Protein 7EA1 (pdb70)

Radius of gyration: 24.56 Å; Cα contacts (8 Å, |Δi|>4): 872; chains: 4; bounding box: 54×79×48 Å

Nearest PDB structures (foldseek):
  7ea1-assembly1_A  TM=1.005E+00  e=6.441E-39  Homo sapiens
  4mzg-assembly1_B  TM=9.674E-01  e=1.718E-33  Homo sapiens
  4h75-assembly1_A  TM=9.663E-01  e=5.173E-33  Homo sapiens
  5jsj-assembly1_A  TM=9.603E-01  e=3.225E-33  Homo sapiens
  4mzg-assembly2_D  TM=9.656E-01  e=1.413E-31  Homo sapiens

GO terms:
  GO:0005634 nucleus (C, IDA)
  GO:0005730 nucleolus (C, IDA)
  GO:0045893 positive regulation of DNA-templated transcription (P, IDA)
  GO:0009303 rRNA transcription (P, IDA)
  GO:0030177 positive regulation of Wnt signaling pathway (P, IDA)
  GO:0140002 histone H3K4me3 reader activity (F, IDA)
  GO:0140566 histone reader activity (F, IDA)
  GO:0005634 nucleus (C, EXP)
  GO:0005515 protein binding (F, IPI)
  GO:0005654 nucleoplasm (C, IDA)

Solvent-accessible surface area: 23028 Å² total; per-residue (Å²): 108,70,219,184,108,20,47,9,7,57,0,50,3,3,20,112,78,15,120,10,12,20,5,41,0,74,0,4,0,1,45,46,2,111,52,42,84,28,2,6,6,0,15,0,64,51,8,47,1,0,2,1,3,55,3,106,135,35,164,60,14,15,89,55,90,62,48,118,98,185,42,88,66,64,175,63,86,44,32,150,50,0,77,85,2,46,16,82,11,0,21,0,40,40,120,61,148,136,54,72,164,48,72,38,74,6,49,0,5,22,39,1,51,32,35,25,44,51,2,9,0,14,2,131,173,2,47,0,0,0,0,28,74,0,21,94,36,80,133,134,49,31,4,114,58,46,127,93,145,170,66,61,46,28,120,152,30,105,84,84,114,160,120,56,57,151,58,56,6,50,0,7,72,49,4,153,35,90,72,27,12,1,2,0,29,1,113,99,12,15,0,0,15,11,52,47,55,90,144,178,187,34,16,82,215,130,115,221,203,113,50,45,25,27,77,1,75,2,1,15,94,141,49,166,42,119,71,67,114,26,106,0,10,0,1,21,119,5,96,55,33,101,39,6,40,4,0,18,1,70,76,70,70,14,0,24,0,3,53,4,113,145,30,161,76,19,35,86,73,105,126,24,121,130,254,107,50,86,91,140,105,28,119,85,62,50,15,124,66,25,119,25,117,78,91,104,120,146,71,41,185,73,107,57,176,3,51,9,3,22,62,8,69,56,37,66,42,49,28,6,10,6,7,117,168,18,53,13,0,13,0,38,63,148,121,188,61,44,35,14,35,37,9,99,1,79,57,70,87,161,123,20,92,174,33,65,4,34,0,4,60,43,2,128,23,111,89,19,4,6,2,0,24,0,110,97,32,55,43,0,27,11,38,83,28,95,48,121,110,99,195

InterPro domains:
  IPR003671 Spindlin/spermiogenesis-specific protein [PF02513] (54-102)
  IPR003671 Spindlin/spermiogenesis-specific protein [PF02513] (133-182)
  IPR003671 Spindlin/spermiogenesis-specific protein [PF02513] (214-259)
  IPR003671 Spindlin/spermiogenesis-specific protein [PTHR10405] (19-262)
  IPR042567 Spindlin/spermiogenesis-specific domain superfamily [G3DSA:2.80.10.70] (47-262)

Structure (mmCIF, N/CA/C/O backbone):
data_7EA1
#
_entry.id   7EA1
#
_cell.length_a   83.795
_cell.length_b   136.904
_cell.length_c   42.240
_cell.angle_alpha   90.000
_cell.angle_beta   90.000
_cell.angle_gamma   90.000
#
_symmetry.space_group_name_H-M   'P 21 21 21'
#
loop_
_entity.id
_entity.type
_entity.pdbx_description
1 polymer Spindlin-1
2 polymer 'Peptide from Spindlin interactor and repressor of chromatin-binding protein'
3 water water
#
loop_
_atom_site.group_PDB
_atom_site.id
_atom_site.type_symbol
_atom_site.label_atom_id
_atom_site.label_alt_id
_atom_site.label_comp_id
_atom_site.label_asym_id
_atom_site.label_entity_id
_atom_site.label_seq_id
_atom_site.pdbx_PDB_ins_code
_atom_site.Cartn_x
_atom_site.Cartn_y
_atom_site.Cartn_z
_atom_site.occupancy
_atom_site.B_iso_or_equiv
_atom_site.auth_seq_id
_atom_site.auth_comp_id
_atom_site.auth_asym_id
_atom_site.auth_atom_id
_atom_site.pdbx_PDB_model_num
ATOM 1 N N . GLY A 1 1 ? 25.241 -10.482 -19.878 1.00 161.92 48 GLY A N 1
ATOM 2 C CA . GLY A 1 1 ? 23.963 -10.000 -19.387 1.00 159.20 48 GLY A CA 1
ATOM 3 C C . GLY A 1 1 ? 24.055 -8.598 -18.822 1.00 154.85 48 GLY A C 1
ATOM 4 O O . GLY A 1 1 ? 24.681 -7.721 -19.418 1.00 156.85 48 GLY A O 1
ATOM 5 N N . SER A 1 2 ? 23.426 -8.386 -17.664 1.00 155.38 49 SER A N 1
ATOM 6 C CA . SER A 1 2 ? 23.498 -7.080 -17.021 1.00 153.08 49 SER A CA 1
ATOM 7 C C . SER A 1 2 ? 24.888 -6.828 -16.449 1.00 169.68 49 SER A C 1
ATOM 8 O O . SER A 1 2 ? 25.357 -5.683 -16.431 1.00 168.31 49 SER A O 1
ATOM 11 N N . ARG A 1 3 ? 25.552 -7.883 -15.966 1.00 202.07 50 ARG A N 1
ATOM 12 C CA . ARG A 1 3 ? 26.939 -7.847 -15.507 1.00 205.41 50 ARG A CA 1
ATOM 13 C C . ARG A 1 3 ? 27.133 -6.985 -14.265 1.00 198.70 50 ARG A C 1
ATOM 14 O O . ARG A 1 3 ? 28.274 -6.688 -13.893 1.00 204.55 50 ARG A O 1
ATOM 22 N N . ARG A 1 4 ? 26.035 -6.580 -13.630 1.00 185.38 51 ARG A N 1
ATOM 23 C CA . ARG A 1 4 ? 26.006 -5.918 -12.333 1.00 167.87 51 ARG A CA 1
ATOM 24 C C . ARG A 1 4 ? 24.581 -5.997 -11.807 1.00 147.01 51 ARG A C 1
ATOM 25 O O . ARG A 1 4 ? 23.626 -5.844 -12.573 1.00 149.99 51 ARG A O 1
ATOM 33 N N . ASN A 1 5 ? 24.445 -6.242 -10.506 1.00 125.98 52 ASN A N 1
ATOM 34 C CA . ASN A 1 5 ? 23.161 -6.577 -9.897 1.00 98.17 52 ASN A CA 1
ATOM 35 C C . ASN A 1 5 ? 22.573 -5.348 -9.210 1.00 84.60 52 ASN A C 1
ATOM 36 O O . ASN A 1 5 ? 23.165 -4.825 -8.259 1.00 85.39 52 ASN A O 1
ATOM 41 N N . ILE A 1 6 ? 21.402 -4.905 -9.678 1.00 71.09 53 ILE A N 1
ATOM 42 C CA . ILE A 1 6 ? 20.717 -3.755 -9.098 1.00 67.73 53 ILE A CA 1
ATOM 43 C C . ILE A 1 6 ? 19.650 -4.175 -8.093 1.00 59.80 53 ILE A C 1
ATOM 44 O O . ILE A 1 6 ? 18.884 -3.327 -7.621 1.00 53.20 53 ILE A O 1
ATOM 49 N N . VAL A 1 7 ? 19.581 -5.464 -7.752 1.00 63.06 54 VAL A N 1
ATOM 50 C CA . VAL A 1 7 ? 18.674 -5.900 -6.699 1.00 58.36 54 VAL A CA 1
ATOM 51 C C . VAL A 1 7 ? 19.130 -5.300 -5.377 1.00 54.83 54 VAL A C 1
ATOM 52 O O . VAL A 1 7 ? 20.316 -5.356 -5.024 1.00 56.57 54 VAL A O 1
ATOM 56 N N . GLY A 1 8 ? 18.190 -4.707 -4.645 1.00 60.45 55 GLY A N 1
ATOM 57 C CA . GLY A 1 8 ? 18.512 -3.994 -3.432 1.00 62.37 55 GLY A CA 1
ATOM 58 C C . GLY A 1 8 ? 19.007 -2.581 -3.636 1.00 59.61 55 GLY A C 1
ATOM 59 O O . GLY A 1 8 ? 19.328 -1.909 -2.649 1.00 66.27 55 GLY A O 1
ATOM 60 N N . CYS A 1 9 ? 19.078 -2.107 -4.875 1.00 49.02 56 CYS A N 1
ATOM 61 C CA . CYS A 1 9 ? 19.559 -0.766 -5.162 1.00 50.97 56 CYS A CA 1
ATOM 62 C C . CYS A 1 9 ? 18.398 0.215 -5.255 1.00 47.90 56 CYS A C 1
ATOM 63 O O . CYS A 1 9 ? 17.262 -0.159 -5.557 1.00 42.66 56 CYS A O 1
ATOM 66 N N . ARG A 1 10 ? 18.699 1.480 -4.976 1.00 52.57 57 ARG A N 1
ATOM 67 C CA . ARG A 1 10 ? 17.755 2.570 -5.187 1.00 41.11 57 ARG A CA 1
ATOM 68 C C . ARG A 1 10 ? 17.859 3.063 -6.626 1.00 48.89 57 ARG A C 1
ATOM 69 O O . ARG A 1 10 ? 18.955 3.355 -7.116 1.00 39.84 57 ARG A O 1
ATOM 77 N N . ILE A 1 11 ? 16.718 3.145 -7.301 1.00 38.27 58 ILE A N 1
ATOM 78 C CA . ILE A 1 11 ? 16.669 3.578 -8.688 1.00 42.91 58 ILE A CA 1
ATOM 79 C C . ILE A 1 11 ? 15.767 4.796 -8.788 1.00 44.51 58 ILE A C 1
ATOM 80 O O . ILE A 1 11 ? 14.873 5.007 -7.963 1.00 41.79 58 ILE A O 1
ATOM 85 N N . GLN A 1 12 ? 16.004 5.599 -9.821 1.00 49.84 59 GLN A N 1
ATOM 86 C CA . GLN A 1 12 ? 15.101 6.692 -10.149 1.00 46.03 59 GLN A CA 1
ATOM 87 C C . GLN A 1 12 ? 15.139 6.940 -11.648 1.00 50.43 59 GLN A C 1
ATOM 88 O O . GLN A 1 12 ? 16.181 6.775 -12.292 1.00 57.02 59 GLN A O 1
ATOM 94 N N . HIS A 1 13 ? 13.987 7.321 -12.193 1.00 48.14 60 HIS A N 1
ATOM 95 C CA . HIS A 1 13 ? 13.817 7.484 -13.629 1.00 50.08 60 HIS A CA 1
ATOM 96 C C . HIS A 1 13 ? 12.542 8.277 -13.886 1.00 54.44 60 HIS A C 1
ATOM 97 O O . HIS A 1 13 ? 11.671 8.383 -13.020 1.00 56.28 60 HIS A O 1
ATOM 104 N N . GLY A 1 14 ? 12.438 8.822 -15.099 1.00 47.45 61 GLY A N 1
ATOM 105 C CA . GLY A 1 14 ? 11.214 9.462 -15.507 1.00 50.95 61 GLY A CA 1
ATOM 106 C C . GLY A 1 14 ? 10.207 8.473 -16.059 1.00 53.43 61 GLY A C 1
ATOM 107 O O . GLY A 1 14 ? 10.547 7.360 -16.449 1.00 58.36 61 GLY A O 1
ATOM 108 N N . TRP A 1 15 ? 8.948 8.897 -16.083 1.00 53.30 62 TRP A N 1
ATOM 109 C CA . TRP A 1 15 ? 7.843 8.067 -16.550 1.00 47.88 62 TRP A CA 1
ATOM 110 C C . TRP A 1 15 ? 7.178 8.783 -17.725 1.00 52.29 62 TRP A C 1
ATOM 111 O O . TRP A 1 15 ? 6.419 9.739 -17.535 1.00 61.04 62 TRP A O 1
ATOM 122 N N . LYS A 1 16 ? 7.452 8.305 -18.941 1.00 61.00 63 LYS A N 1
ATOM 123 C CA . LYS A 1 16 ? 7.101 9.023 -20.167 1.00 62.96 63 LYS A CA 1
ATOM 124 C C . LYS A 1 16 ? 5.938 8.320 -20.863 1.00 66.27 63 LYS A C 1
ATOM 125 O O . LYS A 1 16 ? 6.113 7.594 -21.842 1.00 66.37 63 LYS A O 1
ATOM 131 N N . GLU A 1 17 ? 4.725 8.554 -20.361 1.00 82.68 64 GLU A N 1
ATOM 132 C CA . GLU A 1 17 ? 3.533 8.045 -21.028 1.00 96.16 64 GLU A CA 1
ATOM 133 C C . GLU A 1 17 ? 2.938 9.037 -22.016 1.00 115.60 64 GLU A C 1
ATOM 134 O O . GLU A 1 17 ? 1.871 8.764 -22.573 1.00 115.73 64 GLU A O 1
ATOM 140 N N . GLY A 1 18 ? 3.592 10.167 -22.253 1.00 132.65 65 GLY A N 1
ATOM 141 C CA . GLY A 1 18 ? 3.081 11.126 -23.212 1.00 143.98 65 GLY A CA 1
ATOM 142 C C . GLY A 1 18 ? 3.883 12.409 -23.203 1.00 149.78 65 GLY A C 1
ATOM 143 O O . GLY A 1 18 ? 4.845 12.567 -22.447 1.00 147.11 65 GLY A O 1
ATOM 144 N N . ASN A 1 19 ? 3.453 13.335 -24.060 1.00 157.63 66 ASN A N 1
ATOM 145 C CA . ASN A 1 19 ? 4.177 14.576 -24.312 1.00 160.04 66 ASN A CA 1
ATOM 146 C C . ASN A 1 19 ? 3.885 15.677 -23.287 1.00 154.13 66 ASN A C 1
ATOM 147 O O . ASN A 1 19 ? 4.136 16.853 -23.580 1.00 157.43 66 ASN A O 1
ATOM 152 N N . GLY A 1 20 ? 3.373 15.337 -22.108 1.00 137.74 67 GLY A N 1
ATOM 153 C CA . GLY A 1 20 ? 3.098 16.318 -21.085 1.00 120.25 67 GLY A CA 1
ATOM 154 C C . GLY A 1 20 ? 4.146 16.302 -19.992 1.00 104.15 67 GLY A C 1
ATOM 155 O O . GLY A 1 20 ? 5.288 15.883 -20.204 1.00 92.05 67 GLY A O 1
ATOM 156 N N . PRO A 1 21 ? 3.779 16.768 -18.798 1.00 95.44 68 PRO A N 1
ATOM 157 C CA . PRO A 1 21 ? 4.721 16.732 -17.673 1.00 89.08 68 PRO A CA 1
ATOM 158 C C . PRO A 1 21 ? 5.113 15.304 -17.320 1.00 78.23 68 PRO A C 1
ATOM 159 O O . PRO A 1 21 ? 4.279 14.397 -17.293 1.00 78.37 68 PRO A O 1
ATOM 163 N N . VAL A 1 22 ? 6.399 15.115 -17.043 1.00 68.86 69 VAL A N 1
ATOM 164 C CA . VAL A 1 22 ? 6.998 13.798 -16.864 1.00 63.99 69 VAL A CA 1
ATOM 165 C C . VAL A 1 22 ? 7.324 13.620 -15.386 1.00 66.56 69 VAL A C 1
ATOM 166 O O . VAL A 1 22 ? 8.229 14.277 -14.856 1.00 64.61 69 VAL A O 1
ATOM 170 N N . THR A 1 23 ? 6.590 12.731 -14.717 1.00 69.94 70 THR A N 1
ATOM 171 C CA . THR A 1 23 ? 6.831 12.463 -13.305 1.00 66.28 70 THR A CA 1
ATOM 172 C C . THR A 1 23 ? 8.147 11.713 -13.130 1.00 67.08 70 THR A C 1
ATOM 173 O O . THR A 1 23 ? 8.650 11.059 -14.047 1.00 69.46 70 THR A O 1
ATOM 177 N N . GLN A 1 24 ? 8.710 11.827 -11.930 1.00 59.71 71 GLN A N 1
ATOM 178 C CA . GLN A 1 24 ? 9.995 11.229 -11.588 1.00 54.94 71 GLN A CA 1
ATOM 179 C C . GLN A 1 24 ? 9.786 10.265 -10.432 1.00 58.79 71 GLN A C 1
ATOM 180 O O . GLN A 1 24 ? 9.360 10.679 -9.349 1.00 62.38 71 GLN A O 1
ATOM 186 N N . TRP A 1 25 ? 10.085 8.988 -10.656 1.00 57.03 72 TRP A N 1
ATOM 187 C CA . TRP A 1 25 ? 9.841 7.949 -9.666 1.00 52.93 72 TRP A CA 1
ATOM 188 C C . TRP A 1 25 ? 11.142 7.572 -8.974 1.00 55.17 72 TRP A C 1
ATOM 189 O O . TRP A 1 25 ? 12.178 7.425 -9.627 1.00 45.61 72 TRP A O 1
ATOM 200 N N . LYS A 1 26 ? 11.079 7.410 -7.653 1.00 50.20 73 LYS A N 1
ATOM 201 C CA . LYS A 1 26 ? 12.151 6.806 -6.879 1.00 55.03 73 LYS A CA 1
ATOM 202 C C . LYS A 1 26 ? 11.663 5.477 -6.324 1.00 62.08 73 LYS A C 1
ATOM 203 O O . LYS A 1 26 ? 10.483 5.326 -5.999 1.00 67.68 73 LYS A O 1
ATOM 209 N N . GLY A 1 27 ? 12.571 4.516 -6.195 1.00 61.77 74 GLY A N 1
ATOM 210 C CA . GLY A 1 27 ? 12.135 3.221 -5.707 1.00 52.47 74 GLY A CA 1
ATOM 211 C C . GLY A 1 27 ? 13.296 2.327 -5.341 1.00 54.35 74 GLY A C 1
ATOM 212 O O . GLY A 1 27 ? 14.461 2.630 -5.613 1.00 46.67 74 GLY A O 1
ATOM 213 N N . THR A 1 28 ? 12.942 1.206 -4.720 1.00 50.77 75 THR A N 1
ATOM 214 C CA . THR A 1 28 ? 13.864 0.162 -4.297 1.00 50.10 75 THR A CA 1
ATOM 215 C C . THR A 1 28 ? 13.585 -1.102 -5.098 1.00 53.57 75 THR A C 1
ATOM 216 O O . THR A 1 28 ? 12.440 -1.561 -5.163 1.00 55.53 75 THR A O 1
ATOM 220 N N . VAL A 1 29 ? 14.624 -1.654 -5.717 1.00 44.18 76 VAL A N 1
ATOM 221 C CA . VAL A 1 29 ? 14.469 -2.842 -6.551 1.00 46.45 76 VAL A CA 1
ATOM 222 C C . VAL A 1 29 ? 14.399 -4.061 -5.636 1.00 51.26 76 VAL A C 1
ATOM 223 O O . VAL A 1 29 ? 15.373 -4.394 -4.955 1.00 49.57 76 VAL A O 1
ATOM 227 N N . LEU A 1 30 ? 13.249 -4.737 -5.632 1.00 45.91 77 LEU A N 1
ATOM 228 C CA . LEU A 1 30 ? 13.022 -5.806 -4.672 1.00 46.24 77 LEU A CA 1
ATOM 229 C C . LEU A 1 30 ? 13.521 -7.152 -5.186 1.00 52.05 77 LEU A C 1
ATOM 230 O O . LEU A 1 30 ? 14.081 -7.941 -4.416 1.00 52.85 77 LEU A O 1
ATOM 235 N N . ASP A 1 31 ? 13.327 -7.442 -6.470 1.00 56.30 78 ASP A N 1
ATOM 236 C CA . ASP A 1 31 ? 13.696 -8.753 -6.979 1.00 65.32 78 ASP A CA 1
ATOM 237 C C . ASP A 1 31 ? 13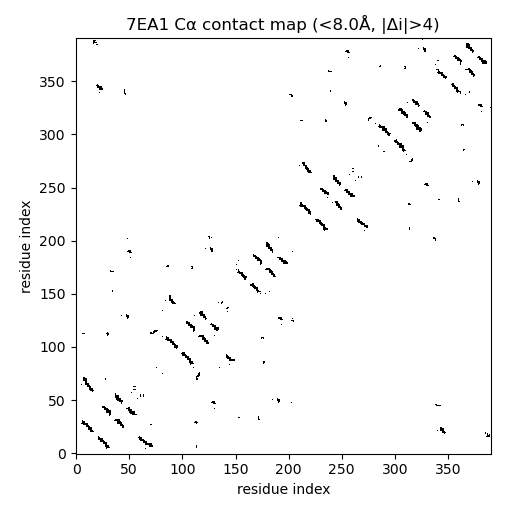.900 -8.683 -8.483 1.00 65.31 78 ASP A C 1
ATOM 238 O O . ASP A 1 31 ? 13.296 -7.857 -9.171 1.00 64.17 78 ASP A O 1
ATOM 243 N N . GLN A 1 32 ? 14.767 -9.560 -8.975 1.00 63.87 79 GLN A N 1
ATOM 244 C CA . GLN A 1 32 ? 14.884 -9.859 -10.394 1.00 57.73 79 GLN A CA 1
ATOM 245 C C . GLN A 1 32 ? 14.310 -11.252 -10.599 1.00 51.60 79 GLN A C 1
ATOM 246 O O . GLN A 1 32 ? 14.761 -12.211 -9.962 1.00 62.71 79 GLN A O 1
ATOM 252 N N . VAL A 1 33 ? 13.309 -11.357 -11.464 1.00 45.69 80 VAL A N 1
ATOM 253 C CA . VAL A 1 33 ? 12.539 -12.589 -11.624 1.00 56.17 80 VAL A CA 1
ATOM 254 C C . VAL A 1 33 ? 13.398 -13.674 -12.264 1.00 57.44 80 VAL A C 1
ATOM 255 O O . VAL A 1 33 ? 13.854 -13.513 -13.405 1.00 54.56 80 VAL A O 1
ATOM 259 N N . PRO A 1 34 ? 13.636 -14.785 -11.570 1.00 60.88 81 PRO A N 1
ATOM 260 C CA . PRO A 1 34 ? 14.440 -15.873 -12.143 1.00 61.54 81 PRO A CA 1
ATOM 261 C C . PRO A 1 34 ? 14.028 -16.318 -13.540 1.00 59.08 81 PRO A C 1
ATOM 262 O O . PRO A 1 34 ? 14.887 -16.509 -14.408 1.00 50.08 81 PRO A O 1
ATOM 266 N N . VAL A 1 35 ? 12.722 -16.491 -13.774 1.00 60.93 82 VAL A N 1
ATOM 267 C CA . VAL A 1 35 ? 12.248 -16.994 -15.064 1.00 60.72 82 VAL A CA 1
ATOM 268 C C . VAL A 1 35 ? 12.195 -15.926 -16.144 1.00 64.60 82 VAL A C 1
ATOM 269 O O . VAL A 1 35 ? 11.892 -16.250 -17.302 1.00 68.96 82 VAL A O 1
ATOM 273 N N . ASN A 1 36 ? 12.490 -14.668 -15.806 1.00 59.98 83 ASN A N 1
ATOM 274 C CA . ASN A 1 36 ? 12.626 -13.574 -16.767 1.00 51.84 83 ASN A CA 1
ATOM 275 C C . ASN A 1 36 ? 13.571 -12.536 -16.176 1.00 60.10 83 ASN A C 1
ATOM 276 O O . ASN A 1 36 ? 13.132 -11.617 -15.474 1.00 58.43 83 ASN A O 1
ATOM 281 N N . PRO A 1 37 ? 14.877 -12.649 -16.438 1.00 60.42 84 PRO A N 1
ATOM 282 C CA . PRO A 1 37 ? 15.841 -11.760 -15.771 1.00 57.13 84 PRO A CA 1
ATOM 283 C C . PRO A 1 37 ? 15.708 -10.295 -16.154 1.00 55.78 84 PRO A C 1
ATOM 284 O O . PRO A 1 37 ? 16.345 -9.457 -15.505 1.00 60.05 84 PRO A O 1
ATOM 288 N N . SER A 1 38 ? 14.922 -9.957 -17.182 1.00 58.91 85 SER A N 1
ATOM 289 C CA . SER A 1 38 ? 14.710 -8.559 -17.536 1.00 57.99 85 SER A CA 1
ATOM 290 C C . SER A 1 38 ? 13.637 -7.895 -16.685 1.00 56.25 85 SER A C 1
ATOM 291 O O . SER A 1 38 ? 13.604 -6.661 -16.606 1.00 51.89 85 SER A O 1
ATOM 294 N N . LEU A 1 39 ? 12.775 -8.688 -16.045 1.00 42.56 86 LEU A N 1
ATOM 295 C CA . LEU A 1 39 ? 11.677 -8.180 -15.229 1.00 49.68 86 LEU A CA 1
ATOM 296 C C . LEU A 1 39 ? 12.129 -7.967 -13.786 1.00 52.36 86 LEU A C 1
ATOM 297 O O . LEU A 1 39 ? 12.643 -8.888 -13.145 1.00 50.98 86 LEU A O 1
ATOM 302 N N . TYR A 1 40 ? 11.937 -6.751 -13.280 1.00 50.11 87 TYR A N 1
ATOM 303 C CA . TYR A 1 40 ? 12.273 -6.412 -11.906 1.00 41.29 87 TYR A CA 1
ATOM 304 C C . TYR A 1 40 ? 11.013 -6.015 -11.155 1.00 42.78 87 TYR A C 1
ATOM 305 O O . TYR A 1 40 ? 10.114 -5.384 -11.720 1.00 43.48 87 TYR A O 1
ATOM 314 N N . LEU A 1 41 ? 10.951 -6.395 -9.884 1.00 39.80 88 LEU A N 1
ATOM 315 C CA . LEU A 1 41 ? 9.894 -5.951 -8.988 1.00 45.98 88 LEU A CA 1
ATOM 316 C C . LEU A 1 41 ? 10.450 -4.815 -8.142 1.00 47.88 88 LEU A C 1
ATOM 317 O O . LEU A 1 41 ? 11.563 -4.915 -7.617 1.00 47.24 88 LEU A O 1
ATOM 322 N N . ILE A 1 42 ? 9.703 -3.720 -8.057 1.00 42.82 89 ILE A N 1
ATOM 323 C CA . ILE A 1 42 ? 10.209 -2.471 -7.500 1.00 43.46 89 ILE A CA 1
ATOM 324 C C . ILE A 1 42 ? 9.190 -1.896 -6.529 1.00 48.75 89 ILE A C 1
ATOM 325 O O . ILE A 1 42 ? 7.996 -1.826 -6.842 1.00 43.87 89 ILE A O 1
ATOM 330 N N . LYS A 1 43 ? 9.661 -1.473 -5.360 1.00 35.40 90 LYS A N 1
ATOM 331 C CA . LYS A 1 43 ? 8.846 -0.699 -4.432 1.00 44.19 90 LYS A CA 1
ATOM 332 C C . LYS A 1 43 ? 9.156 0.773 -4.654 1.00 40.73 90 LYS A C 1
ATOM 333 O O . LYS A 1 43 ? 10.242 1.243 -4.303 1.00 46.98 90 LYS A O 1
ATOM 339 N N . TYR A 1 44 ? 8.210 1.491 -5.248 1.00 42.35 91 TYR A N 1
ATOM 340 C CA . TYR A 1 44 ? 8.363 2.911 -5.523 1.00 43.60 91 TYR A CA 1
ATOM 341 C C . TYR A 1 44 ? 7.802 3.704 -4.359 1.00 45.52 91 TYR A C 1
ATOM 342 O O . TYR A 1 44 ? 6.707 3.404 -3.871 1.00 47.53 91 TYR A O 1
ATOM 351 N N . ASP A 1 45 ? 8.568 4.692 -3.907 1.00 48.01 92 ASP A N 1
ATOM 352 C CA . ASP A 1 45 ? 8.084 5.648 -2.922 1.00 42.57 92 ASP A CA 1
ATOM 353 C C . ASP A 1 45 ? 6.742 6.214 -3.362 1.00 44.81 92 ASP A C 1
ATOM 354 O O . ASP A 1 45 ? 6.600 6.711 -4.484 1.00 45.70 92 ASP A O 1
ATOM 359 N N . GLY A 1 46 ? 5.750 6.109 -2.484 1.00 42.03 93 GLY A N 1
ATOM 360 C CA . GLY A 1 46 ? 4.424 6.617 -2.770 1.00 52.82 93 GLY A CA 1
ATOM 361 C C . GLY A 1 46 ? 3.486 5.660 -3.472 1.00 60.84 93 GLY A C 1
ATOM 362 O O . GLY A 1 46 ? 2.344 6.040 -3.754 1.00 69.30 93 GLY A O 1
ATOM 363 N N . PHE A 1 47 ? 3.922 4.441 -3.770 1.00 57.75 94 PHE A N 1
ATOM 364 C CA . PHE A 1 47 ? 3.066 3.419 -4.360 1.00 57.96 94 PHE A CA 1
ATOM 365 C C . PHE A 1 47 ? 2.854 2.296 -3.357 1.00 57.98 94 PHE A C 1
ATOM 366 O O . PHE A 1 47 ? 3.817 1.777 -2.785 1.00 56.36 94 PHE A O 1
ATOM 374 N N . ASP A 1 48 ? 1.596 1.930 -3.140 1.00 55.65 95 ASP A N 1
ATOM 375 C CA . ASP A 1 48 ? 1.294 0.784 -2.301 1.00 53.47 95 ASP A CA 1
ATOM 376 C C . ASP A 1 48 ? 1.378 -0.542 -3.050 1.00 58.19 95 ASP A C 1
ATOM 377 O O . ASP A 1 48 ? 1.345 -1.598 -2.410 1.00 66.29 95 ASP A O 1
ATOM 382 N N . CYS A 1 49 ? 1.478 -0.516 -4.376 1.00 59.71 96 CYS A N 1
ATOM 383 C CA . CYS A 1 49 ? 1.540 -1.722 -5.190 1.00 52.01 96 CYS A CA 1
ATOM 384 C C . CYS A 1 49 ? 2.966 -1.965 -5.665 1.00 55.16 96 CYS A C 1
ATOM 385 O O . CYS A 1 49 ? 3.660 -1.026 -6.071 1.00 53.99 96 CYS A O 1
ATOM 388 N N . VAL A 1 50 ? 3.400 -3.227 -5.595 1.00 50.82 97 VAL A N 1
ATOM 389 C CA . VAL A 1 50 ? 4.666 -3.611 -6.205 1.00 50.68 97 VAL A CA 1
ATOM 390 C C . VAL A 1 50 ? 4.534 -3.519 -7.718 1.00 50.29 97 VAL A C 1
ATOM 391 O O . VAL A 1 50 ? 3.523 -3.934 -8.299 1.00 45.77 97 VAL A O 1
ATOM 395 N N . TYR A 1 51 ? 5.548 -2.957 -8.364 1.00 49.72 98 TYR A N 1
ATOM 396 C CA . TYR A 1 51 ? 5.523 -2.755 -9.803 1.00 52.00 98 TYR A CA 1
ATOM 397 C C . TYR A 1 51 ? 6.498 -3.695 -10.489 1.00 55.06 98 TYR A C 1
ATOM 398 O O . TYR A 1 51 ? 7.616 -3.905 -10.009 1.00 55.24 98 TYR A O 1
ATOM 407 N N . GLY A 1 52 ? 6.064 -4.250 -11.617 1.00 51.84 99 GLY A N 1
ATOM 408 C CA . GLY A 1 52 ? 6.915 -5.065 -12.458 1.00 45.09 99 GLY A CA 1
ATOM 409 C C . GLY A 1 52 ? 7.220 -4.385 -13.775 1.00 47.51 99 GLY A C 1
ATOM 410 O O . GLY A 1 52 ? 6.336 -4.234 -14.624 1.00 47.85 99 GLY A O 1
ATOM 411 N N . LEU A 1 53 ? 8.467 -3.956 -13.950 1.00 49.64 100 LEU A N 1
ATOM 412 C CA . LEU A 1 53 ? 8.889 -3.236 -15.141 1.00 45.53 100 LEU A CA 1
ATOM 413 C C . LEU A 1 53 ? 10.192 -3.834 -15.642 1.00 45.75 100 LEU A C 1
ATOM 414 O O . LEU A 1 53 ? 11.099 -4.118 -14.851 1.00 56.02 100 LEU A O 1
ATOM 419 N N . GLU A 1 54 ? 10.273 -4.048 -16.954 1.00 47.34 101 GLU A N 1
ATOM 420 C CA . GLU A 1 54 ? 11.534 -4.423 -17.591 1.00 53.66 101 GLU A CA 1
ATOM 421 C C . GLU A 1 54 ? 12.343 -3.141 -17.706 1.00 47.66 101 GLU A C 1
ATOM 422 O O . GLU A 1 54 ? 12.320 -2.447 -18.726 1.00 53.13 101 GLU A O 1
ATOM 428 N N . LEU A 1 55 ? 13.086 -2.848 -16.632 1.00 41.42 102 LEU A N 1
ATOM 429 C CA . LEU A 1 55 ? 13.575 -1.496 -16.378 1.00 58.43 102 LEU A CA 1
ATOM 430 C C . LEU A 1 55 ? 14.506 -0.995 -17.473 1.00 52.03 102 LEU A C 1
ATOM 431 O O . LEU A 1 55 ? 14.594 0.217 -17.691 1.00 58.81 102 LEU A O 1
ATOM 436 N N . ASN A 1 56 ? 15.194 -1.892 -18.179 1.00 48.59 103 ASN A N 1
ATOM 437 C CA . ASN A 1 56 ? 16.158 -1.504 -19.201 1.00 48.89 103 ASN A CA 1
ATOM 438 C C . ASN A 1 56 ? 15.598 -1.552 -20.618 1.00 54.77 103 ASN A C 1
ATOM 439 O O . ASN A 1 56 ? 16.265 -1.087 -21.550 1.00 48.10 103 ASN A O 1
ATOM 444 N N . LYS A 1 57 ? 14.405 -2.108 -20.809 1.00 62.04 104 LYS A N 1
ATOM 445 C CA . LYS A 1 57 ? 13.803 -2.208 -22.131 1.00 51.12 104 LYS A CA 1
ATOM 446 C C . LYS A 1 57 ? 12.588 -1.320 -22.320 1.00 50.06 104 LYS A C 1
ATOM 447 O O . LYS A 1 57 ? 12.303 -0.932 -23.455 1.00 52.04 104 LYS A O 1
ATOM 453 N N . ASP A 1 58 ? 11.864 -0.995 -21.249 1.00 46.58 105 ASP A N 1
ATOM 454 C CA . ASP A 1 58 ? 10.635 -0.217 -21.363 1.00 45.28 105 ASP A CA 1
ATOM 455 C C . ASP A 1 58 ? 10.943 1.219 -21.766 1.00 53.99 105 ASP A C 1
ATOM 456 O O . ASP A 1 58 ? 11.822 1.863 -21.189 1.00 57.89 105 ASP A O 1
ATOM 461 N N . GLU A 1 59 ? 10.205 1.730 -22.749 1.00 65.96 106 GLU A N 1
ATOM 462 C CA . GLU A 1 59 ? 10.416 3.101 -23.194 1.00 67.75 106 GLU A CA 1
ATOM 463 C C . GLU A 1 59 ? 9.798 4.125 -22.254 1.00 64.04 106 GLU A C 1
ATOM 464 O O . GLU A 1 59 ? 10.174 5.302 -22.311 1.00 70.53 106 GLU A O 1
ATOM 470 N N . ARG A 1 60 ? 8.868 3.707 -21.393 1.00 52.53 107 ARG A N 1
ATOM 471 C CA . ARG A 1 60 ? 8.316 4.610 -20.391 1.00 59.17 107 ARG A CA 1
ATOM 472 C C . ARG A 1 60 ? 9.332 4.973 -19.316 1.00 60.79 107 ARG A C 1
ATOM 473 O O . ARG A 1 60 ? 9.185 6.015 -18.669 1.00 65.93 107 ARG A O 1
ATOM 481 N N . VAL A 1 61 ? 10.360 4.148 -19.124 1.00 57.45 108 VAL A N 1
ATOM 482 C CA . VAL A 1 61 ? 11.383 4.368 -18.105 1.00 56.54 108 VAL A CA 1
ATOM 483 C C . VAL A 1 61 ? 12.503 5.182 -18.747 1.00 60.97 108 VAL A C 1
ATOM 484 O O . VAL A 1 61 ? 13.390 4.636 -19.405 1.00 65.46 108 VAL A O 1
ATOM 488 N N . SER A 1 62 ? 12.469 6.496 -18.546 1.00 52.71 109 SER A N 1
ATOM 489 C CA . SER A 1 62 ? 13.405 7.413 -19.182 1.00 58.17 109 SER A CA 1
ATOM 490 C C . SER A 1 62 ? 14.493 7.842 -18.205 1.00 57.62 109 SER A C 1
ATOM 491 O O . SER A 1 62 ? 14.221 8.082 -17.025 1.00 45.73 109 SER A O 1
ATOM 494 N N . ALA A 1 63 ? 15.722 7.938 -18.713 1.00 45.92 110 ALA A N 1
ATOM 495 C CA . ALA A 1 63 ? 16.893 8.388 -17.954 1.00 55.94 110 ALA A CA 1
ATOM 496 C C . ALA A 1 63 ? 17.034 7.622 -16.641 1.00 53.00 110 ALA A C 1
ATOM 497 O O . ALA A 1 63 ? 17.083 8.194 -15.553 1.00 55.05 110 ALA A O 1
ATOM 499 N N . LEU A 1 64 ? 17.101 6.303 -16.763 1.00 58.90 111 LEU A N 1
ATOM 500 C CA . LEU A 1 64 ? 17.162 5.437 -15.594 1.00 43.27 111 LEU A CA 1
ATOM 501 C C . LEU A 1 64 ? 18.519 5.555 -14.908 1.00 52.26 111 LEU A C 1
ATOM 502 O O . LEU A 1 64 ? 19.568 5.461 -15.553 1.00 45.19 111 LEU A O 1
ATOM 507 N N . GLU A 1 65 ? 18.496 5.771 -13.594 1.00 48.47 112 GLU A N 1
ATOM 508 C CA . GLU A 1 65 ? 19.702 5.878 -12.784 1.00 55.34 112 GLU A CA 1
ATOM 509 C C . GLU A 1 65 ? 19.637 4.881 -11.639 1.00 50.09 112 GLU A C 1
ATOM 510 O O . GLU A 1 65 ? 18.575 4.670 -11.046 1.00 48.68 112 GLU A O 1
ATOM 516 N N . VAL A 1 66 ? 20.777 4.281 -11.322 1.00 51.36 113 VAL A N 1
ATOM 517 C CA . VAL A 1 66 ? 20.916 3.439 -10.142 1.00 48.73 113 VAL A CA 1
ATOM 518 C C . VAL A 1 66 ? 21.809 4.169 -9.153 1.00 53.17 113 VAL A C 1
ATOM 519 O O . VAL A 1 66 ? 22.970 4.473 -9.456 1.00 56.76 113 VAL A O 1
ATOM 523 N N . LEU A 1 67 ? 21.265 4.450 -7.978 1.00 50.90 114 LEU A N 1
ATOM 524 C CA . LEU A 1 67 ? 21.992 5.156 -6.942 1.00 61.79 114 LEU A CA 1
ATOM 525 C C . LEU A 1 67 ? 23.025 4.236 -6.293 1.00 69.60 114 LEU A C 1
ATOM 526 O O . LEU A 1 67 ? 22.830 3.020 -6.226 1.00 78.59 114 LEU A O 1
ATOM 531 N N . PRO A 1 68 ? 24.147 4.792 -5.827 1.00 72.61 115 PRO A N 1
ATOM 532 C CA . PRO A 1 68 ? 25.149 3.941 -5.171 1.00 77.12 115 PRO A CA 1
ATOM 533 C C . PRO A 1 68 ? 24.660 3.370 -3.857 1.00 81.58 115 PRO A C 1
ATOM 534 O O . PRO A 1 68 ? 25.102 2.284 -3.459 1.00 82.27 115 PRO A O 1
ATOM 538 N N . ASP A 1 69 ? 23.757 4.075 -3.179 1.00 84.77 116 ASP A N 1
ATOM 539 C CA . ASP A 1 69 ? 23.227 3.653 -1.887 1.00 81.08 116 ASP A CA 1
ATOM 540 C C . ASP A 1 69 ? 22.422 2.372 -2.045 1.00 72.88 116 ASP A C 1
ATOM 541 O O . ASP A 1 69 ? 21.357 2.371 -2.670 1.00 78.07 116 ASP A O 1
ATOM 546 N N . ARG A 1 70 ? 22.926 1.279 -1.486 1.00 66.40 117 ARG A N 1
ATOM 547 C CA . ARG A 1 70 ? 22.095 0.105 -1.310 1.00 65.81 117 ARG A CA 1
ATOM 548 C C . ARG A 1 70 ? 21.233 0.283 -0.068 1.00 64.59 117 ARG A C 1
ATOM 549 O O . ARG A 1 70 ? 21.527 1.097 0.812 1.00 71.56 117 ARG A O 1
ATOM 557 N N . VAL A 1 71 ? 20.138 -0.462 -0.013 1.00 59.67 118 VAL A N 1
ATOM 558 C CA . VAL A 1 71 ? 19.317 -0.525 1.190 1.00 64.02 118 VAL A CA 1
ATOM 559 C C . VAL A 1 71 ? 19.740 -1.769 1.965 1.00 59.58 118 VAL A C 1
ATOM 560 O O . VAL A 1 71 ? 19.763 -2.884 1.424 1.00 56.19 118 VAL A O 1
ATOM 564 N N . ALA A 1 72 ? 20.164 -1.563 3.207 1.00 56.94 119 ALA A N 1
ATOM 565 C CA . ALA A 1 72 ? 20.544 -2.674 4.052 1.00 51.44 119 ALA A CA 1
ATOM 566 C C . ALA A 1 72 ? 19.310 -3.473 4.466 1.00 51.40 119 ALA A C 1
ATOM 567 O O . ALA A 1 72 ? 18.162 -3.066 4.260 1.00 54.21 119 ALA A O 1
ATOM 569 N N . THR A 1 73 ? 19.559 -4.638 5.051 1.00 42.68 120 THR A N 1
ATOM 570 C CA . THR A 1 73 ? 18.487 -5.466 5.588 1.00 50.54 120 THR A CA 1
ATOM 571 C C . THR A 1 73 ? 18.244 -5.045 7.031 1.00 47.73 120 THR A C 1
ATOM 572 O O . THR A 1 73 ? 19.039 -5.368 7.920 1.00 45.91 120 THR A O 1
ATOM 576 N N . SER A 1 74 ? 17.110 -4.429 7.254 1.00 48.37 121 SER A N 1
ATOM 577 C CA . SER A 1 74 ? 16.763 -4.064 8.629 1.00 52.54 121 SER A CA 1
ATOM 578 C C . SER A 1 74 ? 16.239 -5.321 9.276 1.00 57.68 121 SER A C 1
ATOM 579 O O . SER A 1 74 ? 15.166 -5.687 8.978 1.00 59.06 121 SER A O 1
ATOM 582 N N . ARG A 1 75 ? 16.995 -5.896 10.191 1.00 66.16 122 ARG A N 1
A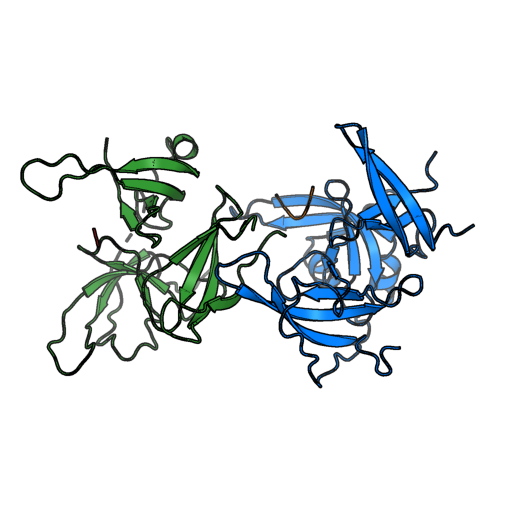TOM 583 C CA . ARG A 1 75 ? 16.593 -7.197 10.753 1.00 74.28 122 ARG A CA 1
ATOM 584 C C . ARG A 1 75 ? 15.270 -7.178 11.493 1.00 77.31 122 ARG A C 1
ATOM 585 O O . ARG A 1 75 ? 14.899 -6.171 12.060 1.00 64.26 122 ARG A O 1
ATOM 593 N N . ILE A 1 76 ? 14.628 -8.340 11.434 1.00 95.11 123 ILE A N 1
ATOM 594 C CA . ILE A 1 76 ? 13.282 -8.552 11.955 1.00 97.81 123 ILE A CA 1
ATOM 595 C C . ILE A 1 76 ? 13.126 -8.086 13.397 1.00 102.97 123 ILE A C 1
ATOM 596 O O . ILE A 1 76 ? 13.849 -8.540 14.286 1.00 99.11 123 ILE A O 1
ATOM 601 N N . SER A 1 77 ? 12.160 -7.199 13.640 1.00 99.53 124 SER A N 1
ATOM 602 C CA . SER A 1 77 ? 11.902 -6.712 14.994 1.00 109.29 124 SER A CA 1
ATOM 603 C C . SER A 1 77 ? 11.246 -7.789 15.856 1.00 111.15 124 SER A C 1
ATOM 604 O O . SER A 1 77 ? 11.782 -8.187 16.899 1.00 111.65 124 SER A O 1
ATOM 607 N N . ASP A 1 78 ? 10.078 -8.268 15.435 1.00 109.97 125 ASP A N 1
ATOM 608 C CA . ASP A 1 78 ? 9.333 -9.324 16.118 1.00 106.01 125 ASP A CA 1
ATOM 609 C C . ASP A 1 78 ? 9.276 -10.521 15.172 1.00 98.29 125 ASP A C 1
ATOM 610 O O . ASP A 1 78 ? 8.310 -10.681 14.424 1.00 98.25 125 ASP A O 1
ATOM 615 N N . ALA A 1 79 ? 10.308 -11.364 15.222 1.00 83.34 126 ALA A N 1
ATOM 616 C CA . ALA A 1 79 ? 10.461 -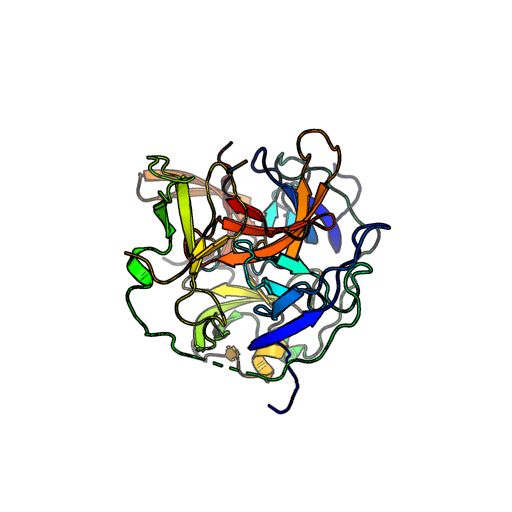12.427 14.232 1.00 80.50 126 ALA A CA 1
ATOM 617 C C . ALA A 1 79 ? 9.270 -13.377 14.237 1.00 99.02 126 ALA A C 1
ATOM 618 O O . ALA A 1 79 ? 8.635 -13.597 13.198 1.00 95.42 126 ALA A O 1
ATOM 620 N N . HIS A 1 80 ? 8.945 -13.940 15.402 1.00 124.31 127 HIS A N 1
ATOM 621 C CA . HIS A 1 80 ? 7.920 -14.978 15.463 1.00 125.80 127 HIS A CA 1
ATOM 622 C C . HIS A 1 80 ? 6.546 -14.430 15.100 1.00 120.48 127 HIS A C 1
ATOM 623 O O . HIS A 1 80 ? 5.773 -15.096 14.401 1.00 121.36 127 HIS A O 1
ATOM 630 N N . LEU A 1 81 ? 6.221 -13.225 15.570 1.00 96.33 128 LEU A N 1
ATOM 631 C CA . LEU A 1 81 ? 4.991 -12.566 15.144 1.00 81.49 128 LEU A CA 1
ATOM 632 C C . LEU A 1 81 ? 4.958 -12.421 13.628 1.00 87.51 128 LEU A C 1
ATOM 633 O O . LEU A 1 81 ? 4.041 -12.914 12.961 1.00 80.61 128 LEU A O 1
ATOM 638 N N . ALA A 1 82 ? 5.967 -11.751 13.072 1.00 85.98 129 ALA A N 1
ATOM 639 C CA . ALA A 1 82 ? 6.156 -11.623 11.633 1.00 77.80 129 ALA A CA 1
ATOM 640 C C . ALA A 1 82 ? 6.044 -12.971 10.933 1.00 78.66 129 ALA A C 1
ATOM 641 O O . ALA A 1 82 ? 5.425 -13.075 9.868 1.00 82.65 129 ALA A O 1
ATOM 643 N N . ASP A 1 83 ? 6.629 -14.013 11.533 1.00 79.35 130 ASP A N 1
ATOM 644 C CA . ASP A 1 83 ? 6.651 -15.326 10.897 1.00 87.38 130 ASP A CA 1
ATOM 645 C C . ASP A 1 83 ? 5.342 -16.086 11.087 1.00 79.84 130 ASP A C 1
ATOM 646 O O . ASP A 1 83 ? 4.992 -16.916 10.243 1.00 83.97 130 ASP A O 1
ATOM 651 N N . THR A 1 84 ? 4.605 -15.831 12.172 1.00 83.40 131 THR A N 1
ATOM 652 C CA . THR A 1 84 ? 3.260 -16.385 12.281 1.00 83.94 131 THR A CA 1
ATOM 653 C C . THR A 1 84 ? 2.236 -15.548 11.530 1.00 78.96 131 THR A C 1
ATOM 654 O O . THR A 1 84 ? 1.115 -16.019 11.299 1.00 78.51 131 THR A O 1
ATOM 658 N N . MET A 1 85 ? 2.599 -14.318 11.159 1.00 78.63 132 MET A N 1
ATOM 659 C CA . MET A 1 85 ? 1.739 -13.482 10.328 1.00 75.34 132 MET A CA 1
ATOM 660 C C . MET A 1 85 ? 1.604 -14.055 8.924 1.00 71.67 132 MET A C 1
ATOM 661 O O . MET A 1 85 ? 0.519 -14.016 8.332 1.00 66.21 132 MET A O 1
ATOM 666 N N . ILE A 1 86 ? 2.694 -14.609 8.391 1.00 70.11 133 ILE A N 1
ATOM 667 C CA . ILE A 1 86 ? 2.769 -14.976 6.982 1.00 67.43 133 ILE A CA 1
ATOM 668 C C . ILE A 1 86 ? 1.759 -16.074 6.682 1.00 68.47 133 ILE A C 1
ATOM 669 O O . ILE A 1 86 ? 1.802 -17.157 7.276 1.00 66.45 133 ILE A O 1
ATOM 674 N N . GLY A 1 87 ? 0.840 -15.796 5.756 1.00 64.73 134 GLY A N 1
ATOM 675 C CA . GLY A 1 87 ? -0.118 -16.776 5.293 1.00 60.86 134 GLY A CA 1
ATOM 676 C C . GLY A 1 87 ? -1.504 -16.662 5.892 1.00 65.35 134 GLY A C 1
ATOM 677 O O . GLY A 1 87 ? -2.423 -17.338 5.412 1.00 69.93 134 GLY A O 1
ATOM 678 N N . LYS A 1 88 ? -1.690 -15.830 6.911 1.00 69.89 135 LYS A N 1
ATOM 679 C CA . LYS A 1 88 ? -2.981 -15.741 7.573 1.00 73.19 135 LYS A CA 1
ATOM 680 C C . LYS A 1 88 ? -3.928 -14.806 6.828 1.00 72.76 135 LYS A C 1
ATOM 681 O O . LYS A 1 88 ? -3.507 -13.870 6.143 1.00 79.60 135 LYS A O 1
ATOM 687 N N . ALA A 1 89 ? -5.224 -15.075 6.970 1.00 68.37 136 ALA A N 1
ATOM 688 C CA . ALA A 1 89 ? -6.249 -14.157 6.497 1.00 64.91 136 ALA A CA 1
ATOM 689 C C . ALA A 1 89 ? -6.359 -12.991 7.468 1.00 70.66 136 ALA A C 1
ATOM 690 O O . ALA A 1 89 ? -6.338 -13.183 8.688 1.00 78.22 136 ALA A O 1
ATOM 692 N N . VAL A 1 90 ? -6.471 -11.774 6.928 1.00 66.19 137 VAL A N 1
ATOM 693 C CA . VAL A 1 90 ? -6.405 -10.566 7.741 1.00 71.10 137 VAL A CA 1
ATOM 694 C C . VAL A 1 90 ? -7.480 -9.572 7.321 1.00 73.16 137 VAL A C 1
ATOM 695 O O . VAL A 1 90 ? -7.996 -9.604 6.201 1.00 71.24 137 VAL A O 1
ATOM 699 N N . GLU A 1 91 ? -7.807 -8.677 8.251 1.00 74.05 138 GLU A N 1
ATOM 700 C CA . GLU A 1 91 ? -8.682 -7.533 8.015 1.00 69.30 138 GLU A CA 1
ATOM 701 C C . GLU A 1 91 ? -7.825 -6.278 8.116 1.00 76.44 138 GLU A C 1
ATOM 702 O O . GLU A 1 91 ? -7.365 -5.924 9.207 1.00 84.38 138 GLU A O 1
ATOM 708 N N . HIS A 1 92 ? -7.604 -5.611 6.986 1.00 76.99 139 HIS A N 1
ATOM 709 C CA . HIS A 1 92 ? -6.765 -4.420 6.939 1.00 76.71 139 HIS A CA 1
ATOM 710 C C . HIS A 1 92 ? -7.645 -3.176 6.925 1.00 78.37 139 HIS A C 1
ATOM 711 O O . HIS A 1 92 ? -8.544 -3.055 6.088 1.00 79.89 139 HIS A O 1
ATOM 718 N N . MET A 1 93 ? -7.378 -2.258 7.849 1.00 84.08 140 MET A N 1
ATOM 719 C CA . MET A 1 93 ? -8.201 -1.075 8.064 1.00 83.08 140 MET A CA 1
ATOM 720 C C . MET A 1 93 ? -7.435 0.166 7.630 1.00 84.04 140 MET A C 1
ATOM 721 O O . MET A 1 93 ? -6.343 0.436 8.142 1.00 81.23 140 MET A O 1
ATOM 726 N N . PHE A 1 94 ? -8.010 0.920 6.696 1.00 92.05 141 PHE A N 1
ATOM 727 C CA . PHE A 1 94 ? -7.456 2.189 6.253 1.00 96.38 141 PHE A CA 1
ATOM 728 C C . PHE A 1 94 ? -8.468 3.299 6.490 1.00 106.80 141 PHE A C 1
ATOM 729 O O . PHE A 1 94 ? -9.682 3.073 6.461 1.00 104.34 141 PHE A O 1
ATOM 737 N N . GLU A 1 95 ? -7.956 4.494 6.762 1.00 127.19 142 GLU A N 1
ATOM 738 C CA . GLU A 1 95 ? -8.827 5.684 6.883 1.00 141.03 142 GLU A CA 1
ATOM 739 C C . GLU A 1 95 ? -9.074 6.154 5.458 1.00 151.56 142 GLU A C 1
ATOM 740 O O . GLU A 1 95 ? -8.140 6.083 4.683 1.00 149.40 142 GLU A O 1
ATOM 746 N N . THR A 1 96 ? -10.248 6.676 5.119 1.00 162.56 143 THR A N 1
ATOM 747 C CA . THR A 1 96 ? -10.407 7.176 3.719 1.00 170.04 143 THR A CA 1
ATOM 748 C C . THR A 1 96 ? -10.083 8.676 3.633 1.00 170.92 143 THR A C 1
ATOM 749 O O . THR A 1 96 ? -9.296 9.182 4.457 1.00 170.65 143 THR A O 1
ATOM 753 N N . GLU A 1 97 ? -10.536 9.348 2.574 1.00 173.72 144 GLU A N 1
ATOM 754 C CA . GLU A 1 97 ? -10.270 10.805 2.536 1.00 174.81 144 GLU A CA 1
ATOM 755 C C . GLU A 1 97 ? -11.045 11.480 3.657 1.00 170.82 144 GLU A C 1
ATOM 756 O O . GLU A 1 97 ? -10.471 12.302 4.370 1.00 175.21 144 GLU A O 1
ATOM 762 N N . ASP A 1 98 ? -12.288 11.033 3.842 1.00 162.66 145 ASP A N 1
ATOM 763 C CA . ASP A 1 98 ? -13.222 11.541 4.875 1.00 154.61 145 ASP A CA 1
ATOM 764 C C . ASP A 1 98 ? -12.642 11.289 6.266 1.00 146.08 145 ASP A C 1
ATOM 765 O O . ASP A 1 98 ? -12.778 12.156 7.132 1.00 143.72 145 ASP A O 1
ATOM 770 N N . GLY A 1 99 ? -11.962 10.165 6.442 1.00 136.10 146 GLY A N 1
ATOM 771 C CA . GLY A 1 99 ? -11.456 9.774 7.763 1.00 132.79 146 GLY A CA 1
ATOM 772 C C . GLY A 1 99 ? -12.327 8.677 8.321 1.00 131.17 146 GLY A C 1
ATOM 773 O O . GLY A 1 99 ? -12.124 8.298 9.476 1.00 128.46 146 GLY A O 1
ATOM 774 N N . SER A 1 100 ? -13.283 8.197 7.529 1.00 133.54 147 SER A N 1
ATOM 775 C CA . SER A 1 100 ? -14.110 7.063 7.994 1.00 140.66 147 SER A CA 1
ATOM 776 C C . SER A 1 100 ? -13.332 5.776 7.740 1.00 142.08 147 SER A C 1
ATOM 777 O O . SER A 1 100 ? -12.407 5.787 6.916 1.00 139.69 147 SER A O 1
ATOM 780 N N . LYS A 1 101 ? -13.751 4.688 8.382 1.00 142.58 148 LYS A N 1
ATOM 781 C CA . LYS A 1 101 ? -13.083 3.401 8.273 1.00 135.95 148 LYS A CA 1
ATOM 782 C C . LYS A 1 101 ? -13.214 2.820 6.865 1.00 127.53 148 LYS A C 1
ATOM 783 O O . LYS A 1 101 ? -14.117 3.164 6.097 1.00 128.66 148 LYS A O 1
ATOM 789 N N . ASP A 1 102 ? -12.285 1.919 6.534 1.00 122.47 149 ASP A N 1
ATOM 790 C CA . ASP A 1 102 ? -12.315 1.198 5.261 1.00 115.54 149 ASP A CA 1
ATOM 791 C C . ASP A 1 102 ? -11.576 -0.119 5.483 1.00 105.51 149 ASP A C 1
ATOM 792 O O . ASP A 1 102 ? -10.342 -0.143 5.508 1.00 99.86 149 ASP A O 1
ATOM 797 N N . GLU A 1 103 ? -12.332 -1.202 5.636 1.00 101.47 150 GLU A N 1
ATOM 798 C CA . GLU A 1 103 ? -11.787 -2.502 6.006 1.00 98.88 150 GLU A CA 1
ATOM 799 C C . GLU A 1 103 ? -11.739 -3.415 4.787 1.00 95.11 150 GLU A C 1
ATOM 800 O O . GLU A 1 103 ? -12.741 -3.565 4.077 1.00 102.52 150 GLU A O 1
ATOM 806 N N . TRP A 1 104 ? -10.577 -4.025 4.552 1.00 86.93 151 TRP A N 1
ATOM 807 C CA . TRP A 1 104 ? -10.322 -4.817 3.354 1.00 88.54 151 TRP A CA 1
ATOM 808 C C . TRP A 1 104 ? -9.864 -6.214 3.753 1.00 86.63 151 TRP A C 1
ATOM 809 O O . TRP A 1 104 ? -8.896 -6.365 4.508 1.00 77.43 151 TRP A O 1
ATOM 820 N N . ARG A 1 105 ? -10.558 -7.226 3.241 1.00 88.20 152 ARG A N 1
ATOM 821 C CA . ARG A 1 105 ? -10.241 -8.620 3.534 1.00 86.88 152 ARG A CA 1
ATOM 822 C C . ARG A 1 105 ? -9.103 -9.094 2.635 1.00 81.64 152 ARG A C 1
ATOM 823 O O . ARG A 1 105 ? -9.232 -9.088 1.404 1.00 87.17 152 ARG A O 1
ATOM 831 N N . GLY A 1 106 ? -7.997 -9.516 3.243 1.00 77.79 153 GLY A N 1
ATOM 832 C CA . GLY A 1 106 ? -6.841 -9.928 2.469 1.00 75.44 153 GLY A CA 1
ATOM 833 C C . GLY A 1 106 ? -6.072 -11.104 3.037 1.00 70.37 153 GLY A C 1
ATOM 834 O O . GLY A 1 106 ? -6.5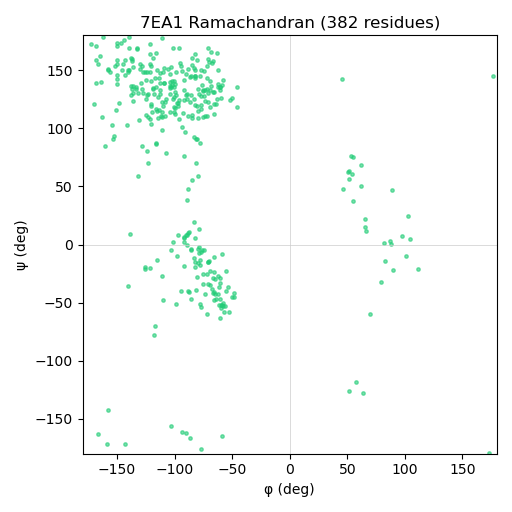15 -11.751 3.991 1.00 82.92 153 GLY A O 1
ATOM 835 N N . MET A 1 107 ? -4.915 -11.391 2.445 1.00 58.73 154 MET A N 1
ATOM 836 C CA . MET A 1 107 ? -4.040 -12.458 2.903 1.00 59.45 154 MET A CA 1
ATOM 837 C C . MET A 1 107 ? -2.602 -11.970 2.865 1.00 57.78 154 MET A C 1
ATOM 838 O O . MET A 1 107 ? -2.151 -11.442 1.844 1.00 60.52 154 MET A O 1
ATOM 843 N N . VAL A 1 108 ? -1.888 -12.138 3.974 1.00 52.44 155 VAL A N 1
ATOM 844 C CA . VAL A 1 108 ? -0.456 -11.860 4.009 1.00 51.10 155 VAL A CA 1
ATOM 845 C C . VAL A 1 108 ? 0.267 -12.992 3.293 1.00 58.31 155 VAL A C 1
ATOM 846 O O . VAL A 1 108 ? -0.003 -14.172 3.543 1.00 67.95 155 VAL A O 1
ATOM 850 N N . LEU A 1 109 ? 1.184 -12.638 2.396 1.00 54.45 156 LEU A N 1
ATOM 851 C CA . LEU A 1 109 ? 1.819 -13.603 1.507 1.00 48.50 156 LEU A CA 1
ATOM 852 C C . LEU A 1 109 ? 3.189 -14.055 1.994 1.00 50.65 156 LEU A C 1
ATOM 853 O O . LEU A 1 109 ? 3.455 -15.259 2.064 1.00 51.32 156 LEU A O 1
ATOM 858 N N . ALA A 1 110 ? 4.067 -13.113 2.323 1.00 51.23 157 ALA A N 1
ATOM 859 C CA . ALA A 1 110 ? 5.453 -13.421 2.652 1.00 55.94 157 ALA A CA 1
ATOM 860 C C . ALA A 1 110 ? 6.118 -12.147 3.155 1.00 53.67 157 ALA A C 1
ATOM 861 O O . ALA A 1 110 ? 5.542 -11.057 3.104 1.00 51.96 157 ALA A O 1
ATOM 863 N N . ARG A 1 111 ? 7.344 -12.301 3.644 1.00 53.44 158 ARG A N 1
ATOM 864 C CA . ARG A 1 111 ? 8.185 -11.152 3.940 1.00 46.89 158 ARG A CA 1
ATOM 865 C C . ARG A 1 111 ? 8.781 -10.625 2.644 1.00 48.82 158 ARG A C 1
ATOM 866 O O . ARG A 1 111 ? 9.352 -11.391 1.862 1.00 54.70 158 ARG A O 1
ATOM 874 N N . ALA A 1 112 ? 8.653 -9.323 2.424 1.00 47.33 159 ALA A N 1
ATOM 875 C CA . ALA A 1 112 ? 9.211 -8.724 1.226 1.00 59.41 159 ALA A CA 1
ATOM 876 C C . ALA A 1 112 ? 10.727 -8.898 1.224 1.00 54.36 159 ALA A C 1
ATOM 877 O O . ALA A 1 112 ? 11.375 -8.710 2.260 1.00 57.85 159 ALA A O 1
ATOM 879 N N . PRO A 1 113 ? 11.321 -9.285 0.100 1.00 46.01 160 PRO A N 1
ATOM 880 C CA . PRO A 1 113 ? 12.783 -9.279 0.012 1.00 44.22 160 PRO A CA 1
ATOM 881 C C . PRO A 1 113 ? 13.324 -7.860 0.046 1.00 47.04 160 PRO A C 1
ATOM 882 O O . PRO A 1 113 ? 12.621 -6.896 -0.272 1.00 50.65 160 PRO A O 1
ATOM 886 N N . VAL A 1 114 ? 14.585 -7.744 0.469 1.00 46.93 161 VAL A N 1
ATOM 887 C CA . VAL A 1 114 ? 15.330 -6.485 0.473 1.00 42.95 161 VAL A CA 1
ATOM 888 C C . VAL A 1 114 ? 14.782 -5.517 1.520 1.00 41.72 161 VAL A C 1
ATOM 889 O O . VAL A 1 114 ? 15.513 -5.092 2.420 1.00 50.02 161 VAL A O 1
ATOM 893 N N . MET A 1 115 ? 13.507 -5.145 1.410 1.00 47.02 162 MET A N 1
ATOM 894 C CA . MET A 1 115 ? 12.879 -4.250 2.384 1.00 44.02 162 MET A CA 1
ATOM 895 C C . MET A 1 115 ? 12.219 -5.0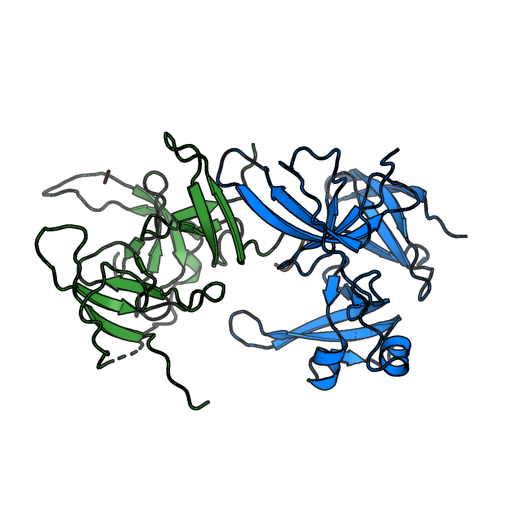89 3.475 1.00 48.02 162 MET A C 1
ATOM 896 O O . MET A 1 115 ? 10.998 -5.250 3.550 1.00 41.10 162 MET A O 1
ATOM 901 N N . ASN A 1 116 ? 13.086 -5.608 4.346 1.00 48.81 163 ASN A N 1
ATOM 902 C CA . ASN A 1 116 ? 12.771 -6.736 5.212 1.00 49.59 163 ASN A CA 1
ATOM 903 C C . ASN A 1 116 ? 11.771 -6.409 6.317 1.00 59.45 163 ASN A C 1
ATOM 904 O O . ASN A 1 116 ? 11.248 -7.341 6.932 1.00 65.17 163 ASN A O 1
ATOM 909 N N . THR A 1 117 ? 11.485 -5.136 6.594 1.00 58.70 164 THR A N 1
ATOM 910 C CA . THR A 1 117 ? 10.433 -4.786 7.546 1.00 58.89 164 THR A CA 1
ATOM 911 C C . THR A 1 117 ? 9.061 -4.694 6.887 1.00 57.03 164 THR A C 1
ATOM 912 O O . THR A 1 117 ? 8.110 -4.222 7.519 1.00 50.75 164 THR A O 1
ATOM 916 N N . TRP A 1 118 ? 8.939 -5.146 5.639 1.00 47.35 165 TRP A N 1
ATOM 917 C CA . TRP A 1 118 ? 7.706 -5.050 4.873 1.00 49.21 165 TRP A CA 1
ATOM 918 C C . TRP A 1 118 ? 7.217 -6.436 4.463 1.00 52.95 165 TRP A C 1
ATOM 919 O O . TRP A 1 118 ? 8.007 -7.376 4.317 1.00 48.85 165 TRP A O 1
ATOM 930 N N . PHE A 1 119 ? 5.904 -6.551 4.266 1.00 47.87 166 PHE A N 1
ATOM 931 C CA . PHE A 1 119 ? 5.260 -7.821 3.961 1.00 51.76 166 PHE A CA 1
ATOM 932 C C . PHE A 1 119 ? 4.472 -7.727 2.662 1.00 56.92 166 PHE A C 1
ATOM 933 O O . PHE A 1 119 ? 3.640 -6.830 2.501 1.00 52.01 166 PHE A O 1
ATOM 941 N N . TYR A 1 120 ? 4.718 -8.666 1.749 1.00 59.46 167 TYR A N 1
ATOM 942 C CA . TYR A 1 120 ? 3.817 -8.863 0.621 1.00 52.49 167 TYR A CA 1
ATOM 943 C C . TYR A 1 120 ? 2.422 -9.195 1.134 1.00 54.31 167 TYR A C 1
ATOM 944 O O . TYR A 1 120 ? 2.258 -9.983 2.069 1.00 60.35 167 TYR A O 1
ATOM 953 N N . ILE A 1 121 ? 1.408 -8.598 0.517 1.00 51.58 168 ILE A N 1
ATOM 954 C CA . ILE A 1 121 ? 0.025 -8.886 0.873 1.00 54.80 168 ILE A CA 1
ATOM 955 C C . ILE A 1 121 ? -0.850 -8.546 -0.325 1.00 53.69 168 ILE A C 1
ATOM 956 O O . ILE A 1 121 ? -0.523 -7.662 -1.120 1.00 59.15 168 ILE A O 1
ATOM 961 N N . THR A 1 122 ? -1.948 -9.287 -0.474 1.00 52.96 169 THR A N 1
ATOM 962 C CA . THR A 1 122 ? -2.940 -9.023 -1.503 1.00 53.29 169 THR A CA 1
ATOM 963 C C . THR A 1 122 ? -4.317 -9.050 -0.857 1.00 60.05 169 THR A C 1
ATOM 964 O O . THR A 1 122 ? -4.479 -9.477 0.289 1.00 58.91 169 THR A O 1
ATOM 968 N N . TYR A 1 123 ? -5.320 -8.590 -1.600 1.00 64.51 170 TYR A N 1
ATOM 969 C CA . TYR A 1 123 ? -6.645 -8.372 -1.040 1.00 66.52 170 TYR A CA 1
ATOM 970 C C . TYR A 1 123 ? -7.710 -9.021 -1.912 1.00 72.86 170 TYR A C 1
ATOM 971 O O . TYR A 1 123 ? -7.541 -9.174 -3.125 1.00 68.98 170 TYR A O 1
ATOM 980 N N . GLU A 1 124 ? -8.806 -9.421 -1.264 1.00 82.30 171 GLU A N 1
ATOM 981 C CA . GLU A 1 124 ? -9.895 -10.080 -1.977 1.00 88.45 171 GLU A CA 1
ATOM 982 C C . GLU A 1 124 ? -10.472 -9.173 -3.057 1.00 85.88 171 GLU A C 1
ATOM 983 O O . GLU A 1 124 ? -10.678 -9.597 -4.200 1.00 92.04 171 GLU A O 1
ATOM 989 N N . LYS A 1 125 ? -10.743 -7.919 -2.709 1.00 84.23 172 LYS A N 1
ATOM 990 C CA . LYS A 1 125 ? -11.320 -6.966 -3.646 1.00 89.06 172 LYS A CA 1
ATOM 991 C C . LYS A 1 125 ? -10.280 -6.315 -4.551 1.00 82.38 172 LYS A C 1
ATOM 992 O O . LYS A 1 125 ? -10.634 -5.418 -5.322 1.00 81.04 172 LYS A O 1
ATOM 998 N N . ASP A 1 126 ? -9.019 -6.743 -4.480 1.00 76.19 173 ASP A N 1
ATOM 999 C CA . ASP A 1 126 ? -7.979 -6.262 -5.382 1.00 70.46 173 ASP A CA 1
ATOM 1000 C C . ASP A 1 126 ? -6.818 -7.249 -5.385 1.00 67.24 173 ASP A C 1
ATOM 1001 O O . ASP A 1 126 ? -5.841 -7.062 -4.648 1.00 66.63 173 ASP A O 1
ATOM 1006 N N . PRO A 1 127 ? -6.882 -8.310 -6.199 1.00 64.54 174 PRO A N 1
ATOM 1007 C CA . PRO A 1 127 ? -5.872 -9.384 -6.143 1.00 64.20 174 PRO A CA 1
ATOM 1008 C C . PRO A 1 127 ? -4.574 -9.030 -6.865 1.00 65.06 174 PRO A C 1
ATOM 1009 O O . PRO A 1 127 ? -4.137 -9.718 -7.791 1.00 75.36 174 PRO A O 1
ATOM 1013 N N . VAL A 1 128 ? -3.938 -7.943 -6.432 1.00 57.17 175 VAL A N 1
ATOM 1014 C CA . VAL A 1 128 ? -2.603 -7.583 -6.890 1.00 53.54 175 VAL A CA 1
ATOM 1015 C C . VAL A 1 128 ? -1.683 -7.505 -5.677 1.00 48.84 175 VAL A C 1
ATOM 1016 O O . VAL A 1 128 ? -2.121 -7.588 -4.530 1.00 48.21 175 VAL A O 1
ATOM 1020 N N . LEU A 1 129 ? -0.392 -7.328 -5.952 1.00 49.12 176 LEU A N 1
ATOM 1021 C CA . LEU A 1 129 ? 0.641 -7.397 -4.925 1.00 46.78 176 LEU A CA 1
ATOM 1022 C C . LEU A 1 129 ? 0.787 -6.046 -4.232 1.00 57.60 176 LEU A C 1
ATOM 1023 O O . LEU A 1 129 ? 1.234 -5.071 -4.840 1.00 58.59 176 LEU A O 1
ATOM 1028 N N . TYR A 1 130 ? 0.400 -5.989 -2.965 1.00 61.11 177 TYR A N 1
ATOM 1029 C CA . TYR A 1 130 ? 0.608 -4.819 -2.132 1.00 55.24 177 TYR A CA 1
ATOM 1030 C C . TYR A 1 130 ? 1.797 -5.049 -1.212 1.00 56.01 177 TYR A C 1
ATOM 1031 O O . TYR A 1 130 ? 2.307 -6.164 -1.072 1.00 69.64 177 TYR A O 1
ATOM 1040 N N . MET A 1 131 ? 2.226 -3.970 -0.562 1.00 58.06 178 MET A N 1
ATOM 1041 C CA . MET A 1 131 ? 3.404 -4.004 0.296 1.00 54.64 178 MET A CA 1
ATOM 1042 C C . MET A 1 131 ? 3.208 -3.010 1.428 1.00 58.23 178 MET A C 1
ATOM 1043 O O . MET A 1 131 ? 3.010 -1.816 1.179 1.00 59.62 178 MET A O 1
ATOM 1048 N N . TYR A 1 132 ? 3.264 -3.500 2.663 1.00 63.57 179 TYR A N 1
ATOM 1049 C CA . TYR A 1 132 ? 3.013 -2.679 3.833 1.00 70.63 179 TYR A CA 1
ATOM 1050 C C . TYR A 1 132 ? 3.892 -3.142 4.983 1.00 68.48 179 TYR A C 1
ATOM 1051 O O . TYR A 1 132 ? 4.261 -4.315 5.069 1.00 66.71 179 TYR A O 1
ATOM 1060 N N . GLN A 1 133 ? 4.237 -2.193 5.854 1.00 68.60 180 GLN A N 1
ATOM 1061 C CA . GLN A 1 133 ? 4.888 -2.474 7.133 1.00 59.87 180 GLN A CA 1
ATOM 1062 C C . GLN A 1 133 ? 3.791 -2.889 8.104 1.00 62.07 180 GLN A C 1
ATOM 1063 O O . GLN A 1 133 ? 3.199 -2.059 8.796 1.00 72.65 180 GLN A O 1
ATOM 1069 N N . LEU A 1 134 ? 3.518 -4.196 8.162 1.00 62.00 181 LEU A N 1
ATOM 1070 C CA . LEU A 1 134 ? 2.316 -4.695 8.821 1.00 65.97 181 LEU A CA 1
ATOM 1071 C C . LEU A 1 134 ? 2.431 -4.764 10.339 1.00 73.80 181 LEU A C 1
ATOM 1072 O O . LEU A 1 134 ? 1.401 -4.892 11.011 1.00 73.46 181 LEU A O 1
ATOM 1077 N N . LEU A 1 135 ? 3.644 -4.696 10.896 1.00 80.24 182 LEU A N 1
ATOM 1078 C CA . LEU A 1 135 ? 3.786 -4.759 12.348 1.00 78.91 182 LEU A CA 1
ATOM 1079 C C . LEU A 1 135 ? 3.118 -3.564 13.014 1.00 85.20 182 LEU A C 1
ATOM 1080 O O . LEU A 1 135 ? 2.364 -3.722 13.979 1.00 70.82 182 LEU A O 1
ATOM 1085 N N . ASP A 1 136 ? 3.378 -2.359 12.501 1.00 112.92 183 ASP A N 1
ATOM 1086 C CA . ASP A 1 136 ? 2.784 -1.150 13.065 1.00 118.71 183 ASP A CA 1
ATOM 1087 C C . ASP A 1 136 ? 1.263 -1.243 13.082 1.00 117.85 183 ASP A C 1
ATOM 1088 O O . ASP A 1 136 ? 0.626 -1.058 14.126 1.00 124.27 183 ASP A O 1
ATOM 1093 N N . ASP A 1 137 ? 0.666 -1.544 11.926 1.00 106.34 184 ASP A N 1
ATOM 1094 C CA . ASP A 1 137 ? -0.788 -1.612 11.827 1.00 98.87 184 ASP A CA 1
ATOM 1095 C C . ASP A 1 137 ? -1.371 -2.675 12.751 1.00 98.05 184 ASP A C 1
ATOM 1096 O O . ASP A 1 137 ? -2.514 -2.542 13.203 1.00 100.88 184 ASP A O 1
ATOM 1101 N N . TYR A 1 138 ? -0.607 -3.729 13.047 1.00 93.75 185 TYR A N 1
ATOM 1102 C CA . TYR A 1 138 ? -1.093 -4.752 13.966 1.00 94.20 185 TYR A CA 1
ATOM 1103 C C . TYR A 1 138 ? -1.087 -4.259 15.408 1.00 98.93 185 TYR A C 1
ATOM 1104 O O . TYR A 1 138 ? -2.032 -4.524 16.161 1.00 86.60 185 TYR A O 1
ATOM 1113 N N . LYS A 1 139 ? -0.029 -3.559 15.821 1.00 117.81 186 LYS A N 1
ATOM 1114 C CA . LYS A 1 139 ? 0.007 -3.040 17.185 1.00 125.54 186 LYS A CA 1
ATOM 1115 C C . LYS A 1 139 ? -0.901 -1.828 17.342 1.00 119.19 186 LYS A C 1
ATOM 1116 O O . LYS A 1 139 ? -1.372 -1.548 18.451 1.00 125.39 186 LYS A O 1
ATOM 1122 N N . GLU A 1 140 ? -1.162 -1.107 16.252 1.00 107.34 187 GLU A N 1
ATOM 1123 C CA . GLU A 1 140 ? -2.159 -0.047 16.254 1.00 102.49 187 GLU A CA 1
ATOM 1124 C C . GLU A 1 140 ? -3.583 -0.590 16.176 1.00 98.29 187 GLU A C 1
ATOM 1125 O O . GLU A 1 140 ? -4.534 0.152 16.447 1.00 102.11 187 GLU A O 1
ATOM 1131 N N . GLY A 1 141 ? -3.752 -1.867 15.844 1.00 93.23 188 GLY A N 1
ATOM 1132 C CA . GLY A 1 141 ? -5.066 -2.457 15.731 1.00 92.86 188 GLY A CA 1
ATOM 1133 C C . GLY A 1 141 ? -5.721 -2.300 14.379 1.00 93.38 188 GLY A C 1
ATOM 1134 O O . GLY A 1 141 ? -6.875 -2.717 14.216 1.00 93.46 188 GLY A O 1
ATOM 1135 N N . ASP A 1 142 ? -5.030 -1.704 13.407 1.00 85.86 189 ASP A N 1
ATOM 1136 C CA . ASP A 1 142 ? -5.551 -1.587 12.052 1.00 90.54 189 ASP A CA 1
ATOM 1137 C C . ASP A 1 142 ? -5.506 -2.902 11.285 1.00 87.36 189 ASP A C 1
ATOM 1138 O O . ASP A 1 142 ? -6.002 -2.956 10.153 1.00 83.53 189 ASP A O 1
ATOM 1143 N N . LEU A 1 143 ? -4.925 -3.952 11.859 1.00 85.81 190 LEU A N 1
ATOM 1144 C CA . LEU A 1 143 ? -4.826 -5.248 11.202 1.00 79.93 190 LEU A CA 1
ATOM 1145 C C . LEU A 1 143 ? -5.285 -6.327 12.170 1.00 77.49 190 LEU A C 1
ATOM 1146 O O . LEU A 1 143 ? -4.829 -6.367 13.317 1.00 84.86 190 LEU A O 1
ATOM 1151 N N . ARG A 1 144 ? -6.174 -7.203 11.705 1.00 75.78 191 ARG A N 1
ATOM 1152 C CA . ARG A 1 144 ? -6.765 -8.247 12.534 1.00 79.23 191 ARG A CA 1
ATOM 1153 C C . ARG A 1 144 ? -6.439 -9.607 11.936 1.00 81.14 191 ARG A C 1
ATOM 1154 O O . ARG A 1 144 ? -6.803 -9.886 10.789 1.00 81.44 191 ARG A O 1
ATOM 1162 N N . ILE A 1 145 ? -5.762 -10.450 12.710 1.00 76.83 192 ILE A N 1
ATOM 1163 C CA . ILE A 1 145 ? -5.477 -11.816 12.286 1.00 71.76 192 ILE A CA 1
ATOM 1164 C C . ILE A 1 145 ? -6.766 -12.616 12.428 1.00 85.48 192 ILE A C 1
ATOM 1165 O O . ILE A 1 145 ? -7.220 -12.887 13.542 1.00 92.03 192 ILE A O 1
ATOM 1170 N N . MET A 1 146 ? -7.361 -12.989 11.305 1.00 90.70 193 MET A N 1
ATOM 1171 C CA . MET A 1 146 ? -8.611 -13.728 11.450 1.00 102.25 193 MET A CA 1
ATOM 1172 C C . MET A 1 146 ? -8.329 -15.219 11.622 1.00 108.03 193 MET A C 1
ATOM 1173 O O . MET A 1 146 ? -7.381 -15.743 11.028 1.00 109.52 193 MET A O 1
ATOM 1178 N N . PRO A 1 147 ? -9.139 -15.921 12.422 1.00 116.17 194 PRO A N 1
ATOM 1179 C CA . PRO A 1 147 ? -8.866 -17.344 12.672 1.00 128.38 194 PRO A CA 1
ATOM 1180 C C . PRO A 1 147 ? -9.136 -18.231 11.473 1.00 146.94 194 PRO A C 1
ATOM 1181 O O . PRO A 1 147 ? -8.679 -19.382 11.459 1.00 144.81 194 PRO A O 1
ATOM 1185 N N . ASP A 1 148 ? -9.855 -17.732 10.472 1.00 179.30 195 ASP A N 1
ATOM 1186 C CA . ASP A 1 148 ? -10.248 -18.547 9.331 1.00 183.52 195 ASP A CA 1
ATOM 1187 C C . ASP A 1 148 ? -9.020 -18.965 8.532 1.00 177.04 195 ASP A C 1
ATOM 1188 O O . ASP A 1 148 ? -8.268 -18.115 8.046 1.00 176.06 195 ASP A O 1
ATOM 1193 N N . SER A 1 149 ? -8.820 -20.273 8.397 1.00 163.33 196 SER A N 1
ATOM 1194 C CA . SER A 1 149 ? -7.707 -20.800 7.620 1.00 144.07 196 SER A CA 1
ATOM 1195 C C . SER A 1 149 ? -8.146 -22.008 6.799 1.00 138.01 196 SER A C 1
ATOM 1196 O O . SER A 1 149 ? -8.836 -21.862 5.788 1.00 132.88 196 SER A O 1
ATOM 1199 N N . ASP A 1 164 ? 5.127 -29.827 -8.240 1.00 88.88 211 ASP A N 1
ATOM 1200 C CA . ASP A 1 164 ? 4.358 -29.440 -9.414 1.00 88.57 211 ASP A CA 1
ATOM 1201 C C . ASP A 1 164 ? 4.201 -27.924 -9.506 1.00 80.85 211 ASP A C 1
ATOM 1202 O O . ASP A 1 164 ? 3.095 -27.411 -9.668 1.00 77.81 211 ASP A O 1
ATOM 1207 N N . SER A 1 165 ? 5.316 -27.207 -9.398 1.00 72.53 212 SER A N 1
ATOM 1208 C CA . SER A 1 165 ? 5.300 -25.758 -9.545 1.00 82.20 212 SER A CA 1
ATOM 1209 C C . SER A 1 165 ? 5.209 -25.396 -11.021 1.00 89.62 212 SER A C 1
ATOM 1210 O O . SER A 1 165 ? 6.117 -25.710 -11.799 1.00 90.88 212 SER A O 1
ATOM 1213 N N . LEU A 1 166 ? 4.116 -24.743 -11.410 1.00 90.46 213 LEU A N 1
ATOM 1214 C CA . LEU A 1 166 ? 3.994 -24.226 -12.769 1.00 88.34 213 LEU A CA 1
ATOM 1215 C C . LEU A 1 166 ? 4.541 -22.811 -12.885 1.00 76.44 213 LEU A C 1
ATOM 1216 O O . LEU A 1 166 ? 3.982 -21.965 -13.595 1.00 78.48 213 LEU A O 1
ATOM 1221 N N . VAL A 1 167 ? 5.640 -22.534 -12.186 1.00 66.89 214 VAL A N 1
ATOM 1222 C CA . VAL A 1 167 ? 6.395 -21.303 -12.374 1.00 66.06 214 VAL A CA 1
ATOM 1223 C C . VAL A 1 167 ? 7.192 -21.407 -13.663 1.00 67.24 214 VAL A C 1
ATOM 1224 O O . VAL A 1 167 ? 7.849 -22.422 -13.927 1.00 72.69 214 VAL A O 1
ATOM 1228 N N . GLY A 1 168 ? 7.128 -20.359 -14.477 1.00 63.26 215 GLY A N 1
ATOM 1229 C CA . GLY A 1 168 ? 7.856 -20.326 -15.723 1.00 63.31 215 GLY A CA 1
ATOM 1230 C C . GLY A 1 168 ? 7.065 -20.710 -16.952 1.00 68.55 215 GLY A C 1
ATOM 1231 O O . GLY A 1 168 ? 7.660 -20.836 -18.029 1.00 66.66 215 GLY A O 1
ATOM 1232 N N . LYS A 1 169 ? 5.755 -20.905 -16.831 1.00 73.74 216 LYS A N 1
ATOM 1233 C CA . LYS A 1 169 ? 4.904 -21.246 -17.959 1.00 77.69 216 LYS A CA 1
ATOM 1234 C C . LYS A 1 169 ? 4.105 -20.024 -18.389 1.00 77.65 216 LYS A C 1
ATOM 1235 O O . LYS A 1 169 ? 3.742 -19.176 -17.569 1.00 85.93 216 LYS A O 1
ATOM 1241 N N . GLN A 1 170 ? 3.849 -19.929 -19.692 1.00 83.04 217 GLN A N 1
ATOM 1242 C CA . GLN A 1 170 ? 3.001 -18.859 -20.197 1.00 80.12 217 GLN A CA 1
ATOM 1243 C C . GLN A 1 170 ? 1.552 -19.097 -19.784 1.00 79.64 217 GLN A C 1
ATOM 1244 O O . GLN A 1 170 ? 1.149 -20.213 -19.443 1.00 82.14 217 GLN A O 1
ATOM 1250 N N . VAL A 1 171 ? 0.768 -18.019 -19.802 1.00 71.46 218 VAL A N 1
ATOM 1251 C CA . VAL A 1 171 ? -0.584 -18.026 -19.260 1.00 78.92 218 VAL A CA 1
ATOM 1252 C C . VAL A 1 171 ? -1.479 -17.209 -20.179 1.00 79.22 218 VAL A C 1
ATOM 1253 O O . VAL A 1 171 ? -1.036 -16.250 -20.815 1.00 78.98 218 VAL A O 1
ATOM 1257 N N . GLU A 1 172 ? -2.750 -17.600 -20.255 1.00 77.79 219 GLU A N 1
ATOM 1258 C CA . GLU A 1 172 ? -3.725 -16.883 -21.065 1.00 82.36 219 GLU A CA 1
ATOM 1259 C C . GLU A 1 172 ? -5.044 -16.755 -20.318 1.00 92.15 219 GLU A C 1
ATOM 1260 O O . GLU A 1 172 ? -5.514 -17.719 -19.706 1.00 89.15 219 GLU A O 1
ATOM 1266 N N . TYR A 1 173 ? -5.634 -15.563 -20.380 1.00 101.67 220 TYR A N 1
ATOM 1267 C CA . TYR A 1 173 ? -6.951 -15.285 -19.832 1.00 105.39 220 TYR A CA 1
ATOM 1268 C C . TYR A 1 173 ? -7.888 -14.850 -20.949 1.00 108.38 220 TYR A C 1
ATOM 1269 O O . TYR A 1 173 ? -7.457 -14.416 -22.021 1.00 112.74 220 TYR A O 1
ATOM 1278 N N . ALA A 1 174 ? -9.185 -14.962 -20.677 1.00 97.88 221 ALA A N 1
ATOM 1279 C CA . ALA A 1 174 ? -10.233 -14.489 -21.575 1.00 97.12 221 ALA A CA 1
ATOM 1280 C C . ALA A 1 174 ? -11.124 -13.545 -20.781 1.00 101.01 221 ALA A C 1
ATOM 1281 O O . ALA A 1 174 ? -11.831 -13.979 -19.865 1.00 103.71 221 ALA A O 1
ATOM 1283 N N . LYS A 1 175 ? -11.082 -12.260 -21.121 1.00 102.29 222 LYS A N 1
ATOM 1284 C CA . LYS A 1 175 ? -11.877 -11.257 -20.431 1.00 110.30 222 LYS A CA 1
ATOM 1285 C C . LYS A 1 175 ? -13.234 -11.131 -21.129 1.00 122.85 222 LYS A C 1
ATOM 1286 O O . LYS A 1 175 ? -13.635 -12.019 -21.885 1.00 114.91 222 LYS A O 1
ATOM 1292 N N . GLU A 1 176 ? -13.951 -10.030 -20.887 1.00 148.01 223 GLU A N 1
ATOM 1293 C CA . GLU A 1 176 ? -15.331 -9.924 -21.355 1.00 154.05 223 GLU A CA 1
ATOM 1294 C C . GLU A 1 176 ? -15.412 -9.918 -22.876 1.00 151.88 223 GLU A C 1
ATOM 1295 O O . GLU A 1 176 ? -16.289 -10.569 -23.458 1.00 158.54 223 GLU A O 1
ATOM 1301 N N . ASP A 1 177 ? -14.512 -9.189 -23.539 1.00 133.46 224 ASP A N 1
ATOM 1302 C CA . ASP A 1 177 ? -14.490 -9.194 -24.996 1.00 122.52 224 ASP A CA 1
ATOM 1303 C C . ASP A 1 177 ? -14.101 -10.554 -25.560 1.00 130.14 224 ASP A C 1
ATOM 1304 O O . ASP A 1 177 ? -14.463 -10.865 -26.700 1.00 134.27 224 ASP A O 1
ATOM 1309 N N . GLY A 1 178 ? -13.388 -11.369 -24.787 1.00 128.19 225 GLY A N 1
ATOM 1310 C CA . GLY A 1 178 ? -13.011 -12.701 -25.218 1.00 128.70 225 GLY A CA 1
ATOM 1311 C C . GLY A 1 178 ? -11.692 -12.744 -25.959 1.00 122.33 225 GLY A C 1
ATOM 1312 O O . GLY A 1 178 ? -11.589 -13.374 -27.015 1.00 126.57 225 GLY A O 1
ATOM 1313 N N . SER A 1 179 ? -10.672 -12.087 -25.414 1.00 110.75 226 SER A N 1
ATOM 1314 C CA . SER A 1 179 ? -9.364 -12.027 -26.048 1.00 99.34 226 SER A CA 1
ATOM 1315 C C . SER A 1 179 ? -8.293 -12.509 -25.080 1.00 93.81 226 SER A C 1
ATOM 1316 O O . SER A 1 179 ? -8.401 -12.334 -23.862 1.00 89.91 226 SER A O 1
ATOM 1319 N N . LYS A 1 180 ? -7.253 -13.118 -25.641 1.00 88.64 227 LYS A N 1
ATOM 1320 C CA . LYS A 1 180 ? -6.138 -13.587 -24.836 1.00 81.80 227 LYS A CA 1
ATOM 1321 C C . LYS A 1 180 ? -5.481 -12.427 -24.100 1.00 78.41 227 LYS A C 1
ATOM 1322 O O . LYS A 1 180 ? -5.210 -11.374 -24.683 1.00 75.40 227 LYS A O 1
ATOM 1328 N N . ARG A 1 181 ? -5.242 -12.620 -22.807 1.00 85.98 228 ARG A N 1
ATOM 1329 C CA . ARG A 1 181 ? -4.384 -11.754 -22.005 1.00 78.87 228 ARG A CA 1
ATOM 1330 C C . ARG A 1 181 ? -3.154 -12.590 -21.678 1.00 81.77 228 ARG A C 1
ATOM 1331 O O . ARG A 1 181 ? -3.184 -13.420 -20.766 1.00 85.66 228 ARG A O 1
ATOM 1339 N N . THR A 1 182 ? -2.083 -12.395 -22.445 1.00 82.36 229 THR A N 1
ATOM 1340 C CA . THR A 1 182 ? -0.902 -13.233 -22.299 1.00 82.70 229 THR A CA 1
ATOM 1341 C C . THR A 1 182 ? -0.083 -12.809 -21.087 1.00 79.72 229 THR A C 1
ATOM 1342 O O . THR A 1 182 ? 0.006 -11.622 -20.748 1.00 71.40 229 THR A O 1
ATOM 1346 N N . GLY A 1 183 ? 0.515 -13.797 -20.427 1.00 82.29 230 GLY A N 1
ATOM 1347 C CA . GLY A 1 183 ? 1.311 -13.518 -19.250 1.00 76.11 230 GLY A CA 1
ATOM 1348 C C . GLY A 1 183 ? 2.285 -14.644 -18.967 1.00 61.13 230 GLY A C 1
ATOM 1349 O O . GLY A 1 183 ? 2.466 -15.566 -19.769 1.00 62.83 230 GLY A O 1
ATOM 1350 N N . MET A 1 184 ? 2.926 -14.546 -17.802 1.00 51.41 231 MET A N 1
ATOM 1351 C CA . MET A 1 184 ? 3.854 -15.560 -17.333 1.00 53.53 231 MET A CA 1
ATOM 1352 C C . MET A 1 184 ? 3.668 -15.746 -15.838 1.00 66.47 231 MET A C 1
ATOM 1353 O O . MET A 1 184 ? 3.282 -14.817 -15.127 1.00 68.75 231 MET A O 1
ATOM 1358 N N . VAL A 1 185 ? 3.943 -16.962 -15.375 1.00 64.22 232 VAL A N 1
ATOM 1359 C CA . VAL A 1 185 ? 4.013 -17.262 -13.947 1.00 57.84 232 VAL A CA 1
ATOM 1360 C C . VAL A 1 185 ? 5.442 -17.038 -13.476 1.00 61.41 232 VAL A C 1
ATOM 1361 O O . VAL A 1 185 ? 6.392 -17.558 -14.072 1.00 62.17 232 VAL A O 1
ATOM 1365 N N . ILE A 1 186 ? 5.603 -16.262 -12.407 1.00 64.65 233 ILE A N 1
ATOM 1366 C CA . ILE A 1 186 ? 6.923 -15.791 -12.013 1.00 64.04 233 ILE A CA 1
ATOM 1367 C C . ILE A 1 186 ? 7.315 -16.202 -10.603 1.00 57.78 233 ILE A C 1
ATOM 1368 O O . ILE A 1 186 ? 8.517 -16.206 -10.293 1.00 55.30 233 ILE A O 1
ATOM 1373 N N . HIS A 1 187 ? 6.368 -16.556 -9.736 1.00 55.88 234 HIS A N 1
ATOM 1374 C CA A HIS A 1 187 ? 6.682 -16.831 -8.340 0.48 55.86 234 HIS A CA 1
ATOM 1375 C CA B HIS A 1 187 ? 6.703 -16.881 -8.357 0.52 55.90 234 HIS A CA 1
ATOM 1376 C C . HIS A 1 187 ? 5.594 -17.713 -7.738 1.00 54.42 234 HIS A C 1
ATOM 1377 O O . HIS A 1 187 ? 4.433 -17.648 -8.149 1.00 48.03 234 HIS A O 1
ATOM 1390 N N . GLN A 1 188 ? 5.981 -18.520 -6.756 1.00 62.48 235 GLN A N 1
ATOM 1391 C CA . GLN A 1 188 ? 5.056 -19.305 -5.955 1.00 62.17 235 GLN A CA 1
ATOM 1392 C C . GLN A 1 188 ? 5.241 -18.870 -4.512 1.00 52.10 235 GLN A C 1
ATOM 1393 O O . GLN A 1 188 ? 6.366 -18.624 -4.071 1.00 59.05 235 GLN A O 1
ATOM 1399 N N . VAL A 1 189 ? 4.160 -18.768 -3.758 1.00 54.44 236 VAL A N 1
ATOM 1400 C CA . VAL A 1 189 ? 4.302 -18.386 -2.326 1.00 64.85 236 VAL A CA 1
ATOM 1401 C C . VAL A 1 189 ? 4.642 -19.636 -1.531 1.00 58.62 236 VAL A C 1
ATOM 1402 O O . VAL A 1 189 ? 3.862 -20.523 -1.613 1.00 72.70 236 VAL A O 1
ATOM 1406 N N . GLU A 1 190 ? 5.731 -19.659 -0.765 1.00 56.87 237 GLU A N 1
ATOM 1407 C CA . GLU A 1 190 ? 6.092 -20.903 -0.058 1.00 54.42 237 GLU A CA 1
ATOM 1408 C C . GLU A 1 190 ? 4.968 -21.233 0.899 1.00 59.49 237 GLU A C 1
ATOM 1409 O O . GLU A 1 190 ? 4.406 -22.276 0.789 1.00 74.30 237 GLU A O 1
ATOM 1415 N N . ALA A 1 191 ? 4.449 -20.246 1.596 1.00 63.76 238 ALA A N 1
ATOM 1416 C CA . ALA A 1 191 ? 3.184 -20.531 2.294 1.00 73.43 238 ALA A CA 1
ATOM 1417 C C . ALA A 1 191 ? 2.144 -20.607 1.177 1.00 85.87 238 ALA A C 1
ATOM 1418 O O . ALA A 1 191 ? 2.222 -19.808 0.258 1.00 96.12 238 ALA A O 1
ATOM 1420 N N . LYS A 1 192 ? 1.165 -21.484 1.265 1.00 87.96 239 LYS A N 1
ATOM 1421 C CA . LYS A 1 192 ? 0.137 -21.571 0.197 1.00 88.74 239 LYS A CA 1
ATOM 1422 C C . LYS A 1 192 ? 0.762 -21.756 -1.183 1.00 84.15 239 LYS A C 1
ATOM 1423 O O . LYS A 1 192 ? 0.578 -20.937 -2.021 1.00 79.70 239 LYS A O 1
ATOM 1429 N N . PRO A 1 193 ? 1.515 -22.823 -1.445 1.00 87.22 240 PRO A N 1
ATOM 1430 C CA . PRO A 1 193 ? 2.076 -23.036 -2.753 1.00 81.35 240 PRO A CA 1
ATOM 1431 C C . PRO A 1 193 ? 1.027 -23.133 -3.860 1.00 73.92 240 PRO A C 1
ATOM 1432 O O . PRO A 1 193 ? 1.433 -23.268 -4.949 1.00 76.83 240 PRO A O 1
ATOM 1436 N N . SER A 1 194 ? -0.261 -23.182 -3.546 1.00 61.19 241 SER A N 1
ATOM 1437 C CA . SER A 1 194 ? -1.223 -23.138 -4.639 1.00 60.82 241 SER A CA 1
ATOM 1438 C C . SER A 1 194 ? -1.400 -21.738 -5.213 1.00 68.33 241 SER A C 1
ATOM 1439 O O . SER A 1 194 ? -2.113 -21.581 -6.209 1.00 70.39 241 SER A O 1
ATOM 1442 N N . VAL A 1 195 ? -0.760 -20.733 -4.620 1.00 67.93 242 VAL A N 1
ATOM 1443 C CA . VAL A 1 195 ? -0.948 -19.332 -4.976 1.00 65.66 242 VAL A CA 1
ATOM 1444 C C . VAL A 1 195 ? 0.309 -18.823 -5.673 1.00 68.63 242 VAL A C 1
ATOM 1445 O O . VAL A 1 195 ? 1.430 -19.151 -5.268 1.00 67.54 242 VAL A O 1
ATOM 1449 N N . TYR A 1 196 ? 0.120 -18.027 -6.729 1.00 63.38 243 TYR A N 1
ATOM 1450 C CA . TYR A 1 196 ? 1.203 -17.676 -7.642 1.00 57.34 243 TYR A CA 1
ATOM 1451 C C . TYR A 1 196 ? 1.155 -16.197 -8.011 1.00 55.51 243 TYR A C 1
ATOM 1452 O O . TYR A 1 196 ? 0.121 -15.534 -7.895 1.00 50.90 243 TYR A O 1
ATOM 1461 N N . PHE A 1 197 ? 2.300 -15.692 -8.470 1.00 56.81 244 PHE A N 1
ATOM 1462 C CA . PHE A 1 197 ? 2.426 -14.342 -9.008 1.00 45.97 244 PHE A CA 1
ATOM 1463 C C . PHE A 1 197 ? 2.428 -14.424 -10.527 1.00 53.30 244 PHE A C 1
ATOM 1464 O O . PHE A 1 197 ? 3.110 -15.281 -11.100 1.00 65.08 244 PHE A O 1
ATOM 1472 N N . ILE A 1 198 ? 1.680 -13.531 -11.178 1.00 49.79 245 ILE A N 1
ATOM 1473 C CA . ILE A 1 198 ? 1.541 -13.536 -12.630 1.00 47.12 245 ILE A CA 1
ATOM 1474 C C . ILE A 1 198 ? 1.846 -12.149 -13.184 1.00 54.58 245 ILE A C 1
ATOM 1475 O O . ILE A 1 198 ? 1.363 -11.138 -12.657 1.00 51.63 245 ILE A O 1
ATOM 1480 N N . LYS A 1 199 ? 2.647 -12.105 -14.247 1.00 56.35 246 LYS A N 1
ATOM 1481 C CA . LYS A 1 199 ? 3.000 -10.867 -14.931 1.00 56.21 246 LYS A CA 1
ATOM 1482 C C . LYS A 1 199 ? 2.420 -10.904 -16.338 1.00 60.37 246 LYS A C 1
ATOM 1483 O O . LYS A 1 199 ? 2.900 -11.654 -17.194 1.00 61.23 246 LYS A O 1
ATOM 1489 N N . PHE A 1 200 ? 1.399 -10.092 -16.574 1.00 61.22 247 PHE A N 1
ATOM 1490 C CA . PHE A 1 200 ? 0.857 -9.944 -17.912 1.00 62.15 247 PHE A CA 1
ATOM 1491 C C . PHE A 1 200 ? 1.695 -8.949 -18.707 1.00 69.59 247 PHE A C 1
ATOM 1492 O O . PHE A 1 200 ? 2.298 -8.031 -18.148 1.00 71.40 247 PHE A O 1
ATOM 1500 N N . ASP A 1 201 ? 1.734 -9.147 -20.030 1.00 72.79 248 ASP A N 1
ATOM 1501 C CA . ASP A 1 201 ? 2.541 -8.283 -20.889 1.00 71.60 248 ASP A CA 1
ATOM 1502 C C . ASP A 1 201 ? 2.037 -6.846 -20.886 1.00 69.75 248 ASP A C 1
ATOM 1503 O O . ASP A 1 201 ? 2.827 -5.911 -21.057 1.00 69.32 248 ASP A O 1
ATOM 1508 N N . ASP A 1 202 ? 0.736 -6.657 -20.684 1.00 72.93 249 ASP A N 1
ATOM 1509 C CA . ASP A 1 202 ? 0.067 -5.376 -20.869 1.00 76.82 249 ASP A CA 1
ATOM 1510 C C . ASP A 1 202 ? 0.049 -4.508 -19.621 1.00 79.47 249 ASP A C 1
ATOM 1511 O O . ASP A 1 202 ? -0.508 -3.404 -19.665 1.00 87.72 249 ASP A O 1
ATOM 1516 N N . ASP A 1 203 ? 0.616 -4.970 -18.511 1.00 70.13 250 ASP A N 1
ATOM 1517 C CA . ASP A 1 203 ? 0.491 -4.218 -17.275 1.00 59.70 250 ASP A CA 1
ATOM 1518 C C . ASP A 1 203 ? 1.707 -4.460 -16.397 1.00 54.31 250 ASP A C 1
ATOM 1519 O O . ASP A 1 203 ? 2.412 -5.463 -16.530 1.00 57.54 250 ASP A O 1
ATOM 1524 N N . PHE A 1 204 ? 1.931 -3.520 -15.484 1.00 45.86 251 PHE A N 1
ATOM 1525 C CA . PHE A 1 204 ? 3.038 -3.555 -14.544 1.00 45.43 251 PHE A CA 1
ATOM 1526 C C . PHE A 1 204 ? 2.633 -4.016 -13.149 1.00 47.82 251 PHE A C 1
ATOM 1527 O O . PHE A 1 204 ? 3.477 -4.020 -12.250 1.00 51.95 251 PHE A O 1
ATOM 1535 N N . HIS A 1 205 ? 1.373 -4.381 -12.936 1.00 47.97 252 HIS A N 1
ATOM 1536 C CA . HIS A 1 205 ? 0.939 -4.892 -11.644 1.00 54.76 252 HIS A CA 1
ATOM 1537 C C . HIS A 1 205 ? 1.172 -6.396 -11.556 1.00 55.02 252 HIS A C 1
ATOM 1538 O O . HIS A 1 205 ? 1.030 -7.121 -12.545 1.00 50.47 252 HIS A O 1
ATOM 1545 N N . ILE A 1 206 ? 1.533 -6.861 -10.365 1.00 48.01 253 ILE A N 1
ATOM 1546 C CA . ILE A 1 206 ? 1.726 -8.284 -10.110 1.00 40.67 253 ILE A CA 1
ATOM 1547 C C . ILE A 1 206 ? 0.409 -8.843 -9.589 1.00 50.74 253 ILE A C 1
ATOM 1548 O O . ILE A 1 206 ? -0.038 -8.492 -8.496 1.00 40.78 253 ILE A O 1
ATOM 1553 N N . TYR A 1 207 ? -0.217 -9.707 -10.377 1.00 50.38 254 TYR A N 1
ATOM 1554 C CA . TYR A 1 207 ? -1.502 -10.288 -10.014 1.00 52.83 254 TYR A CA 1
ATOM 1555 C C . TYR A 1 207 ? -1.287 -11.577 -9.232 1.00 57.99 254 TYR A C 1
ATOM 1556 O O . TYR A 1 207 ? -0.315 -12.304 -9.452 1.00 57.46 254 TYR A O 1
ATOM 1565 N N . VAL A 1 208 ? -2.195 -11.838 -8.297 1.00 59.60 255 VAL A N 1
ATOM 1566 C CA . VAL A 1 208 ? -2.080 -12.950 -7.360 1.00 60.95 255 VAL A CA 1
ATOM 1567 C C . VAL A 1 208 ? -3.281 -13.862 -7.565 1.00 61.51 255 VAL A C 1
ATOM 1568 O O . VAL A 1 208 ? -4.423 -13.471 -7.289 1.00 62.64 255 VAL A O 1
ATOM 1572 N N . TYR A 1 209 ? -3.028 -15.078 -8.036 1.00 67.04 256 TYR A N 1
ATOM 1573 C CA . TYR A 1 209 ? -4.082 -16.045 -8.290 1.00 71.55 256 TYR A CA 1
ATOM 1574 C C . TYR A 1 209 ? -3.817 -17.337 -7.533 1.00 71.92 256 TYR A C 1
ATOM 1575 O O . TYR A 1 209 ? -2.666 -17.724 -7.307 1.00 63.91 256 TYR A O 1
ATOM 1584 N N . ASP A 1 210 ? -4.905 -17.995 -7.140 1.00 79.41 257 ASP A N 1
ATOM 1585 C CA . ASP A 1 210 ? -4.860 -19.347 -6.594 1.00 83.21 257 ASP A CA 1
ATOM 1586 C C . ASP A 1 210 ? -5.098 -20.291 -7.766 1.00 83.55 257 ASP A C 1
ATOM 1587 O O . ASP A 1 210 ? -6.234 -20.472 -8.212 1.00 91.68 257 ASP A O 1
ATOM 1592 N N . LEU A 1 211 ? -4.022 -20.882 -8.282 1.00 79.09 258 LEU A N 1
ATOM 1593 C CA . LEU A 1 211 ? -4.145 -21.687 -9.490 1.00 83.53 258 LEU A CA 1
ATOM 1594 C C . LEU A 1 211 ? -4.721 -23.066 -9.187 1.00 100.21 258 LEU A C 1
ATOM 1595 O O . LEU A 1 211 ? -5.695 -23.488 -9.818 1.00 103.08 258 LEU A O 1
ATOM 1600 N N . VAL A 1 212 ? -4.147 -23.771 -8.215 1.00 108.75 259 VAL A N 1
ATOM 1601 C CA . VAL A 1 212 ? -4.579 -25.123 -7.873 1.00 119.44 259 VAL A CA 1
ATOM 1602 C C . VAL A 1 212 ? -5.811 -25.065 -6.976 1.00 122.06 259 VAL A C 1
ATOM 1603 O O . VAL A 1 212 ? -5.746 -25.408 -5.791 1.00 119.33 259 VAL A O 1
ATOM 1607 N N . LYS A 1 213 ? -6.947 -24.653 -7.538 1.00 126.77 260 LYS A N 1
ATOM 1608 C CA . LYS A 1 213 ? -8.154 -24.403 -6.759 1.00 132.50 260 LYS A CA 1
ATOM 1609 C C . LYS A 1 213 ? -9.258 -25.418 -7.012 1.00 134.77 260 LYS A C 1
ATOM 1610 O O . LYS A 1 213 ? -9.847 -25.936 -6.056 1.00 138.18 260 LYS A O 1
ATOM 1616 N N . THR A 1 214 ? -9.557 -25.705 -8.277 1.00 132.80 261 THR A N 1
ATOM 1617 C CA . THR A 1 214 ? -10.622 -26.636 -8.658 1.00 127.77 261 THR A CA 1
ATOM 1618 C C . THR A 1 214 ? -11.971 -26.239 -8.062 1.00 127.37 261 THR A C 1
ATOM 1619 O O . THR A 1 214 ? -12.315 -25.058 -7.999 1.00 125.38 261 THR A O 1
ATOM 1623 N N . VAL B 2 1 ? -11.020 2.840 -8.081 1.00 170.08 228 VAL B N 1
ATOM 1624 C CA . VAL B 2 1 ? -10.403 3.219 -6.813 1.00 169.00 228 VAL B CA 1
ATOM 1625 C C . VAL B 2 1 ? -9.272 2.232 -6.518 1.00 164.19 228 VAL B C 1
ATOM 1626 O O . VAL B 2 1 ? -9.190 1.180 -7.146 1.00 167.93 228 VAL B O 1
ATOM 1630 N N . ARG B 2 2 ? -8.395 2.605 -5.576 1.00 157.14 229 ARG B N 1
ATOM 1631 C CA . ARG B 2 2 ? -7.229 1.814 -5.194 1.00 147.15 229 ARG B CA 1
ATOM 1632 C C . ARG B 2 2 ? -6.282 1.687 -6.386 1.00 151.61 229 ARG B C 1
ATOM 1633 O O . ARG B 2 2 ? -5.909 2.704 -6.980 1.00 144.45 229 ARG B O 1
ATOM 1641 N N . LYS B 2 3 ? -5.885 0.468 -6.749 1.00 156.86 230 LYS B N 1
ATOM 1642 C CA . LYS B 2 3 ? -4.876 0.272 -7.792 1.00 161.41 230 LYS B CA 1
ATOM 1643 C C . LYS B 2 3 ? -5.247 -0.936 -8.647 1.00 162.71 230 LYS B C 1
ATOM 1644 O O . LYS B 2 3 ? -5.062 -2.084 -8.231 1.00 162.35 230 LYS B O 1
ATOM 1650 N N . LYS B 2 4 ? -5.777 -0.659 -9.839 1.00 167.69 231 LYS B N 1
ATOM 1651 C CA . LYS B 2 4 ? -5.946 -1.629 -10.922 1.00 168.98 231 LYS B CA 1
ATOM 1652 C C . LYS B 2 4 ? -6.879 -2.772 -10.513 1.00 172.67 231 LYS B C 1
ATOM 1653 O O . LYS B 2 4 ? -6.475 -3.927 -10.352 1.00 167.39 231 LYS B O 1
ATOM 1659 N N . ARG B 2 5 ? -8.149 -2.404 -10.357 1.00 175.90 232 ARG B N 1
ATOM 1660 C CA . ARG B 2 5 ? -9.248 -3.362 -10.247 1.00 175.42 232 ARG B CA 1
ATOM 1661 C C . ARG B 2 5 ? -9.025 -4.417 -9.167 1.00 173.29 232 ARG B C 1
ATOM 1662 O O . ARG B 2 5 ? -8.858 -5.600 -9.469 1.00 170.98 232 ARG B O 1
ATOM 1670 N N . GLY C 1 1 ? -7.180 17.581 20.644 1.00 123.12 48 GLY C N 1
ATOM 1671 C CA . GLY C 1 1 ? -6.132 17.687 19.645 1.00 130.36 48 GLY C CA 1
ATOM 1672 C C . GLY C 1 1 ? -5.523 19.074 19.602 1.00 145.48 48 GLY C C 1
ATOM 1673 O O . GLY C 1 1 ? -5.573 19.756 18.579 1.00 141.56 48 GLY C O 1
ATOM 1674 N N . SER C 1 2 ? -4.928 19.484 20.720 1.00 163.36 49 SER C N 1
ATOM 1675 C CA . SER C 1 2 ? -4.501 20.868 20.906 1.00 170.58 49 SER C CA 1
ATOM 1676 C C . SER C 1 2 ? -3.267 21.164 20.060 1.00 170.83 49 SER C C 1
ATOM 1677 O O . SER C 1 2 ? -2.175 20.659 20.341 1.00 171.80 49 SER C O 1
ATOM 1680 N N . ARG C 1 3 ? -3.440 21.990 19.032 1.00 168.87 50 ARG C N 1
ATOM 1681 C CA . ARG C 1 3 ? -2.347 22.442 18.179 1.00 163.44 50 ARG C CA 1
ATOM 1682 C C . ARG C 1 3 ? -2.817 23.682 17.430 1.00 169.30 50 ARG C C 1
ATOM 1683 O O . ARG C 1 3 ? -3.961 24.120 17.576 1.00 168.56 50 ARG C O 1
ATOM 1691 N N . ARG C 1 4 ? -1.928 24.248 16.618 1.00 174.84 51 ARG C N 1
ATOM 1692 C CA . ARG C 1 4 ? -2.238 25.452 15.860 1.00 182.97 51 ARG C CA 1
ATOM 1693 C C . ARG C 1 4 ? -2.138 25.185 14.366 1.00 180.80 51 ARG C C 1
ATOM 1694 O O . ARG C 1 4 ? -1.175 24.570 13.898 1.00 179.11 51 ARG C O 1
ATOM 1702 N N . ASN C 1 5 ? -3.133 25.669 13.627 1.00 181.19 52 ASN C N 1
ATOM 1703 C CA . ASN C 1 5 ? -3.192 25.587 12.177 1.00 177.24 52 ASN C CA 1
ATOM 1704 C C . ASN C 1 5 ? -3.672 26.938 11.666 1.00 173.30 52 ASN C C 1
ATOM 1705 O O . ASN C 1 5 ? -4.624 27.502 12.212 1.00 181.32 52 ASN C O 1
ATOM 1710 N N . ILE C 1 6 ? -3.004 27.470 10.638 1.00 153.77 53 ILE C N 1
ATOM 1711 C CA . ILE C 1 6 ? -3.340 28.793 10.123 1.00 135.54 53 ILE C CA 1
ATOM 1712 C C . ILE C 1 6 ? -4.359 28.736 8.993 1.00 128.53 53 ILE C C 1
ATOM 1713 O O . ILE C 1 6 ? -4.721 29.789 8.445 1.00 121.02 53 ILE C O 1
ATOM 1718 N N . VAL C 1 7 ? -4.847 27.546 8.640 1.00 124.03 54 VAL C N 1
ATOM 1719 C CA . VAL C 1 7 ? -5.837 27.426 7.577 1.00 128.29 54 VAL C CA 1
ATOM 1720 C C . VAL C 1 7 ? -7.189 27.916 8.078 1.00 129.80 54 VAL C C 1
ATOM 1721 O O . VAL C 1 7 ? -7.620 27.570 9.187 1.00 136.80 54 VAL C O 1
ATOM 1725 N N . GLY C 1 8 ? -7.851 28.743 7.274 1.00 135.19 55 GLY C N 1
ATOM 1726 C CA . GLY C 1 8 ? -9.196 29.191 7.563 1.00 140.98 55 GLY C CA 1
ATOM 1727 C C . GLY C 1 8 ? -9.337 30.593 8.115 1.00 162.16 55 GLY C C 1
ATOM 1728 O O . GLY C 1 8 ? -10.331 30.868 8.798 1.00 146.94 55 GLY C O 1
ATOM 1729 N N . CYS C 1 9 ? -8.383 31.486 7.851 1.00 218.65 56 CYS C N 1
ATOM 1730 C CA . CYS C 1 9 ? -8.442 32.843 8.380 1.00 224.85 56 CYS C CA 1
ATOM 1731 C C . CYS C 1 9 ? -7.823 33.808 7.368 1.00 220.68 56 CYS C C 1
ATOM 1732 O O . CYS C 1 9 ? -7.239 33.393 6.364 1.00 222.26 56 CYS C O 1
ATOM 1735 N N . ARG C 1 10 ? -7.926 35.107 7.660 1.00 193.35 57 ARG C N 1
ATOM 1736 C CA . ARG C 1 10 ? -7.673 36.161 6.677 1.00 163.59 57 ARG C CA 1
ATOM 1737 C C . ARG C 1 10 ? -6.245 36.703 6.791 1.00 153.62 57 ARG C C 1
ATOM 1738 O O . ARG C 1 10 ? -5.866 37.270 7.822 1.00 149.22 57 ARG C O 1
ATOM 1746 N N . ILE C 1 11 ? -5.464 36.561 5.704 1.00 145.15 58 ILE C N 1
ATOM 1747 C CA . ILE C 1 11 ? -4.061 36.968 5.657 1.00 140.08 58 ILE C CA 1
ATOM 1748 C C . ILE C 1 11 ? -3.944 38.426 5.228 1.00 132.51 58 ILE C C 1
ATOM 1749 O O . ILE C 1 11 ? -4.788 38.959 4.499 1.00 133.88 58 ILE C O 1
ATOM 1754 N N . GLN C 1 12 ? -2.876 39.074 5.696 1.00 115.80 59 GLN C N 1
ATOM 1755 C CA . GLN C 1 12 ? -2.363 40.310 5.126 1.00 108.80 59 GLN C CA 1
ATOM 1756 C C . GLN C 1 12 ? -0.849 40.193 5.034 1.00 107.55 59 GLN C C 1
ATOM 1757 O O . GLN C 1 12 ? -0.206 39.696 5.964 1.00 103.13 59 GLN C O 1
ATOM 1763 N N . HIS C 1 13 ? -0.285 40.619 3.905 1.00 108.62 60 HIS C N 1
ATOM 1764 C CA . HIS C 1 13 ? 1.164 40.618 3.733 1.00 104.23 60 HIS C CA 1
ATOM 1765 C C . HIS C 1 13 ? 1.525 41.451 2.510 1.00 102.68 60 HIS C C 1
ATOM 1766 O O . HIS C 1 13 ? 0.718 41.629 1.592 1.00 101.87 60 HIS C O 1
ATOM 1773 N N . GLY C 1 14 ? 2.754 41.965 2.519 1.00 101.64 61 GLY C N 1
ATOM 1774 C CA . GLY C 1 14 ? 3.274 42.734 1.411 1.00 101.28 61 GLY C CA 1
ATOM 1775 C C . GLY C 1 14 ? 3.701 41.859 0.249 1.00 103.79 61 GLY C C 1
ATOM 1776 O O . GLY C 1 14 ? 3.539 40.638 0.249 1.00 109.19 61 GLY C O 1
ATOM 1777 N N . TRP C 1 15 ? 4.270 42.514 -0.765 1.00 106.56 62 TRP C N 1
ATOM 1778 C CA . TRP C 1 15 ? 4.649 41.824 -1.996 1.00 104.75 62 TRP C CA 1
ATOM 1779 C C . TRP C 1 15 ? 5.623 42.707 -2.765 1.00 110.62 62 TRP C C 1
ATOM 1780 O O . TRP C 1 15 ? 5.221 43.743 -3.302 1.00 121.00 62 TRP C O 1
ATOM 1791 N N . LYS C 1 16 ? 6.888 42.292 -2.830 1.00 110.17 63 LYS C N 1
ATOM 1792 C CA . LYS C 1 16 ? 7.955 43.064 -3.471 1.00 120.14 63 LYS C CA 1
ATOM 1793 C C . LYS C 1 16 ? 8.617 42.199 -4.541 1.00 140.82 63 LYS C C 1
ATOM 1794 O O . LYS C 1 16 ? 9.691 41.633 -4.325 1.00 134.22 63 LYS C O 1
ATOM 1800 N N . GLU C 1 17 ? 7.979 42.115 -5.712 1.00 183.01 64 GLU C N 1
ATOM 1801 C CA . GLU C 1 17 ? 8.495 41.287 -6.797 1.00 189.53 64 GLU C CA 1
ATOM 1802 C C . GLU C 1 17 ? 9.752 41.858 -7.438 1.00 192.57 64 GLU C C 1
ATOM 1803 O O . GLU C 1 17 ? 10.436 41.136 -8.171 1.00 193.47 64 GLU C O 1
ATOM 1809 N N . GLY C 1 18 ? 10.063 43.126 -7.187 1.00 166.88 65 GLY C N 1
ATOM 1810 C CA . GLY C 1 18 ? 11.291 43.727 -7.674 1.00 156.22 65 GLY C CA 1
ATOM 1811 C C . GLY C 1 18 ? 11.680 44.931 -6.844 1.00 157.69 65 GLY C C 1
ATOM 1812 O O . GLY C 1 18 ? 11.512 44.923 -5.622 1.00 147.63 65 GLY C O 1
ATOM 1813 N N . ASN C 1 19 ? 12.203 45.971 -7.487 1.00 177.18 66 ASN C N 1
ATOM 1814 C CA . ASN C 1 19 ? 12.484 47.236 -6.819 1.00 190.45 66 ASN C CA 1
ATOM 1815 C C . ASN C 1 19 ? 11.298 48.193 -6.869 1.00 200.78 66 ASN C C 1
ATOM 1816 O O . ASN C 1 19 ? 11.440 49.361 -6.489 1.00 202.10 66 ASN C O 1
ATOM 1821 N N . GLY C 1 20 ? 10.143 47.726 -7.338 1.00 208.21 67 GLY C N 1
ATOM 1822 C CA . GLY C 1 20 ? 8.963 48.543 -7.432 1.00 207.76 67 GLY C CA 1
ATOM 1823 C C . GLY C 1 20 ? 8.168 48.538 -6.144 1.00 202.75 67 GLY C C 1
ATOM 1824 O O . GLY C 1 20 ? 8.635 48.071 -5.099 1.00 205.01 67 GLY C O 1
ATOM 1825 N N . PRO C 1 21 ? 6.933 49.032 -6.203 1.00 194.12 68 PRO C N 1
ATOM 1826 C CA . PRO C 1 21 ? 6.177 49.272 -4.972 1.00 185.51 68 PRO C CA 1
ATOM 1827 C C . PRO C 1 21 ? 5.717 47.984 -4.316 1.00 168.90 68 PRO C C 1
ATOM 1828 O O . PRO C 1 21 ? 5.532 46.951 -4.964 1.00 170.57 68 PRO C O 1
ATOM 1832 N N . VAL C 1 22 ? 5.536 48.062 -3.006 1.00 152.92 69 VAL C N 1
ATOM 1833 C CA . VAL C 1 22 ? 4.972 46.971 -2.228 1.00 136.62 69 VAL C CA 1
ATOM 1834 C C . VAL C 1 22 ? 3.461 47.132 -2.214 1.00 123.98 69 VAL C C 1
ATOM 1835 O O . VAL C 1 22 ? 2.947 48.218 -1.923 1.00 127.04 69 VAL C O 1
ATOM 1839 N N . THR C 1 23 ? 2.751 46.058 -2.537 1.00 109.88 70 THR C N 1
ATOM 1840 C CA . THR C 1 23 ? 1.296 46.037 -2.515 1.00 98.34 70 THR C CA 1
ATOM 1841 C C . THR C 1 23 ? 0.824 45.107 -1.407 1.00 95.66 70 THR C C 1
ATOM 1842 O O . THR C 1 23 ? 1.394 44.030 -1.203 1.00 87.36 70 THR C O 1
ATOM 1846 N N . GLN C 1 24 ? -0.218 45.527 -0.693 1.00 109.68 71 GLN C N 1
ATOM 1847 C CA . GLN C 1 24 ? -0.744 44.766 0.433 1.00 113.32 71 GLN C CA 1
ATOM 1848 C C . GLN C 1 24 ? -1.845 43.834 -0.057 1.00 112.92 71 GLN C C 1
ATOM 1849 O O . GLN C 1 24 ? -2.821 44.282 -0.668 1.00 115.03 71 GLN C O 1
ATOM 1855 N N . TRP C 1 25 ? -1.686 42.543 0.214 1.00 108.93 72 TRP C N 1
ATOM 1856 C CA . TRP C 1 25 ? -2.632 41.522 -0.211 1.00 102.34 72 TRP C CA 1
ATOM 1857 C C . TRP C 1 25 ? -3.421 41.028 0.992 1.00 102.69 72 TRP C C 1
ATOM 1858 O O . TRP C 1 25 ? -2.833 40.600 1.990 1.00 94.13 72 TRP C O 1
ATOM 1869 N N . LYS C 1 26 ? -4.746 41.088 0.894 1.00 115.97 73 LYS C N 1
ATOM 1870 C CA . LYS C 1 26 ? -5.635 40.487 1.878 1.00 121.41 73 LYS C CA 1
ATOM 1871 C C . LYS C 1 26 ? -6.142 39.163 1.316 1.00 122.54 73 LYS C C 1
ATOM 1872 O O . LYS C 1 26 ? -6.861 39.146 0.311 1.00 128.44 73 LYS C O 1
ATOM 1878 N N . GLY C 1 27 ? -5.754 38.059 1.954 1.00 112.34 74 GLY C N 1
ATOM 1879 C CA . GLY C 1 27 ? -6.074 36.736 1.453 1.00 110.46 74 GLY C CA 1
ATOM 1880 C C . GLY C 1 27 ? -6.366 35.719 2.538 1.00 106.64 74 GLY C C 1
ATOM 1881 O O . GLY C 1 27 ? -6.401 36.061 3.723 1.00 115.24 74 GLY C O 1
ATOM 1882 N N . THR C 1 28 ? -6.753 34.514 2.124 1.00 96.38 75 THR C N 1
ATOM 1883 C CA . THR C 1 28 ? -7.178 33.457 3.074 1.00 94.29 75 THR C CA 1
ATOM 1884 C C . THR C 1 28 ? -6.493 32.116 2.797 1.00 86.07 75 THR C C 1
ATOM 1885 O O . THR C 1 28 ? -6.930 31.442 1.889 1.00 75.98 75 THR C O 1
ATOM 1889 N N . VAL C 1 29 ? -5.539 31.702 3.632 1.00 93.55 76 VAL C N 1
ATOM 1890 C CA . VAL C 1 29 ? -4.820 30.417 3.389 1.00 103.22 76 VAL C CA 1
ATOM 1891 C C . VAL C 1 29 ? -5.847 29.300 3.408 1.00 103.93 76 VAL C C 1
ATOM 1892 O O . VAL C 1 29 ? -6.646 29.285 4.312 1.00 105.62 76 VAL C O 1
ATOM 1896 N N . LEU C 1 30 ? -5.783 28.372 2.459 1.00 102.77 77 LEU C N 1
ATOM 1897 C CA . LEU C 1 30 ? -6.895 27.399 2.447 1.00 105.93 77 LEU C CA 1
ATOM 1898 C C . LEU C 1 30 ? -6.511 25.938 2.191 1.00 106.54 77 LEU C C 1
ATOM 1899 O O . LEU C 1 30 ? -7.436 25.147 2.035 1.00 103.19 77 LEU C O 1
ATOM 1904 N N . ASP C 1 31 ? -5.237 25.561 2.176 1.00 115.46 78 ASP C N 1
ATOM 1905 C CA . ASP C 1 31 ? -4.984 24.109 1.981 1.00 123.57 78 ASP C CA 1
ATOM 1906 C C . ASP C 1 31 ? -3.704 23.701 2.684 1.00 129.39 78 ASP C C 1
ATOM 1907 O O . ASP C 1 31 ? -2.959 24.566 3.102 1.00 129.24 78 ASP C O 1
ATOM 1912 N N . GLN C 1 32 ? -3.470 22.400 2.743 1.00 131.88 79 GLN C N 1
ATOM 1913 C CA . GLN C 1 32 ? -2.356 21.869 3.514 1.00 137.49 79 GLN C CA 1
ATOM 1914 C C . GLN C 1 32 ? -1.096 21.645 2.691 1.00 129.19 79 GLN C C 1
ATOM 1915 O O . GLN C 1 32 ? 0.003 21.945 3.169 1.00 131.36 79 GLN C O 1
ATOM 1921 N N . VAL C 1 33 ? -1.235 21.143 1.466 1.00 122.90 80 VAL C N 1
ATOM 1922 C CA . VAL C 1 33 ? -0.125 20.600 0.685 1.00 112.22 80 VAL C CA 1
ATOM 1923 C C . VAL C 1 33 ? 0.578 19.560 1.550 1.00 96.68 80 VAL C C 1
ATOM 1924 O O . VAL C 1 33 ? 1.646 19.841 2.114 1.00 93.13 80 VAL C O 1
ATOM 1928 N N . PRO C 1 34 ? 0.008 18.362 1.701 1.00 87.87 81 PRO C N 1
ATOM 1929 C CA . PRO C 1 34 ? 0.643 17.354 2.567 1.00 83.76 81 PRO C CA 1
ATOM 1930 C C . PRO C 1 34 ? 2.081 17.049 2.198 1.00 79.32 81 PRO C C 1
ATOM 1931 O O . PRO C 1 34 ? 2.931 16.891 3.084 1.00 77.05 81 PRO C O 1
ATOM 1935 N N . VAL C 1 35 ? 2.377 16.971 0.904 1.00 76.13 82 VAL C N 1
ATOM 1936 C CA . VAL C 1 35 ? 3.687 16.554 0.413 1.00 74.19 82 VAL C CA 1
ATOM 1937 C C . VAL C 1 35 ? 4.710 17.680 0.539 1.00 74.40 82 VAL C C 1
ATOM 1938 O O . VAL C 1 35 ? 5.901 17.478 0.281 1.00 70.46 82 VAL C O 1
ATOM 1942 N N . ASN C 1 36 ? 4.258 18.870 0.934 1.00 80.67 83 ASN C N 1
ATOM 1943 C CA . ASN C 1 36 ? 5.156 19.992 1.210 1.00 86.35 83 ASN C CA 1
ATOM 1944 C C . ASN C 1 36 ? 4.490 20.897 2.237 1.00 96.24 83 ASN C C 1
ATOM 1945 O O . ASN C 1 36 ? 3.725 21.805 1.887 1.00 98.66 83 ASN C O 1
ATOM 1950 N N . PRO C 1 37 ? 4.773 20.687 3.526 1.00 102.80 84 PRO C N 1
ATOM 1951 C CA . PRO C 1 37 ? 4.050 21.439 4.565 1.00 105.44 84 PRO C CA 1
ATOM 1952 C C . PRO C 1 37 ? 4.428 22.912 4.656 1.00 100.40 84 PRO C C 1
ATOM 1953 O O . PRO C 1 37 ? 3.600 23.708 5.114 1.00 103.82 84 PRO C O 1
ATOM 1957 N N . SER C 1 38 ? 5.634 23.309 4.247 1.00 84.77 85 SER C N 1
ATOM 1958 C CA . SER C 1 38 ? 5.974 24.726 4.217 1.00 83.58 85 SER C CA 1
ATOM 1959 C C . SER C 1 38 ? 5.386 25.436 3.004 1.00 91.10 85 SER C C 1
ATOM 1960 O O . SER C 1 38 ? 5.782 26.567 2.709 1.00 97.27 85 SER C O 1
ATOM 1963 N N . LEU C 1 39 ? 4.456 24.796 2.303 1.00 87.81 86 LEU C N 1
ATOM 1964 C CA . LEU C 1 39 ? 3.766 25.376 1.162 1.00 89.88 86 LEU C CA 1
ATOM 1965 C C . LEU C 1 39 ? 2.279 25.436 1.481 1.00 89.18 86 LEU C C 1
ATOM 1966 O O . LEU C 1 39 ? 1.707 24.461 1.981 1.00 81.76 86 LEU C O 1
ATOM 1971 N N . TYR C 1 40 ? 1.662 26.582 1.207 1.00 92.37 87 TYR C N 1
ATOM 1972 C CA . TYR C 1 40 ? 0.244 26.786 1.465 1.00 91.18 87 TYR C CA 1
ATOM 1973 C C . TYR C 1 40 ? -0.432 27.309 0.207 1.00 85.67 87 TYR C C 1
ATOM 1974 O O . TYR C 1 40 ? 0.200 27.949 -0.638 1.00 91.93 87 TYR C O 1
ATOM 1983 N N . LEU C 1 41 ? -1.724 27.034 0.094 1.00 72.41 88 LEU C N 1
ATOM 1984 C CA . LEU C 1 41 ? -2.558 27.599 -0.956 1.00 71.66 88 LEU C CA 1
ATOM 1985 C C . LEU C 1 41 ? -3.357 28.767 -0.394 1.00 80.75 88 LEU C C 1
ATOM 1986 O O . LEU C 1 41 ? -3.827 28.712 0.744 1.00 81.70 88 LEU C O 1
ATOM 1991 N N . ILE C 1 42 ? -3.502 29.829 -1.187 1.00 83.04 89 ILE C N 1
ATOM 1992 C CA . ILE C 1 42 ? -4.131 31.061 -0.717 1.00 83.68 89 ILE C CA 1
ATOM 1993 C C . ILE C 1 42 ? -5.088 31.584 -1.779 1.00 83.33 89 ILE C C 1
ATOM 1994 O O . ILE C 1 42 ? -4.719 31.706 -2.952 1.00 87.39 89 ILE C O 1
ATOM 1999 N N . LYS C 1 43 ? -6.316 31.897 -1.365 1.00 80.05 90 LYS C N 1
ATOM 2000 C CA . LYS C 1 43 ? -7.268 32.646 -2.177 1.00 81.83 90 LYS C CA 1
ATOM 2001 C C . LYS C 1 43 ? -7.226 34.096 -1.710 1.00 80.87 90 LYS C C 1
ATOM 2002 O O . LYS C 1 43 ? -7.625 34.401 -0.581 1.00 80.45 90 LYS C O 1
ATOM 2008 N N . TYR C 1 44 ? -6.733 34.985 -2.568 1.00 83.13 91 TYR C N 1
ATOM 2009 C CA . TYR C 1 44 ? -6.646 36.401 -2.241 1.00 81.64 91 TYR C CA 1
ATOM 2010 C C . TYR C 1 44 ? -7.881 37.149 -2.730 1.00 85.93 91 TYR C C 1
ATOM 2011 O O . TYR C 1 44 ? -8.494 36.790 -3.738 1.00 75.82 91 TYR C O 1
ATOM 2020 N N . ASP C 1 45 ? -8.239 38.200 -1.996 1.00 98.85 92 ASP C N 1
ATOM 2021 C CA . ASP C 1 45 ? -9.342 39.064 -2.393 1.00 106.52 92 ASP C CA 1
ATOM 2022 C C . ASP C 1 45 ? -9.058 39.696 -3.749 1.00 99.30 92 ASP C C 1
ATOM 2023 O O . ASP C 1 45 ? -7.950 40.176 -4.010 1.00 99.00 92 ASP C O 1
ATOM 2028 N N . GLY C 1 46 ? -10.064 39.697 -4.613 1.00 101.13 93 GLY C N 1
ATOM 2029 C CA . GLY C 1 46 ? -9.939 40.232 -5.960 1.00 104.10 93 GLY C CA 1
ATOM 2030 C C . GLY C 1 46 ? -9.256 39.318 -6.952 1.00 103.15 93 GLY C C 1
ATOM 2031 O O . GLY C 1 46 ? -9.581 39.344 -8.142 1.00 102.23 93 GLY C O 1
ATOM 2032 N N . PHE C 1 47 ? -8.306 38.508 -6.485 1.00 106.27 94 PHE C N 1
ATOM 2033 C CA . PHE C 1 47 ? -7.606 37.595 -7.375 1.00 102.77 94 PHE C CA 1
ATOM 2034 C C . PHE C 1 47 ? -8.491 36.393 -7.682 1.00 101.31 94 PHE C C 1
ATOM 2035 O O . PHE C 1 47 ? -9.021 35.748 -6.773 1.00 96.43 94 PHE C O 1
ATOM 2043 N N . ASP C 1 48 ? -8.667 36.105 -8.969 1.00 104.90 95 ASP C N 1
ATOM 2044 C CA . ASP C 1 48 ? -9.478 34.979 -9.409 1.00 105.16 95 ASP C CA 1
ATOM 2045 C C . ASP C 1 48 ? -8.700 33.673 -9.456 1.00 98.73 95 ASP C C 1
ATOM 2046 O O . ASP C 1 48 ? -9.291 32.630 -9.748 1.00 103.91 95 ASP C O 1
ATOM 2051 N N . CYS C 1 49 ? -7.401 33.697 -9.179 1.00 93.29 96 CYS C N 1
ATOM 2052 C CA . CYS C 1 49 ? -6.577 32.499 -9.212 1.00 87.18 96 CYS C CA 1
ATOM 2053 C C . CYS C 1 49 ? -6.298 31.991 -7.803 1.00 85.23 96 CYS C C 1
ATOM 2054 O O . CYS C 1 49 ? -6.302 32.754 -6.833 1.00 90.66 96 CYS C O 1
ATOM 2057 N N . VAL C 1 50 ? -6.069 30.686 -7.701 1.00 78.25 97 VAL C N 1
ATOM 2058 C CA . VAL C 1 50 ? -5.550 30.084 -6.481 1.00 78.25 97 VAL C CA 1
ATOM 2059 C C . VAL C 1 50 ? -4.034 30.173 -6.542 1.00 74.66 97 VAL C C 1
ATOM 2060 O O . VAL C 1 50 ? -3.413 29.688 -7.493 1.00 74.74 97 VAL C O 1
ATOM 2064 N N . TYR C 1 51 ? -3.441 30.814 -5.545 1.00 70.77 98 TYR C N 1
ATOM 2065 C CA . TYR C 1 51 ? -2.000 30.982 -5.479 1.00 71.97 98 TYR C CA 1
ATOM 2066 C C . TYR C 1 51 ? -1.398 29.940 -4.551 1.00 76.61 98 TYR C C 1
ATOM 2067 O O . TYR C 1 51 ? -2.026 29.505 -3.583 1.00 70.50 98 TYR C O 1
ATOM 2076 N N . GLY C 1 52 ? -0.170 29.541 -4.863 1.00 75.20 99 GLY C N 1
ATOM 2077 C CA . GLY C 1 52 ? 0.573 28.638 -4.011 1.00 66.21 99 GLY C CA 1
ATOM 2078 C C . GLY C 1 52 ? 1.887 29.265 -3.605 1.00 60.17 99 GLY C C 1
ATOM 2079 O O . GLY C 1 52 ? 2.781 29.443 -4.436 1.00 66.23 99 GLY C O 1
ATOM 2080 N N . LEU C 1 53 ? 2.009 29.627 -2.337 1.00 59.69 100 LEU C N 1
ATOM 2081 C CA . LEU C 1 53 ? 3.182 30.327 -1.845 1.00 72.27 100 LEU C CA 1
ATOM 2082 C C . LEU C 1 53 ? 3.719 29.625 -0.612 1.00 87.34 100 LEU C C 1
ATOM 2083 O O . LEU C 1 53 ? 2.951 29.177 0.244 1.00 93.46 100 LEU C O 1
ATOM 2088 N N . GLU C 1 54 ? 5.041 29.517 -0.536 1.00 87.42 101 GLU C N 1
ATOM 2089 C CA . GLU C 1 54 ? 5.700 29.134 0.707 1.00 86.59 101 GLU C CA 1
ATOM 2090 C C . GLU C 1 54 ? 5.778 30.397 1.556 1.00 86.13 101 GLU C C 1
ATOM 2091 O O . GLU C 1 54 ? 6.724 31.183 1.475 1.00 84.57 101 GLU C O 1
ATOM 2097 N N . LEU C 1 55 ? 4.735 30.588 2.369 1.00 84.48 102 LEU C N 1
ATOM 2098 C CA . LEU C 1 55 ? 4.498 31.863 3.037 1.00 91.12 102 LEU C CA 1
ATOM 2099 C C . LEU C 1 55 ? 5.680 32.276 3.902 1.00 100.53 102 LEU C C 1
ATOM 2100 O O . LEU C 1 55 ? 6.172 33.406 3.804 1.00 113.33 102 LEU C O 1
ATOM 2105 N N . ASN C 1 56 ? 6.152 31.370 4.755 1.00 97.99 103 ASN C N 1
ATOM 2106 C CA . ASN C 1 56 ? 7.199 31.694 5.714 1.00 103.65 103 ASN C CA 1
ATOM 2107 C C . ASN C 1 56 ? 8.595 31.718 5.104 1.00 105.27 103 ASN C C 1
ATOM 2108 O O . ASN C 1 56 ? 9.554 32.028 5.819 1.00 108.81 103 ASN C O 1
ATOM 2113 N N . LYS C 1 57 ? 8.743 31.418 3.814 1.00 104.26 104 LYS C N 1
ATOM 2114 C CA . LYS C 1 57 ? 10.065 31.335 3.203 1.00 109.96 104 LYS C CA 1
ATOM 2115 C C . LYS C 1 57 ? 10.247 32.205 1.966 1.00 112.52 104 LYS C C 1
ATOM 2116 O O . LYS C 1 57 ? 11.397 32.494 1.613 1.00 117.08 104 LYS C O 1
ATOM 2122 N N . ASP C 1 58 ? 9.174 32.638 1.308 1.00 108.65 105 ASP C N 1
ATOM 2123 C CA . ASP C 1 58 ? 9.303 33.404 0.074 1.00 109.02 105 ASP C CA 1
ATOM 2124 C C . ASP C 1 58 ? 9.817 34.811 0.363 1.00 114.82 105 ASP C C 1
ATOM 2125 O O . ASP C 1 58 ? 9.321 35.492 1.265 1.00 113.45 105 ASP C O 1
ATOM 2130 N N . GLU C 1 59 ? 10.802 35.253 -0.423 1.00 115.85 106 GLU C N 1
ATOM 2131 C CA . GLU C 1 59 ? 11.445 36.542 -0.200 1.00 115.77 106 GLU C CA 1
ATOM 2132 C C . GLU C 1 59 ? 10.628 37.722 -0.710 1.00 116.02 106 GLU C C 1
ATOM 2133 O O . GLU C 1 59 ? 11.011 38.871 -0.459 1.00 124.82 106 GLU C O 1
ATOM 2139 N N . ARG C 1 60 ? 9.522 37.476 -1.411 1.00 113.02 107 ARG C N 1
ATOM 2140 C CA . ARG C 1 60 ? 8.642 38.552 -1.849 1.00 111.22 107 ARG C CA 1
ATOM 2141 C C . ARG C 1 60 ? 7.524 38.840 -0.857 1.00 106.22 107 ARG C C 1
ATOM 2142 O O . ARG C 1 60 ? 6.935 39.924 -0.908 1.00 100.68 107 ARG C O 1
ATOM 2150 N N . VAL C 1 61 ? 7.232 37.907 0.045 1.00 99.82 108 VAL C N 1
ATOM 2151 C CA . VAL C 1 61 ? 6.184 38.080 1.046 1.00 93.21 108 VAL C CA 1
ATOM 2152 C C . VAL C 1 61 ? 6.779 38.825 2.237 1.00 98.11 108 VAL C C 1
ATOM 2153 O O . VAL C 1 61 ? 7.579 38.269 2.993 1.00 84.51 108 VAL C O 1
ATOM 2157 N N . SER C 1 62 ? 6.384 40.085 2.409 1.00 117.66 109 SER C N 1
ATOM 2158 C CA . SER C 1 62 ? 6.836 40.909 3.521 1.00 124.03 109 SER C CA 1
ATOM 2159 C C . SER C 1 62 ? 5.724 41.073 4.548 1.00 123.89 109 SER C C 1
ATOM 2160 O O . SER C 1 62 ? 4.537 41.032 4.215 1.00 129.90 109 SER C O 1
ATOM 2163 N N . ALA C 1 63 ? 6.130 41.253 5.804 1.00 118.72 110 ALA C N 1
ATOM 2164 C CA . ALA C 1 63 ? 5.231 41.554 6.918 1.00 114.28 110 ALA C CA 1
ATOM 2165 C C . ALA C 1 63 ? 4.068 40.562 6.982 1.00 113.93 110 ALA C C 1
ATOM 2166 O O . ALA C 1 63 ? 2.897 40.916 6.832 1.00 119.78 110 ALA C O 1
ATOM 2168 N N . LEU C 1 64 ? 4.415 39.298 7.209 1.00 105.25 111 LEU C N 1
ATOM 2169 C CA . LEU C 1 64 ? 3.409 38.250 7.339 1.00 98.99 111 LEU C CA 1
ATOM 2170 C C . LEU C 1 64 ? 2.688 38.419 8.671 1.00 106.35 111 LEU C C 1
ATOM 2171 O O . LEU C 1 64 ? 3.274 38.203 9.736 1.00 106.05 111 LEU C O 1
ATOM 2176 N N . GLU C 1 65 ? 1.419 38.813 8.613 1.00 115.91 112 GLU C N 1
ATOM 2177 C CA . GLU C 1 65 ? 0.633 39.116 9.801 1.00 123.94 112 GLU C CA 1
ATOM 2178 C C . GLU C 1 65 ? -0.334 37.979 10.097 1.00 139.00 112 GLU C C 1
ATOM 2179 O O . GLU C 1 65 ? -0.940 37.412 9.181 1.00 127.47 112 GLU C O 1
ATOM 2185 N N . VAL C 1 66 ? -0.475 37.654 11.389 1.00 174.25 113 VAL C N 1
ATOM 2186 C CA . VAL C 1 66 ? -1.374 36.582 11.792 1.00 178.60 113 VAL C CA 1
ATOM 2187 C C . VAL C 1 66 ? -2.816 37.010 11.546 1.00 183.37 113 VAL C C 1
ATOM 2188 O O . VAL C 1 66 ? -3.114 38.186 11.315 1.00 186.50 113 VAL C O 1
ATOM 2192 N N . LEU C 1 67 ? -3.726 36.035 11.594 1.00 178.63 114 LEU C N 1
ATOM 2193 C CA . LEU C 1 67 ? -5.039 36.215 11.012 1.00 180.36 114 LEU C CA 1
ATOM 2194 C C . LEU C 1 67 ? -6.130 36.152 12.074 1.00 181.98 114 LEU C C 1
ATOM 2195 O O . LEU C 1 67 ? -6.108 35.266 12.935 1.00 179.46 114 LEU C O 1
ATOM 2200 N N . PRO C 1 68 ? -7.105 37.070 12.033 1.00 183.66 115 PRO C N 1
ATOM 2201 C CA . PRO C 1 68 ? -8.084 37.166 13.127 1.00 185.25 115 PRO C CA 1
ATOM 2202 C C . PRO C 1 68 ? -9.166 36.094 13.093 1.00 180.71 115 PRO C C 1
ATOM 2203 O O . PRO C 1 68 ? -9.375 35.396 14.090 1.00 181.90 115 PRO C O 1
ATOM 2207 N N . ASP C 1 69 ? -9.861 35.961 11.965 1.00 172.57 116 ASP C N 1
ATOM 2208 C CA . ASP C 1 69 ? -10.989 35.035 11.848 1.00 166.46 116 ASP C CA 1
ATOM 2209 C C . ASP C 1 69 ? -10.561 33.596 12.129 1.00 158.50 116 ASP C C 1
ATOM 2210 O O . ASP C 1 69 ? -10.943 32.665 11.418 1.00 151.01 116 ASP C O 1
ATOM 2215 N N . ARG C 1 75 ? -18.451 28.548 8.391 1.00 157.92 122 ARG C N 1
ATOM 2216 C CA . ARG C 1 75 ? -18.568 27.437 7.413 1.00 158.18 122 ARG C CA 1
ATOM 2217 C C . ARG C 1 75 ? -20.044 27.274 7.061 1.00 165.98 122 ARG C C 1
ATOM 2218 O O . ARG C 1 75 ? -20.850 27.054 7.978 1.00 168.09 122 ARG C O 1
ATOM 2226 N N . ILE C 1 76 ? -20.376 27.412 5.778 1.00 170.86 123 ILE C N 1
ATOM 2227 C CA . ILE C 1 76 ? -21.783 27.307 5.300 1.00 175.16 123 ILE C CA 1
ATOM 2228 C C . ILE C 1 76 ? -21.780 26.361 4.097 1.00 181.15 123 ILE C C 1
ATOM 2229 O O . ILE C 1 76 ? -22.244 26.771 3.019 1.00 180.63 123 ILE C O 1
ATOM 2234 N N . SER C 1 77 ? -21.323 25.122 4.301 1.00 184.64 124 SER C N 1
ATOM 2235 C CA . SER C 1 77 ? -21.158 24.149 3.178 1.00 186.23 124 SER C CA 1
ATOM 2236 C C . SER C 1 77 ? -22.378 24.037 2.264 1.00 187.69 124 SER C C 1
ATOM 2237 O O . SER C 1 77 ? -22.178 23.750 1.082 1.00 188.50 124 SER C O 1
ATOM 2240 N N . ASP C 1 78 ? -23.569 23.957 2.853 1.00 184.70 125 ASP C N 1
ATOM 2241 C C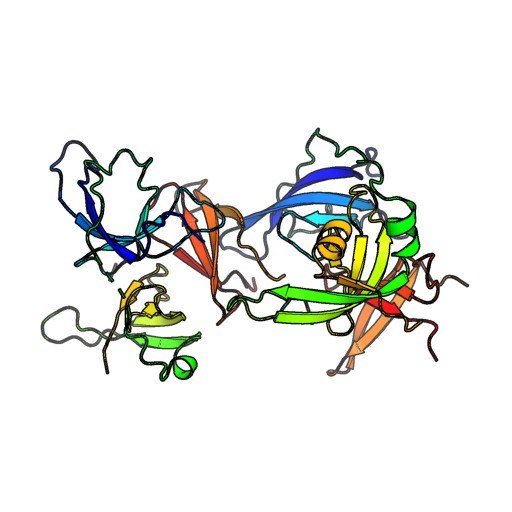A . ASP C 1 78 ? -24.884 23.862 2.158 1.00 181.46 125 ASP C CA 1
ATOM 2242 C C . ASP C 1 78 ? -25.221 22.423 1.726 1.00 176.95 125 ASP C C 1
ATOM 2243 O O . ASP C 1 78 ? -26.394 22.199 1.376 1.00 179.62 125 ASP C O 1
ATOM 2248 N N . ALA C 1 79 ? -24.252 21.494 1.739 1.00 166.71 126 ALA C N 1
ATOM 2249 C CA . ALA C 1 79 ? -24.458 20.053 1.482 1.00 159.92 126 ALA C CA 1
ATOM 2250 C C . ALA C 1 79 ? -25.327 19.842 0.244 1.00 161.14 126 ALA C C 1
ATOM 2251 O O . ALA C 1 79 ? -26.245 19.021 0.351 1.00 160.53 126 ALA C O 1
ATOM 2253 N N . HIS C 1 80 ? -25.058 20.515 -0.882 1.00 155.76 127 HIS C N 1
ATOM 2254 C CA . HIS C 1 80 ? -26.047 20.384 -1.980 1.00 148.12 127 HIS C CA 1
ATOM 2255 C C . HIS C 1 80 ? -25.454 20.513 -3.377 1.00 136.77 127 HIS C C 1
ATOM 2256 O O . HIS C 1 80 ? -24.571 21.345 -3.553 1.00 133.56 127 HIS C O 1
ATOM 2263 N N . LEU C 1 81 ? -25.925 19.645 -4.276 1.00 134.17 128 LEU C N 1
ATOM 2264 C CA . LEU C 1 81 ? -25.668 19.702 -5.716 1.00 127.58 128 LEU C CA 1
ATOM 2265 C C . LEU C 1 81 ? -24.201 19.477 -6.084 1.00 129.72 128 LEU C C 1
ATOM 2266 O O . LEU C 1 81 ? -23.799 19.751 -7.219 1.00 129.65 128 LEU C O 1
ATOM 2271 N N . ALA C 1 82 ? -23.383 18.960 -5.166 1.00 133.66 129 ALA C N 1
ATOM 2272 C CA . ALA C 1 82 ? -21.980 18.712 -5.493 1.00 140.29 129 ALA C CA 1
ATOM 2273 C C . ALA C 1 82 ? -21.844 17.759 -6.675 1.00 152.16 129 ALA C C 1
ATOM 2274 O O . ALA C 1 82 ? -21.168 18.067 -7.664 1.00 151.07 129 ALA C O 1
ATOM 2276 N N . ASP C 1 83 ? -22.512 16.605 -6.595 1.00 162.39 130 ASP C N 1
ATOM 2277 C CA . ASP C 1 83 ? -22.301 15.507 -7.537 1.00 167.48 130 ASP C CA 1
ATOM 2278 C C . ASP C 1 83 ? -22.458 15.937 -8.993 1.00 164.12 130 ASP C C 1
ATOM 2279 O O . ASP C 1 83 ? -21.729 15.458 -9.870 1.00 163.90 130 ASP C O 1
ATOM 2284 N N . THR C 1 84 ? -23.394 16.848 -9.266 1.00 160.06 131 THR C N 1
ATOM 2285 C CA . THR C 1 84 ? -23.806 17.117 -10.643 1.00 152.08 131 THR C CA 1
ATOM 2286 C C . THR C 1 84 ? -22.652 17.639 -11.495 1.00 147.40 131 THR C C 1
ATOM 2287 O O . THR C 1 84 ? -22.383 17.114 -12.581 1.00 138.55 131 THR C O 1
ATOM 2291 N N . MET C 1 85 ? -21.960 18.675 -11.020 1.00 146.78 132 MET C N 1
ATOM 2292 C CA . MET C 1 85 ? -20.993 19.385 -11.851 1.00 149.57 132 MET C CA 1
ATOM 2293 C C . MET C 1 85 ? -19.596 18.780 -11.808 1.00 141.83 132 MET C C 1
ATOM 2294 O O . MET C 1 85 ? -18.923 18.720 -12.842 1.00 138.46 132 MET C O 1
ATOM 2299 N N . ILE C 1 86 ? -19.146 18.361 -10.624 1.00 135.47 133 ILE C N 1
ATOM 2300 C CA . ILE C 1 86 ? -17.799 17.843 -10.407 1.00 125.95 133 ILE C CA 1
ATOM 2301 C C . ILE C 1 86 ? -17.436 16.845 -11.499 1.00 126.46 133 ILE C C 1
ATOM 2302 O O . ILE C 1 86 ? -18.103 15.816 -11.664 1.00 125.55 133 ILE C O 1
ATOM 2307 N N . GLY C 1 87 ? -16.395 17.157 -12.269 1.00 125.04 134 GLY C N 1
ATOM 2308 C CA . GLY C 1 87 ? -15.970 16.326 -13.369 1.00 127.23 134 GLY C CA 1
ATOM 2309 C C . GLY C 1 87 ? -16.617 16.641 -14.702 1.00 128.77 134 GLY C C 1
ATOM 2310 O O . GLY C 1 87 ? -16.049 16.296 -15.745 1.00 133.48 134 GLY C O 1
ATOM 2311 N N . LYS C 1 88 ? -17.785 17.281 -14.705 1.00 134.14 135 LYS C N 1
ATOM 2312 C CA . LYS C 1 88 ? -18.436 17.623 -15.962 1.00 137.88 135 LYS C CA 1
ATOM 2313 C C . LYS C 1 88 ? -17.723 18.794 -16.622 1.00 159.19 135 LYS C C 1
ATOM 2314 O O . LYS C 1 88 ? -17.504 19.834 -15.994 1.00 153.81 135 LYS C O 1
ATOM 2320 N N . ALA C 1 89 ? -17.352 18.619 -17.887 1.00 198.09 136 ALA C N 1
ATOM 2321 C CA . ALA C 1 89 ? -16.903 19.748 -18.688 1.00 200.49 136 ALA C CA 1
ATOM 2322 C C . ALA C 1 89 ? -18.046 20.742 -18.838 1.00 201.15 136 ALA C C 1
ATOM 2323 O O . ALA C 1 89 ? -19.144 20.380 -19.269 1.00 206.16 136 ALA C O 1
ATOM 2325 N N . VAL C 1 90 ? -17.796 21.993 -18.462 1.00 170.35 137 VAL C N 1
ATOM 2326 C CA . VAL C 1 90 ? -18.835 23.011 -18.442 1.00 143.86 137 VAL C CA 1
ATOM 2327 C C . VAL C 1 90 ? -18.429 24.156 -19.358 1.00 137.81 137 VAL C C 1
ATOM 2328 O O . VAL C 1 90 ? -17.270 24.291 -19.757 1.00 124.31 137 VAL C O 1
ATOM 2332 N N . GLU C 1 91 ? -19.414 24.984 -19.693 1.00 141.66 138 GLU C N 1
ATOM 2333 C CA . GLU C 1 91 ? -19.204 26.207 -20.454 1.00 147.47 138 GLU C CA 1
ATOM 2334 C C . GLU C 1 91 ? -19.225 27.391 -19.498 1.00 150.98 138 GLU C C 1
ATOM 2335 O O . GLU C 1 91 ? -20.184 27.561 -18.739 1.00 154.52 138 GLU C O 1
ATOM 2341 N N . HIS C 1 92 ? -18.170 28.199 -19.524 1.00 150.03 139 HIS C N 1
ATOM 2342 C CA . HIS C 1 92 ? -18.111 29.406 -18.711 1.00 152.35 139 HIS C CA 1
ATOM 2343 C C . HIS C 1 92 ? -18.057 30.610 -19.635 1.00 161.88 139 HIS C C 1
ATOM 2344 O O . HIS C 1 92 ? -17.092 30.780 -20.388 1.00 160.80 139 HIS C O 1
ATOM 2351 N N . MET C 1 93 ? -19.092 31.444 -19.568 1.00 167.57 140 MET C N 1
ATOM 2352 C CA . MET C 1 93 ? -19.285 32.575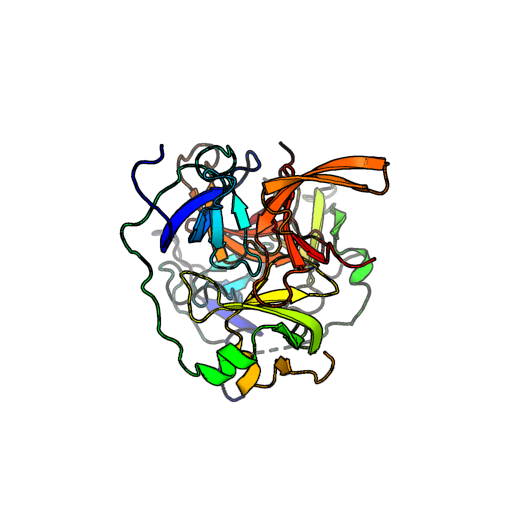 -20.471 1.00 174.62 140 MET C CA 1
ATOM 2353 C C . MET C 1 93 ? -19.515 33.819 -19.615 1.00 179.15 140 MET C C 1
ATOM 2354 O O . MET C 1 93 ? -20.654 34.183 -19.321 1.00 181.45 140 MET C O 1
ATOM 2359 N N . PHE C 1 94 ? -18.434 34.463 -19.182 1.00 184.44 141 PHE C N 1
ATOM 2360 C CA . PHE C 1 94 ? -18.545 35.772 -18.550 1.00 193.19 141 PHE C CA 1
ATOM 2361 C C . PHE C 1 94 ? -17.943 36.816 -19.479 1.00 199.96 141 PHE C C 1
ATOM 2362 O O . PHE C 1 94 ? -16.784 36.699 -19.896 1.00 200.56 141 PHE C O 1
ATOM 2370 N N . GLU C 1 95 ? -18.838 37.698 -19.956 1.00 207.23 142 GLU C N 1
ATOM 2371 C CA . GLU C 1 95 ? -18.592 38.784 -20.945 1.00 210.65 142 GLU C CA 1
ATOM 2372 C C . GLU C 1 95 ? -17.328 39.549 -20.587 1.00 205.79 142 GLU C C 1
ATOM 2373 O O . GLU C 1 95 ? -17.187 39.945 -19.423 1.00 208.89 142 GLU C O 1
ATOM 2379 N N . THR C 1 96 ? -16.506 39.825 -21.591 1.00 198.29 143 THR C N 1
ATOM 2380 C CA . THR C 1 96 ? -15.241 40.533 -21.332 1.00 188.59 143 THR C CA 1
ATOM 2381 C C . THR C 1 96 ? -15.582 41.883 -20.717 1.00 184.57 143 THR C C 1
ATOM 2382 O O . THR C 1 96 ? -15.111 42.171 -19.627 1.00 180.30 143 THR C O 1
ATOM 2386 N N . GLU C 1 97 ? -16.461 42.634 -21.362 1.00 183.39 144 GLU C N 1
ATOM 2387 C CA . GLU C 1 97 ? -17.001 43.936 -20.876 1.00 184.48 144 GLU C CA 1
ATOM 2388 C C . GLU C 1 97 ? -18.180 44.308 -21.775 1.00 183.61 144 GLU C C 1
ATOM 2389 O O . GLU C 1 97 ? -18.261 43.749 -22.901 1.00 187.86 144 GLU C O 1
ATOM 2395 N N . ASP C 1 98 ? -19.062 45.178 -21.282 1.00 180.34 145 ASP C N 1
ATOM 2396 C CA . ASP C 1 98 ? -20.264 45.539 -22.077 1.00 179.88 145 ASP C CA 1
ATOM 2397 C C . ASP C 1 98 ? -20.996 44.228 -22.368 1.00 192.53 145 ASP C C 1
ATOM 2398 O O . ASP C 1 98 ? -21.441 43.579 -21.418 1.00 187.15 145 ASP C O 1
ATOM 2403 N N . GLY C 1 99 ? -21.131 43.877 -23.643 1.00 214.14 146 GLY C N 1
ATOM 2404 C CA . GLY C 1 99 ? -21.757 42.595 -24.015 1.00 216.32 146 GLY C CA 1
ATOM 2405 C C . GLY C 1 99 ? -20.817 41.762 -24.867 1.00 214.87 146 GLY C C 1
ATOM 2406 O O . GLY C 1 99 ? -20.280 42.310 -25.848 1.00 217.41 146 GLY C O 1
ATOM 2407 N N . SER C 1 100 ? -20.609 40.495 -24.507 1.00 208.42 147 SER C N 1
ATOM 2408 C CA . SER C 1 100 ? -19.741 39.603 -25.313 1.00 202.40 147 SER C CA 1
ATOM 2409 C C . SER C 1 100 ? -20.197 38.159 -25.151 1.00 191.71 147 SER C C 1
ATOM 2410 O O . SER C 1 100 ? -20.757 37.826 -24.101 1.00 194.13 147 SER C O 1
ATOM 2413 N N . LYS C 1 101 ? -19.928 37.337 -26.159 1.00 180.61 148 LYS C N 1
ATOM 2414 C CA . LYS C 1 101 ? -20.373 35.946 -26.084 1.00 165.44 148 LYS C CA 1
ATOM 2415 C C . LYS C 1 101 ? -19.165 35.027 -26.239 1.00 157.62 148 LYS C C 1
ATOM 2416 O O . LYS C 1 101 ? -19.027 34.343 -27.257 1.00 151.87 148 LYS C O 1
ATOM 2422 N N . ASP C 1 102 ? -18.299 34.994 -25.232 1.00 157.23 149 ASP C N 1
ATOM 2423 C CA . ASP C 1 102 ? -17.133 34.119 -25.252 1.00 159.81 149 ASP C CA 1
ATOM 2424 C C . ASP C 1 102 ? -17.257 33.095 -24.134 1.00 160.83 149 ASP C C 1
ATOM 2425 O O . ASP C 1 102 ? -17.253 33.452 -22.950 1.00 158.50 149 ASP C O 1
ATOM 2430 N N . GLU C 1 103 ? -17.372 31.829 -24.520 1.00 163.05 150 GLU C N 1
ATOM 2431 C CA . GLU C 1 103 ? -17.597 30.717 -23.608 1.00 166.25 150 GLU C CA 1
ATOM 2432 C C . GLU C 1 103 ? -16.292 29.958 -23.411 1.00 172.80 150 GLU C C 1
ATOM 2433 O O . GLU C 1 103 ? -15.575 29.689 -24.380 1.00 173.89 150 GLU C O 1
ATOM 2439 N N . TRP C 1 104 ? -15.984 29.617 -22.163 1.00 179.84 151 TRP C N 1
ATOM 2440 C CA . TRP C 1 104 ? -14.706 29.005 -21.817 1.00 181.41 151 TRP C CA 1
ATOM 2441 C C . TRP C 1 104 ? -14.864 27.498 -21.676 1.00 176.71 151 TRP C C 1
ATOM 2442 O O . TRP C 1 104 ? -15.594 27.022 -20.800 1.00 177.49 151 TRP C O 1
ATOM 2453 N N . ARG C 1 105 ? -14.170 26.754 -22.530 1.00 171.69 152 ARG C N 1
ATOM 2454 C CA . ARG C 1 105 ? -14.125 25.304 -22.410 1.00 166.22 152 ARG C CA 1
ATOM 2455 C C . ARG C 1 105 ? -13.177 24.936 -21.275 1.00 161.71 152 ARG C C 1
ATOM 2456 O O . ARG C 1 105 ? -11.996 25.297 -21.301 1.00 158.77 152 ARG C O 1
ATOM 2464 N N . GLY C 1 106 ? -13.704 24.238 -20.272 1.00 156.37 153 GLY C N 1
ATOM 2465 C CA . GLY C 1 106 ? -12.940 23.858 -19.100 1.00 153.35 153 GLY C CA 1
ATOM 2466 C C . GLY C 1 106 ? -13.804 23.138 -18.086 1.00 152.37 153 GLY C C 1
ATOM 2467 O O . GLY C 1 106 ? -14.984 23.467 -17.933 1.00 155.28 153 GLY C O 1
ATOM 2468 N N . MET C 1 107 ? -13.238 22.160 -17.388 1.00 148.78 154 MET C N 1
ATOM 2469 C CA . MET C 1 107 ? -14.005 21.288 -16.513 1.00 147.82 154 MET C CA 1
ATOM 2470 C C . MET C 1 107 ? -13.953 21.769 -15.065 1.00 139.64 154 MET C C 1
ATOM 2471 O O . MET C 1 107 ? -13.179 22.655 -14.696 1.00 140.14 154 MET C O 1
ATOM 2476 N N . VAL C 1 108 ? -14.805 21.161 -14.241 1.00 121.77 155 VAL C N 1
ATOM 2477 C CA . VAL C 1 108 ? -14.878 21.458 -12.821 1.00 107.54 155 VAL C CA 1
ATOM 2478 C C . VAL C 1 108 ? -14.026 20.444 -12.069 1.00 111.16 155 VAL C C 1
ATOM 2479 O O . VAL C 1 108 ? -13.773 19.331 -12.538 1.00 103.62 155 VAL C O 1
ATOM 2483 N N . LEU C 1 109 ? -13.573 20.831 -10.875 1.00 111.89 156 LEU C N 1
ATOM 2484 C CA . LEU C 1 109 ? -12.664 19.986 -10.110 1.00 113.85 156 LEU C CA 1
ATOM 2485 C C . LEU C 1 109 ? -13.269 19.550 -8.782 1.00 116.71 156 LEU C C 1
ATOM 2486 O O . LEU C 1 109 ? -13.718 18.409 -8.650 1.00 121.80 156 LEU C O 1
ATOM 2491 N N . ALA C 1 110 ? -13.278 20.437 -7.790 1.00 118.68 157 ALA C N 1
ATOM 2492 C CA . ALA C 1 110 ? -13.829 20.105 -6.484 1.00 118.64 157 ALA C CA 1
ATOM 2493 C C . ALA C 1 110 ? -14.387 21.367 -5.845 1.00 122.40 157 ALA C C 1
ATOM 2494 O O . ALA C 1 110 ? -14.232 22.474 -6.366 1.00 127.09 157 ALA C O 1
ATOM 2496 N N . ARG C 1 111 ? -15.049 21.188 -4.707 1.00 116.32 158 ARG C N 1
ATOM 2497 C CA . ARG C 1 111 ? -15.499 22.326 -3.922 1.00 113.01 158 ARG C CA 1
ATOM 2498 C C . ARG C 1 111 ? -14.350 22.827 -3.058 1.00 107.98 158 ARG C C 1
ATOM 2499 O O . ARG C 1 111 ? -13.515 22.042 -2.598 1.00 101.17 158 ARG C O 1
ATOM 2507 N N . ALA C 1 112 ? -14.301 24.141 -2.860 1.00 113.43 159 ALA C N 1
ATOM 2508 C CA . ALA C 1 112 ? -13.215 24.732 -2.096 1.00 117.30 159 ALA C CA 1
ATOM 2509 C C . ALA C 1 112 ? -13.165 24.124 -0.697 1.00 116.22 159 ALA C C 1
ATOM 2510 O O . ALA C 1 112 ? -14.214 23.857 -0.099 1.00 116.65 159 ALA C O 1
ATOM 2512 N N . PRO C 1 113 ? -11.970 23.877 -0.152 1.00 117.04 160 PRO C N 1
ATOM 2513 C CA . PRO C 1 113 ? -11.875 23.267 1.182 1.00 123.65 160 PRO C CA 1
ATOM 2514 C C . PRO C 1 113 ? -12.527 24.108 2.270 1.00 128.05 160 PRO C C 1
ATOM 2515 O O . PRO C 1 113 ? -13.506 23.681 2.890 1.00 130.81 160 PRO C O 1
ATOM 2519 N N . VAL C 1 114 ? -11.999 25.305 2.503 1.00 125.01 161 VAL C N 1
ATOM 2520 C CA . VAL C 1 114 ? -12.496 26.171 3.570 1.00 124.16 161 VAL C CA 1
ATOM 2521 C C . VAL C 1 114 ? -13.670 27.018 3.104 1.00 125.81 161 VAL C C 1
ATOM 2522 O O . VAL C 1 114 ? -14.691 27.117 3.789 1.00 129.48 161 VAL C O 1
ATOM 2526 N N . MET C 1 115 ? -13.540 27.634 1.932 1.00 129.63 162 MET C N 1
ATOM 2527 C CA . MET C 1 115 ? -14.457 28.690 1.524 1.00 132.04 162 MET C CA 1
ATOM 2528 C C . MET C 1 115 ? -15.865 28.154 1.300 1.00 138.98 162 MET C C 1
ATOM 2529 O O . MET C 1 115 ? -16.064 27.152 0.606 1.00 131.01 162 MET C O 1
ATOM 2534 N N . ASN C 1 116 ? -16.842 28.842 1.886 1.00 157.49 163 ASN C N 1
ATOM 2535 C CA . ASN C 1 116 ? -18.235 28.426 1.807 1.00 164.97 163 ASN C CA 1
ATOM 2536 C C . ASN C 1 116 ? -18.778 28.648 0.400 1.00 166.81 163 ASN C C 1
ATOM 2537 O O . ASN C 1 116 ? -18.749 29.771 -0.115 1.00 167.97 163 ASN C O 1
ATOM 2542 N N . THR C 1 117 ? -19.276 27.574 -0.215 1.00 161.75 164 THR C N 1
ATOM 2543 C CA . THR C 1 117 ? -19.890 27.627 -1.543 1.00 162.02 164 THR C CA 1
ATOM 2544 C C . THR C 1 117 ? -18.946 28.258 -2.569 1.00 157.36 164 THR C C 1
ATOM 2545 O O . THR C 1 117 ? -19.363 29.003 -3.458 1.00 157.72 164 THR C O 1
ATOM 2549 N N . TRP C 1 118 ? -17.655 27.966 -2.436 1.00 154.23 165 TRP C N 1
ATOM 2550 C CA . TRP C 1 118 ? -16.666 28.261 -3.463 1.00 152.88 165 TRP C CA 1
ATOM 2551 C C . TRP C 1 118 ? -16.210 26.952 -4.098 1.00 153.64 165 TRP C C 1
ATOM 2552 O O . TRP C 1 118 ? -16.236 25.895 -3.460 1.00 151.17 165 TRP C O 1
ATOM 2563 N N . PHE C 1 119 ? -15.793 27.024 -5.362 1.00 153.59 166 PHE C N 1
ATOM 2564 C CA . PHE C 1 119 ? -15.499 25.834 -6.150 1.00 152.59 166 PHE C CA 1
ATOM 2565 C C . PHE C 1 119 ? -14.140 25.947 -6.826 1.00 145.76 166 PHE C C 1
ATOM 2566 O O . PHE C 1 119 ? -13.636 27.046 -7.069 1.00 151.01 166 PHE C O 1
ATOM 2574 N N . TYR C 1 120 ? -13.556 24.791 -7.131 1.00 130.12 167 TYR C N 1
ATOM 2575 C CA . TYR C 1 120 ? -12.358 24.710 -7.955 1.00 113.04 167 TYR C CA 1
ATOM 2576 C C . TYR C 1 120 ? -12.749 24.538 -9.417 1.00 113.32 167 TYR C C 1
ATOM 2577 O O . TYR C 1 120 ? -13.699 23.817 -9.735 1.00 120.48 167 TYR C O 1
ATOM 2586 N N . ILE C 1 121 ? -12.005 25.195 -10.307 1.00 106.83 168 ILE C N 1
ATOM 2587 C CA . ILE C 1 121 ? -12.278 25.112 -11.737 1.00 105.24 168 ILE C CA 1
ATOM 2588 C C . ILE C 1 121 ? -11.007 25.468 -12.492 1.00 101.26 168 ILE C C 1
ATOM 2589 O O . ILE C 1 121 ? -10.171 26.234 -12.005 1.00 105.39 168 ILE C O 1
ATOM 2594 N N . THR C 1 122 ? -10.855 24.888 -13.683 1.00 98.12 169 THR C N 1
ATOM 2595 C CA . THR C 1 122 ? -9.803 25.252 -14.622 1.00 97.01 169 THR C CA 1
ATOM 2596 C C . THR C 1 122 ? -10.396 25.261 -16.026 1.00 101.95 169 THR C C 1
ATOM 2597 O O . THR C 1 122 ? -11.580 24.969 -16.224 1.00 99.59 169 THR C O 1
ATOM 2601 N N . TYR C 1 123 ? -9.566 25.601 -17.011 1.00 111.88 170 TYR C N 1
ATOM 2602 C CA . TYR C 1 123 ? -10.030 25.795 -18.377 1.00 117.40 170 TYR C CA 1
ATOM 2603 C C . TYR C 1 123 ? -9.070 25.129 -19.354 1.00 120.93 170 TYR C C 1
ATOM 2604 O O . TYR C 1 123 ? -7.880 24.977 -19.073 1.00 123.57 170 TYR C O 1
ATOM 2613 N N . GLU C 1 124 ? -9.605 24.726 -20.509 1.00 119.96 171 GLU C N 1
ATOM 2614 C CA . GLU C 1 124 ? -8.796 23.996 -21.483 1.00 122.44 171 GLU C CA 1
ATOM 2615 C C . GLU C 1 124 ? -7.679 24.868 -22.049 1.00 127.69 171 GLU C C 1
ATOM 2616 O O . GLU C 1 124 ? -6.522 24.437 -22.128 1.00 124.43 171 GLU C O 1
ATOM 2622 N N . LYS C 1 125 ? -8.006 26.096 -22.464 1.00 135.03 172 LYS C N 1
ATOM 2623 C CA . LYS C 1 125 ? -6.968 26.990 -22.967 1.00 143.09 172 LYS C CA 1
ATOM 2624 C C . LYS C 1 125 ? -6.123 27.566 -21.837 1.00 142.01 172 LYS C C 1
ATOM 2625 O O . LYS C 1 125 ? -4.922 27.791 -22.020 1.00 144.66 172 LYS C O 1
ATOM 2631 N N . ASP C 1 126 ? -6.723 27.810 -20.669 1.00 138.36 173 ASP C N 1
ATOM 2632 C CA . ASP C 1 126 ? -6.020 28.333 -19.497 1.00 129.90 173 ASP C CA 1
ATOM 2633 C C . ASP C 1 126 ? -6.080 27.278 -18.392 1.00 116.01 173 ASP C C 1
ATOM 2634 O O . ASP C 1 126 ? -6.988 27.302 -17.550 1.00 117.64 173 ASP C O 1
ATOM 2639 N N . PRO C 1 127 ? -5.122 26.340 -18.369 1.00 103.79 174 PRO C N 1
ATOM 2640 C CA . PRO C 1 127 ? -5.217 25.177 -17.460 1.00 98.76 174 PRO C CA 1
ATOM 2641 C C . PRO C 1 127 ? -4.626 25.400 -16.076 1.00 99.58 174 PRO C C 1
ATOM 2642 O O . PRO C 1 127 ? -3.869 24.572 -15.557 1.00 99.88 174 PRO C O 1
ATOM 2646 N N . VAL C 1 128 ? -4.978 26.520 -15.449 1.00 96.36 175 VAL C N 1
ATOM 2647 C CA . VAL C 1 128 ? -4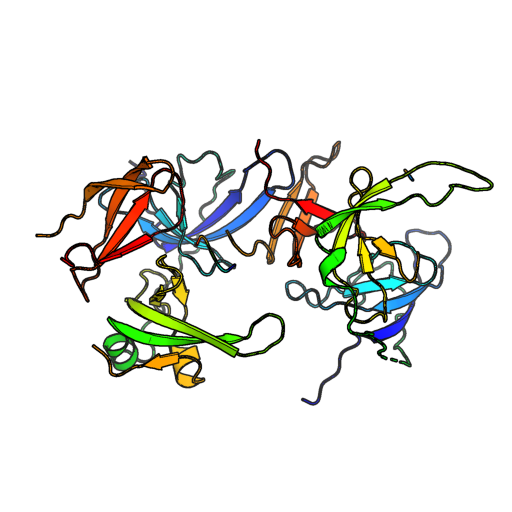.542 26.784 -14.087 1.00 91.01 175 VAL C CA 1
ATOM 2648 C C . VAL C 1 128 ? -5.767 26.839 -13.182 1.00 82.88 175 VAL C C 1
ATOM 2649 O O . VAL C 1 128 ? -6.907 26.954 -13.638 1.00 77.49 175 VAL C O 1
ATOM 2653 N N . LEU C 1 129 ? -5.513 26.755 -11.879 1.00 78.17 176 LEU C N 1
ATOM 2654 C CA . LEU C 1 129 ? -6.575 26.575 -10.894 1.00 78.83 176 LEU C CA 1
ATOM 2655 C C . LEU C 1 129 ? -7.255 27.903 -10.575 1.00 85.75 176 LEU C C 1
ATOM 2656 O O . LEU C 1 129 ? -6.615 28.835 -10.075 1.00 85.94 176 LEU C O 1
ATOM 2661 N N . TYR C 1 130 ? -8.552 27.978 -10.849 1.00 91.60 177 TYR C N 1
ATOM 2662 C CA . TYR C 1 130 ? -9.366 29.141 -10.540 1.00 95.45 177 TYR C CA 1
ATOM 2663 C C . TYR C 1 130 ? -10.342 28.802 -9.422 1.00 101.74 177 TYR C C 1
ATOM 2664 O O . TYR C 1 130 ? -10.412 27.667 -8.946 1.00 102.77 177 TYR C O 1
ATOM 2673 N N . MET C 1 131 ? -11.112 29.807 -9.016 1.00 110.97 178 MET C N 1
ATOM 2674 C CA . MET C 1 131 ? -12.046 29.665 -7.906 1.00 121.26 178 MET C CA 1
ATOM 2675 C C . MET C 1 131 ? -13.207 30.620 -8.132 1.00 128.38 178 MET C C 1
ATOM 2676 O O . MET C 1 131 ? -13.011 31.839 -8.141 1.00 130.45 178 MET C O 1
ATOM 2681 N N . TYR C 1 132 ? -14.407 30.067 -8.317 1.00 130.90 179 TYR C N 1
ATOM 2682 C CA . TYR C 1 132 ? -15.603 30.858 -8.577 1.00 134.18 179 TYR C CA 1
ATOM 2683 C C . TYR C 1 132 ? -16.766 30.296 -7.770 1.00 140.66 179 TYR C C 1
ATOM 2684 O O . TYR C 1 132 ? -16.741 29.146 -7.326 1.00 133.43 179 TYR C O 1
ATOM 2693 N N . GLN C 1 133 ? -17.793 31.124 -7.581 1.00 154.70 180 GLN C N 1
ATOM 2694 C CA . GLN C 1 133 ? -18.839 30.806 -6.621 1.00 162.16 180 GLN C CA 1
ATOM 2695 C C . GLN C 1 133 ? -20.169 31.406 -7.050 1.00 165.44 180 GLN C C 1
ATOM 2696 O O . GLN C 1 133 ? -20.220 32.391 -7.792 1.00 171.54 180 GLN C O 1
ATOM 2702 N N . LEU C 1 134 ? -21.246 30.784 -6.563 1.00 159.55 181 LEU C N 1
ATOM 2703 C CA . LEU C 1 134 ? -22.571 31.398 -6.431 1.00 157.84 181 LEU C CA 1
ATOM 2704 C C . LEU C 1 134 ? -23.036 32.058 -7.732 1.00 154.39 181 LEU C C 1
ATOM 2705 O O . LEU C 1 134 ? -23.252 33.268 -7.809 1.00 150.35 181 LEU C O 1
ATOM 2710 N N . LEU C 1 135 ? -23.195 31.238 -8.767 1.00 147.63 182 LEU C N 1
ATOM 2711 C CA . LEU C 1 135 ? -23.720 31.721 -10.035 1.00 146.05 182 LEU C CA 1
ATOM 2712 C C . LEU C 1 135 ? -24.805 30.776 -10.530 1.00 141.46 182 LEU C C 1
ATOM 2713 O O . LEU C 1 135 ? -24.996 29.675 -10.004 1.00 147.50 182 LEU C O 1
ATOM 2718 N N . ASP C 1 136 ? -25.517 31.229 -11.556 1.00 134.08 183 ASP C N 1
ATOM 2719 C CA . ASP C 1 136 ? -26.630 30.487 -12.126 1.00 127.38 183 ASP C CA 1
ATOM 2720 C C . ASP C 1 136 ? -26.139 29.476 -13.157 1.00 123.86 183 ASP C C 1
ATOM 2721 O O . ASP C 1 136 ? -26.404 28.280 -13.044 1.00 120.78 183 ASP C O 1
ATOM 2726 N N . VAL C 1 163 ? -1.969 2.439 -11.707 1.00 125.26 210 VAL C N 1
ATOM 2727 C CA . VAL C 1 163 ? -1.530 3.631 -11.000 1.00 124.87 210 VAL C CA 1
ATOM 2728 C C . VAL C 1 163 ? -2.664 4.182 -10.139 1.00 133.37 210 VAL C C 1
ATOM 2729 O O . VAL C 1 163 ? -3.826 4.149 -10.541 1.00 130.40 210 VAL C O 1
ATOM 2733 N N . ASP C 1 164 ? -2.320 4.679 -8.952 1.00 148.50 211 ASP C N 1
ATOM 2734 C CA . ASP C 1 164 ? -3.268 5.414 -8.127 1.00 153.02 211 ASP C CA 1
ATOM 2735 C C . ASP C 1 164 ? -2.807 6.857 -7.922 1.00 148.71 211 ASP C C 1
ATOM 2736 O O . ASP C 1 164 ? -3.416 7.779 -8.465 1.00 155.27 211 ASP C O 1
ATOM 2741 N N . SER C 1 165 ? -1.745 7.069 -7.149 1.00 131.19 212 SER C N 1
ATOM 2742 C CA . SER C 1 165 ? -1.424 8.382 -6.598 1.00 116.99 212 SER C CA 1
ATOM 2743 C C . SER C 1 165 ? -0.042 8.817 -7.066 1.00 103.72 212 SER C C 1
ATOM 2744 O O . SER C 1 165 ? 0.970 8.268 -6.617 1.00 94.48 212 SER C O 1
ATOM 2747 N N . LEU C 1 166 ? -0.003 9.802 -7.963 1.00 87.88 213 LEU C N 1
ATOM 2748 C CA . LEU C 1 166 ? 1.236 10.469 -8.337 1.00 75.40 213 LEU C CA 1
ATOM 2749 C C . LEU C 1 166 ? 1.588 11.613 -7.390 1.00 74.26 213 LEU C C 1
ATOM 2750 O O . LEU C 1 166 ? 2.665 12.212 -7.536 1.00 71.21 213 LEU C O 1
ATOM 2755 N N . VAL C 1 167 ? 0.710 11.926 -6.429 1.00 74.23 214 VAL C N 1
ATOM 2756 C CA . VAL C 1 167 ? 1.014 12.956 -5.447 1.00 69.92 214 VAL C CA 1
ATOM 2757 C C . VAL C 1 167 ? 2.264 12.565 -4.672 1.00 69.23 214 VAL C C 1
ATOM 2758 O O . VAL C 1 167 ? 2.353 11.466 -4.107 1.00 72.42 214 VAL C O 1
ATOM 2762 N N . GLY C 1 168 ? 3.244 13.467 -4.657 1.00 64.50 215 GLY C N 1
ATOM 2763 C CA . GLY C 1 168 ? 4.525 13.234 -4.028 1.00 56.97 215 GLY C CA 1
ATOM 2764 C C . GLY C 1 168 ? 5.669 13.116 -5.006 1.00 54.14 215 GLY C C 1
ATOM 2765 O O . GLY C 1 168 ? 6.826 13.319 -4.614 1.00 55.01 215 GLY C O 1
ATOM 2766 N N . LYS C 1 169 ? 5.382 12.807 -6.266 1.00 51.77 216 LYS C N 1
ATOM 2767 C CA . LYS C 1 169 ? 6.423 12.694 -7.276 1.00 58.25 216 LYS C CA 1
ATOM 2768 C C . LYS C 1 169 ? 6.832 14.071 -7.777 1.00 66.67 216 LYS C C 1
ATOM 2769 O O . LYS C 1 169 ? 5.977 14.903 -8.094 1.00 64.43 216 LYS C O 1
ATOM 2775 N N . GLN C 1 170 ? 8.138 14.304 -7.871 1.00 59.25 217 GLN C N 1
ATOM 2776 C CA . GLN C 1 170 ? 8.608 15.459 -8.611 1.00 63.56 217 GLN C CA 1
ATOM 2777 C C . GLN C 1 170 ? 8.207 15.323 -10.077 1.00 69.59 217 GLN C C 1
ATOM 2778 O O . GLN C 1 170 ? 7.827 14.252 -10.553 1.00 75.27 217 GLN C O 1
ATOM 2784 N N . VAL C 1 171 ? 8.288 16.435 -10.800 1.00 68.39 218 VAL C N 1
ATOM 2785 C CA . VAL C 1 171 ? 7.829 16.477 -12.180 1.00 73.15 218 VAL C CA 1
ATOM 2786 C C . VAL C 1 171 ? 8.776 17.374 -12.959 1.00 75.46 218 VAL C C 1
ATOM 2787 O O . VAL C 1 171 ? 9.326 18.338 -12.421 1.00 83.05 218 VAL C O 1
ATOM 2791 N N . GLU C 1 172 ? 8.990 17.028 -14.226 1.00 67.47 219 GLU C N 1
ATOM 2792 C CA . GLU C 1 172 ? 9.853 17.781 -15.125 1.00 67.55 219 GLU C CA 1
ATOM 2793 C C . GLU C 1 172 ? 9.085 18.101 -16.395 1.00 73.35 219 GLU C C 1
ATOM 2794 O O . GLU C 1 172 ? 8.464 17.214 -16.988 1.00 72.49 219 GLU C O 1
ATOM 2800 N N . TYR C 1 173 ? 9.118 19.365 -16.803 1.00 94.13 220 TYR C N 1
ATOM 2801 C CA . TYR C 1 173 ? 8.459 19.797 -18.024 1.00 109.84 220 TYR C CA 1
ATOM 2802 C C . TYR C 1 173 ? 9.455 20.546 -18.894 1.00 129.77 220 TYR C C 1
ATOM 2803 O O . TYR C 1 173 ? 10.379 21.193 -18.394 1.00 127.47 220 TYR C O 1
ATOM 2812 N N . ALA C 1 174 ? 9.267 20.431 -20.206 1.00 155.39 221 ALA C N 1
ATOM 2813 C CA . ALA C 1 174 ? 10.118 21.107 -21.172 1.00 161.89 221 ALA C CA 1
ATOM 2814 C C . ALA C 1 174 ? 9.625 22.509 -21.498 1.00 165.80 221 ALA C C 1
ATOM 2815 O O . ALA C 1 174 ? 10.150 23.135 -22.424 1.00 172.63 221 ALA C O 1
ATOM 2817 N N . LYS C 1 175 ? 8.638 23.010 -20.750 1.00 160.57 222 LYS C N 1
ATOM 2818 C CA . LYS C 1 175 ? 8.029 24.330 -20.948 1.00 160.22 222 LYS C CA 1
ATOM 2819 C C . LYS C 1 175 ? 7.624 24.438 -22.418 1.00 160.27 222 LYS C C 1
ATOM 2820 O O . LYS C 1 175 ? 6.915 23.557 -22.919 1.00 160.78 222 LYS C O 1
ATOM 2826 N N . GLU C 1 176 ? 8.051 25.472 -23.132 1.00 154.25 223 GLU C N 1
ATOM 2827 C CA . GLU C 1 176 ? 7.786 25.684 -24.546 1.00 154.49 223 GLU C CA 1
ATOM 2828 C C . GLU C 1 176 ? 9.055 26.240 -25.167 1.00 156.00 223 GLU C C 1
ATOM 2829 O O . GLU C 1 176 ? 9.401 25.932 -26.311 1.00 157.13 223 GLU C O 1
ATOM 2835 N N . ASP C 1 177 ? 9.751 27.058 -24.386 1.00 159.14 224 ASP C N 1
ATOM 2836 C CA . ASP C 1 177 ? 11.043 27.614 -24.749 1.00 159.91 224 ASP C CA 1
ATOM 2837 C C . ASP C 1 177 ? 12.123 27.349 -23.713 1.00 161.99 224 ASP C C 1
ATOM 2838 O O . ASP C 1 177 ? 13.310 27.429 -24.054 1.00 158.02 224 ASP C O 1
ATOM 2843 N N . GLY C 1 178 ? 11.760 27.054 -22.467 1.00 164.05 225 GLY C N 1
ATOM 2844 C CA . GLY C 1 178 ? 12.720 26.835 -21.412 1.00 166.04 225 GLY C CA 1
ATOM 2845 C C . GLY C 1 178 ? 13.000 25.347 -21.225 1.00 161.39 225 GLY C C 1
ATOM 2846 O O . GLY C 1 178 ? 12.083 24.571 -20.976 1.00 163.11 225 GLY C O 1
ATOM 2847 N N . SER C 1 179 ? 14.277 24.992 -21.323 1.00 156.32 226 SER C N 1
ATOM 2848 C CA . SER C 1 179 ? 14.677 23.584 -21.369 1.00 148.41 226 SER C CA 1
ATOM 2849 C C . SER C 1 179 ? 14.097 22.781 -20.209 1.00 144.28 226 SER C C 1
ATOM 2850 O O . SER C 1 179 ? 13.381 21.795 -20.416 1.00 140.03 226 SER C O 1
ATOM 2853 N N . LYS C 1 180 ? 14.393 23.190 -18.979 1.00 144.72 227 LYS C N 1
ATOM 2854 C CA . LYS C 1 180 ? 14.060 22.408 -17.796 1.00 142.13 227 LYS C CA 1
ATOM 2855 C C . LYS C 1 180 ? 13.096 23.186 -16.915 1.00 133.66 227 LYS C C 1
ATOM 2856 O O . LYS C 1 180 ? 13.342 24.354 -16.597 1.00 137.14 227 LYS C O 1
ATOM 2862 N N . ARG C 1 181 ? 12.000 22.535 -16.528 1.00 112.15 228 ARG C N 1
ATOM 2863 C CA . ARG C 1 181 ? 11.019 23.097 -15.608 1.00 93.23 228 ARG C CA 1
ATOM 2864 C C . ARG C 1 181 ? 10.647 22.021 -14.600 1.00 85.08 228 ARG C C 1
ATOM 2865 O O . ARG C 1 181 ? 10.209 20.933 -14.990 1.00 78.71 228 ARG C O 1
ATOM 2873 N N . THR C 1 182 ? 10.818 22.321 -13.313 1.00 75.85 229 THR C N 1
ATOM 2874 C CA . THR C 1 182 ? 10.630 21.343 -12.252 1.00 79.24 229 THR C CA 1
ATOM 2875 C C . THR C 1 182 ? 9.466 21.744 -11.355 1.00 80.19 229 THR C C 1
ATOM 2876 O O . THR C 1 182 ? 9.167 22.930 -11.184 1.00 88.98 229 THR C O 1
ATOM 2880 N N . GLY C 1 183 ? 8.816 20.740 -10.781 1.00 77.58 230 GLY C N 1
ATOM 2881 C CA . GLY C 1 183 ? 7.714 20.975 -9.879 1.00 75.87 230 GLY C CA 1
ATOM 2882 C C . GLY C 1 183 ? 7.376 19.715 -9.116 1.00 73.99 230 GLY C C 1
ATOM 2883 O O . GLY C 1 183 ? 8.166 18.771 -9.057 1.00 67.98 230 GLY C O 1
ATOM 2884 N N . MET C 1 184 ? 6.183 19.701 -8.527 1.00 76.12 231 MET C N 1
ATOM 2885 C CA . MET C 1 184 ? 5.756 18.516 -7.796 1.00 74.74 231 MET C CA 1
ATOM 2886 C C . MET C 1 184 ? 4.245 18.372 -7.852 1.00 78.79 231 MET C C 1
ATOM 2887 O O . MET C 1 184 ? 3.509 19.363 -7.813 1.00 80.93 231 MET C O 1
ATOM 2892 N N . VAL C 1 185 ? 3.802 17.122 -7.959 1.00 80.06 232 VAL C N 1
ATOM 2893 C CA . VAL C 1 185 ? 2.392 16.788 -7.843 1.00 78.71 232 VAL C CA 1
ATOM 2894 C C . VAL C 1 185 ? 1.996 16.890 -6.376 1.00 81.79 232 VAL C C 1
ATOM 2895 O O . VAL C 1 185 ? 2.596 16.242 -5.513 1.00 86.09 232 VAL C O 1
ATOM 2899 N N . ILE C 1 186 ? 0.986 17.707 -6.088 1.00 76.69 233 ILE C N 1
ATOM 2900 C CA . ILE C 1 186 ? 0.619 18.032 -4.713 1.00 69.21 233 ILE C CA 1
ATOM 2901 C C . ILE C 1 186 ? -0.760 17.525 -4.320 1.00 67.18 233 ILE C C 1
ATOM 2902 O O . ILE C 1 186 ? -1.075 17.511 -3.119 1.00 65.10 233 ILE C O 1
ATOM 2907 N N . HIS C 1 187 ? -1.592 17.108 -5.271 1.00 66.78 234 HIS C N 1
ATOM 2908 C CA . HIS C 1 187 ? -2.986 16.804 -4.984 1.00 74.83 234 HIS C CA 1
ATOM 2909 C C . HIS C 1 187 ? -3.600 16.080 -6.170 1.00 82.25 234 HIS C C 1
ATOM 2910 O O . HIS C 1 187 ? -3.335 16.435 -7.321 1.00 79.05 234 HIS C O 1
ATOM 2917 N N . GLN C 1 188 ? -4.409 15.065 -5.880 1.00 89.83 235 GLN C N 1
ATOM 2918 C CA . GLN C 1 188 ? -5.266 14.427 -6.867 1.00 98.53 235 GLN C CA 1
ATOM 2919 C C . GLN C 1 188 ? -6.718 14.697 -6.505 1.00 105.53 235 GLN C C 1
ATOM 2920 O O . GLN C 1 188 ? -7.082 14.695 -5.325 1.00 100.25 235 GLN C O 1
ATOM 2926 N N . VAL C 1 189 ? -7.558 14.892 -7.512 1.00 114.84 236 VAL C N 1
ATOM 2927 C CA . VAL C 1 189 ? -8.982 15.140 -7.171 1.00 124.73 236 VAL C CA 1
ATOM 2928 C C . VAL C 1 189 ? -9.837 13.954 -7.588 1.00 128.92 236 VAL C C 1
ATOM 2929 O O . VAL C 1 189 ? -9.584 13.378 -8.651 1.00 126.70 236 VAL C O 1
ATOM 2933 N N . GLU C 1 190 ? -10.905 13.732 -6.829 1.00 129.83 237 GLU C N 1
ATOM 2934 C CA . GLU C 1 190 ? -11.716 12.514 -6.994 1.00 132.46 237 GLU C CA 1
ATOM 2935 C C . GLU C 1 190 ? -12.249 12.393 -8.406 1.00 133.67 237 GLU C C 1
ATOM 2936 O O . GLU C 1 190 ? -11.883 11.437 -9.081 1.00 135.91 237 GLU C O 1
ATOM 2942 N N . ALA C 1 191 ? -12.909 13.426 -8.903 1.00 137.20 238 ALA C N 1
ATOM 2943 C CA . ALA C 1 191 ? -13.471 13.283 -10.257 1.00 137.45 238 ALA C CA 1
ATOM 2944 C C . ALA C 1 191 ? -12.293 13.255 -11.207 1.00 138.21 238 ALA C C 1
ATOM 2945 O O . ALA C 1 191 ? -11.388 14.038 -10.995 1.00 139.07 238 ALA C O 1
ATOM 2947 N N . LYS C 1 192 ? -12.355 12.416 -12.225 1.00 134.66 239 LYS C N 1
ATOM 2948 C CA . LYS C 1 192 ? -11.218 12.334 -13.163 1.00 131.29 239 LYS C CA 1
ATOM 2949 C C . LYS C 1 192 ? -9.931 12.042 -12.393 1.00 123.89 239 LYS C C 1
ATOM 2950 O O . LYS C 1 192 ? -9.018 12.846 -12.422 1.00 129.16 239 LYS C O 1
ATOM 2956 N N . PRO C 1 193 ? -9.684 10.812 -11.912 1.00 114.58 240 PRO C N 1
ATOM 2957 C CA . PRO C 1 193 ? -8.438 10.473 -11.214 1.00 103.69 240 PRO C CA 1
ATOM 2958 C C . PRO C 1 193 ? -7.141 10.753 -11.984 1.00 97.27 240 PRO C C 1
ATOM 2959 O O . PRO C 1 193 ? -6.157 10.827 -11.363 1.00 85.23 240 PRO C O 1
ATOM 2963 N N . SER C 1 194 ? -7.166 10.823 -13.311 1.00 104.04 241 SER C N 1
ATOM 2964 C CA . SER C 1 194 ? -6.008 11.248 -14.119 1.00 108.54 241 SER C CA 1
ATOM 2965 C C . SER C 1 194 ? -5.583 12.673 -13.769 1.00 108.14 241 SER C C 1
ATOM 2966 O O . SER C 1 194 ? -4.448 12.956 -14.053 1.00 109.75 241 SER C O 1
ATOM 2969 N N . VAL C 1 195 ? -6.490 13.578 -13.399 1.00 102.13 242 VAL C N 1
ATOM 2970 C CA . VAL C 1 195 ? -6.066 14.989 -13.176 1.00 90.89 242 VAL C CA 1
ATOM 2971 C C . VAL C 1 195 ? -5.467 15.177 -11.798 1.00 84.64 242 VAL C C 1
ATOM 2972 O O . VAL C 1 195 ? -5.863 14.476 -10.898 1.00 78.20 242 VAL C O 1
ATOM 2976 N N . TYR C 1 196 ? -4.451 16.035 -11.737 1.00 83.80 243 TYR C N 1
ATOM 2977 C CA . TYR C 1 196 ? -3.618 16.324 -10.581 1.00 82.80 243 TYR C CA 1
ATOM 2978 C C . TYR C 1 196 ? -3.287 17.808 -10.582 1.00 85.39 243 TYR C C 1
ATOM 2979 O O . TYR C 1 196 ? -3.360 18.481 -11.613 1.00 80.48 243 TYR C O 1
ATOM 2988 N N . PHE C 1 197 ? -2.916 18.312 -9.412 1.00 78.89 244 PHE C N 1
ATOM 2989 C CA . PHE C 1 197 ? -2.404 19.668 -9.271 1.00 66.79 244 PHE C CA 1
ATOM 2990 C C . PHE C 1 197 ? -0.884 19.630 -9.221 1.00 70.00 244 PHE C C 1
ATOM 2991 O O . PHE C 1 197 ? -0.305 18.875 -8.433 1.00 80.86 244 PHE C O 1
ATOM 2999 N N . ILE C 1 198 ? -0.245 20.447 -10.054 1.00 63.86 245 ILE C N 1
ATOM 3000 C CA . ILE C 1 198 ? 1.207 20.576 -10.082 1.00 62.69 245 ILE C CA 1
ATOM 3001 C C . ILE C 1 198 ? 1.581 21.967 -9.591 1.00 68.11 245 ILE C C 1
ATOM 3002 O O . ILE C 1 198 ? 1.040 22.970 -10.071 1.00 75.55 245 ILE C O 1
ATOM 3007 N N . LYS C 1 199 ? 2.552 22.029 -8.683 1.00 64.80 246 LYS C N 1
ATOM 3008 C CA . LYS C 1 199 ? 3.099 23.319 -8.248 1.00 63.83 246 LYS C CA 1
ATOM 3009 C C . LYS C 1 199 ? 4.536 23.386 -8.710 1.00 67.50 246 LYS C C 1
ATOM 3010 O O . LYS C 1 199 ? 5.269 22.555 -8.284 1.00 73.28 246 LYS C O 1
ATOM 3016 N N . PHE C 1 200 ? 4.868 24.307 -9.602 1.00 64.39 247 PHE C N 1
ATOM 3017 C CA . PHE C 1 200 ? 6.217 24.538 -10.091 1.00 68.38 247 PHE C CA 1
ATOM 3018 C C . PHE C 1 200 ? 6.963 25.473 -9.146 1.00 75.71 247 PHE C C 1
ATOM 3019 O O . PHE C 1 200 ? 6.360 26.276 -8.429 1.00 77.92 247 PHE C O 1
ATOM 3027 N N . ASP C 1 201 ? 8.293 25.354 -9.147 1.00 80.26 248 ASP C N 1
ATOM 3028 C CA . ASP C 1 201 ? 9.110 26.174 -8.257 1.00 88.86 248 ASP C CA 1
ATOM 3029 C C . ASP C 1 201 ? 9.102 27.644 -8.669 1.00 85.98 248 ASP C C 1
ATOM 3030 O O . ASP C 1 201 ? 9.134 28.527 -7.806 1.00 89.82 248 ASP C O 1
ATOM 3035 N N . ASP C 1 202 ? 9.055 27.925 -9.969 1.00 83.03 249 ASP C N 1
ATOM 3036 C CA . ASP C 1 202 ? 9.257 29.270 -10.490 1.00 81.48 249 ASP C CA 1
ATOM 3037 C C . ASP C 1 202 ? 7.964 30.062 -10.644 1.00 83.76 249 ASP C C 1
ATOM 3038 O O . ASP C 1 202 ? 7.993 31.166 -11.197 1.00 93.78 249 ASP C O 1
ATOM 3043 N N . ASP C 1 203 ? 6.839 29.529 -10.178 1.00 75.13 250 ASP C N 1
ATOM 3044 C CA . ASP C 1 203 ? 5.547 30.166 -10.379 1.00 65.60 250 ASP C CA 1
ATOM 3045 C C . ASP C 1 203 ? 4.692 29.922 -9.145 1.00 71.46 250 ASP C C 1
ATOM 3046 O O . ASP C 1 203 ? 4.899 28.955 -8.409 1.00 79.26 250 ASP C O 1
ATOM 3051 N N . PHE C 1 204 ? 3.724 30.812 -8.923 1.00 78.33 251 PHE C N 1
ATOM 3052 C CA . PHE C 1 204 ? 2.786 30.677 -7.817 1.00 78.26 251 PHE C CA 1
ATOM 3053 C C . PHE C 1 204 ? 1.417 30.169 -8.249 1.00 73.83 251 PHE C C 1
ATOM 3054 O O . PHE C 1 204 ? 0.558 29.943 -7.390 1.00 73.68 251 PHE C O 1
ATOM 3062 N N . HIS C 1 205 ? 1.182 29.992 -9.545 1.00 71.92 252 HIS C N 1
ATOM 3063 C CA . HIS C 1 205 ? -0.066 29.400 -9.999 1.00 69.45 252 HIS C CA 1
ATOM 3064 C C . HIS C 1 205 ? -0.042 27.895 -9.782 1.00 67.68 252 HIS C C 1
ATOM 3065 O O . HIS C 1 205 ? 1.015 27.258 -9.804 1.00 62.09 252 HIS C O 1
ATOM 3072 N N . ILE C 1 206 ? -1.222 27.329 -9.560 1.00 68.90 253 ILE C N 1
ATOM 3073 C CA . ILE C 1 206 ? -1.394 25.885 -9.480 1.00 69.39 253 ILE C CA 1
ATOM 3074 C C . ILE C 1 206 ? -1.877 25.405 -10.840 1.00 75.23 253 ILE C C 1
ATOM 3075 O O . ILE C 1 206 ? -2.913 25.858 -11.337 1.00 78.36 253 ILE C O 1
ATOM 3080 N N . TYR C 1 207 ? -1.125 24.501 -11.451 1.00 69.64 254 TYR C N 1
ATOM 3081 C CA . TYR C 1 207 ? -1.411 24.032 -12.798 1.00 67.78 254 TYR C CA 1
ATOM 3082 C C . TYR C 1 207 ? -2.128 22.693 -12.741 1.00 71.39 254 TYR C C 1
ATOM 3083 O O . TYR C 1 207 ? -1.777 21.821 -11.941 1.00 70.13 254 TYR C O 1
ATOM 3092 N N . VAL C 1 208 ? -3.139 22.542 -13.588 1.00 77.83 255 VAL C N 1
ATOM 3093 C CA . VAL C 1 208 ? -3.924 21.318 -13.673 1.00 86.94 255 VAL C CA 1
ATOM 3094 C C . VAL C 1 208 ? -3.500 20.553 -14.916 1.00 86.05 255 VAL C C 1
ATOM 3095 O O . VAL C 1 208 ? -3.330 21.138 -15.993 1.00 92.01 255 VAL C O 1
ATOM 3099 N N . TYR C 1 209 ? -3.309 19.246 -14.765 1.00 84.33 256 TYR C N 1
ATOM 3100 C CA . TYR C 1 209 ? -2.992 18.371 -15.881 1.00 85.03 256 TYR C CA 1
ATOM 3101 C C . TYR C 1 209 ? -3.752 17.065 -15.721 1.00 100.72 256 TYR C C 1
ATOM 3102 O O . TYR C 1 209 ? -4.039 16.627 -14.605 1.00 92.19 256 TYR C O 1
ATOM 3111 N N . ASP C 1 210 ? -4.080 16.454 -16.851 1.00 132.73 257 ASP C N 1
ATOM 3112 C CA . ASP C 1 210 ? -4.563 15.082 -16.892 1.00 138.32 257 ASP C CA 1
ATOM 3113 C C . ASP C 1 210 ? -3.416 14.210 -17.383 1.00 137.01 257 ASP C C 1
ATOM 3114 O O . ASP C 1 210 ? -2.967 14.349 -18.526 1.00 139.65 257 ASP C O 1
ATOM 3119 N N . LEU C 1 211 ? -2.929 13.328 -16.517 1.00 123.65 258 LEU C N 1
ATOM 3120 C CA . LEU C 1 211 ? -1.736 12.546 -16.806 1.00 117.24 258 LEU C CA 1
ATOM 3121 C C . LEU C 1 211 ? -2.049 11.231 -17.520 1.00 119.58 258 LEU C C 1
ATOM 3122 O O . LEU C 1 211 ? -1.153 10.399 -17.700 1.00 110.72 258 LEU C O 1
ATOM 3127 N N . VAL C 1 212 ? -3.300 11.031 -17.932 1.00 124.67 259 VAL C N 1
ATOM 3128 C CA . VAL C 1 212 ? -3.649 10.007 -18.909 1.00 128.31 259 VAL C CA 1
ATOM 3129 C C . VAL C 1 212 ? -3.384 10.611 -20.278 1.00 137.05 259 VAL C C 1
ATOM 3130 O O . VAL C 1 212 ? -4.239 11.291 -20.850 1.00 139.03 259 VAL C O 1
ATOM 3134 N N . LYS C 1 213 ? -2.175 10.383 -20.797 1.00 144.48 260 LYS C N 1
ATOM 3135 C CA . LYS C 1 213 ? -1.696 11.138 -21.952 1.00 151.07 260 LYS C CA 1
ATOM 3136 C C . LYS C 1 213 ? -2.227 10.583 -23.268 1.00 156.62 260 LYS C C 1
ATOM 3137 O O . LYS C 1 213 ? -2.549 11.353 -24.181 1.00 156.30 260 LYS C O 1
ATOM 3143 N N . THR C 1 214 ? -2.300 9.254 -23.391 1.00 159.70 261 THR C N 1
ATOM 3144 C CA . THR C 1 214 ? -2.886 8.554 -24.537 1.00 165.24 261 THR C CA 1
ATOM 3145 C C . THR C 1 214 ? -2.116 8.774 -25.836 1.00 166.21 261 THR C C 1
ATOM 3146 O O . THR C 1 214 ? -2.674 8.595 -26.923 1.00 168.48 261 THR C O 1
ATOM 3150 N N . SER C 1 215 ? -0.845 9.154 -25.758 1.00 167.79 262 SER C N 1
ATOM 3151 C CA . SER C 1 215 ? -0.047 9.337 -26.964 1.00 164.97 262 SER C CA 1
ATOM 3152 C C . SER C 1 215 ? 1.237 8.520 -26.902 1.00 163.48 262 SER C C 1
ATOM 3153 O O . SER C 1 215 ? 2.332 9.075 -26.828 1.00 163.30 262 SER C O 1
ATOM 3156 N N . ARG D 2 2 ? -8.975 35.199 -22.327 1.00 161.18 229 ARG D N 1
ATOM 3157 C CA . ARG D 2 2 ? -8.304 35.591 -21.092 1.00 160.16 229 ARG D CA 1
ATOM 3158 C C . ARG D 2 2 ? -6.844 35.140 -21.095 1.00 155.87 229 ARG D C 1
ATOM 3159 O O . ARG D 2 2 ? -6.394 34.467 -20.165 1.00 152.68 229 ARG D O 1
ATOM 3167 N N . LYS D 2 3 ? -6.128 35.506 -22.158 1.00 149.55 230 LYS D N 1
ATOM 3168 C CA . LYS D 2 3 ? -4.676 35.341 -22.252 1.00 141.48 230 LYS D CA 1
ATOM 3169 C C . LYS D 2 3 ? -4.178 35.854 -23.598 1.00 139.55 230 LYS D C 1
ATOM 3170 O O . LYS D 2 3 ? -4.213 37.056 -23.864 1.00 137.11 230 LYS D O 1
#

Secondary structure (DSSP, 8-state):
---S--TTEEEEEEE-SSSS-EEEEEEEEEEE-TT-TT-EEEEETT-SB-EEE-TTT-TTEEEEEEEEEEPP----SSHHHHHHHTT-EEEEEEE-SSS-EEEEEEEEEEEPSSSTT-EEEEETTEEEEEEE-HHHHHHHTSEEE-S-----TT-EEEEE-TT--EEEEEEEEE-SSSTTEEEEEETT-SB-EEEE-TT-/--S--/------TTSEEEE---SSSS----EEEEEEE--TT-TT-EEEEESS--BEEEE-TTT-TT--S-B----------SHHHHTT-EEEE---SSSS---PEEEEEEEE-SSSTTEEEE--SSS-B-EEEES------TT-EEEE--SS-S-EEEEEEEE-SSSTTEEEEEETT-SBEEEEE-----/--

Organism: Homo sapiens (NCBI:txid9606)

B-factor: mean 100.3, std 42.82, range [35.4, 234.11]

Foldseek 3Di:
DPVDDLQQWKKKFWFPPDDDDIDIWIWHFQDQFPLHNQWTWIGIVPDQFTWIDSQVPDPRGHPMDTDPDGQDEDDDPDVVVLVVQAFFWKWAWDQDPVRDIDTFIWTWFAQGGSPRQKTWIATPVGQWTGIDNVVVCVVVVRMGGDPDDVQQANDWDFDQDPVGDTFIWGWGDARPRLRQKTWIGTPVGTITGIDRNPDD/DPPDD/DDDDDQAQFWKWWWFDPDPDDIDIWIWGWHDQLVLDRLKTWIDTPPDFAIWIDSQVDDPGTHDTDGGDHEAQVPDDFPPQAQDFDWQADAPPDDDGDTFTWGFFGAGRRDHQKGWIATDVGQWTGIDGDDVVQDQANPKDWDCPPPRRTWIWGFRDATDHLRQWTWTDTPVGTIIGIDRNPPVD

Sequence (391 aa):
GSRRNIVGCRIQHGWKEGNGPVTQWKGTVLDQVPVNPSLYLIKYDGFDCVYGLELNKDERVSALEVLPDRVATSRISDAHLADTMIGKAVEHMFETEDGSKDEWRGMVLARAPVMNTWFYITYEKDPVLYMYQLLDDYKEGDLRIMPDSDSLVGKQVEYAKEDGSKRTGMVIHHQVEAKPSVYFIKFDDDFHIYVYDLVKTVRKKRGSRRNIVGCRIQHGWKEGNGPVTQWKGTVLDQVPVNPSLYLIKYDGFDCVYGLELNKDERVSALEVLPDRISDAHLADTMIGKAVEHMFETEDGSKDEWRGMVLARAPVMNTWFYITYEKDPVLYMYQLLDVDSLVGKQVEYAKEDGSKRTGMVIHQVEAKPSVYFIKFDDDFHIYVYDLVKTSRK